Protein AF-A0A560S121-F1 (afdb_monomer_lite)

pLDDT: mean 71.04, std 22.53, range [23.62, 97.75]

Foldseek 3Di:
DPDPQDLVVQLVVLLVLLVVLLVLQFFLLVLLQVLLCVLCVVVVNNVDRQQQKKKFFDPWFDQDPLFLLRGKDQDQGPDIDGSSVCLLLPDAPVCLVVVVCRSGRIFIFRDTRPDRMGGRVTGDNDRSSSVNVSSVVDPSLVVRVVSLVVSCVVCLLVLLLLLLLLQLLLLLVCCVVVQDPLVRSVLVCQQAQLVADPPGGNVSSSDKDHHDPQKFKFFKAFQLFTFLAWIWIAGNQRKIWIAFFADQNRIHTGNDLLRVLVVLCVQCVDLLSVVVVCLRTFPVQADADDPPPPCDVVNLVQDSSSVVVVVCVVVVNQDPPNRRRGPVVSSVVSVVVSVVVDNCRICVVRGTDRINPSSSSSVSLSSSLVRNSCQSRVDHSVSVVVSCVVCCVRCCPNPVDPRGSSSSCPRSSHLYDPPPPPLNCQLRVNPDPVSVSVSSSVGSSVSSCSSNPVSVVPPPDSNPVSVVVVPDPDDDDDDDDDDDDDDDDDDDDDDDDPPQQFDPDDLVPFDADCDPDPRHQWTQAPDDPPAARIWHQAPNTIFGWDWDDDPVDRTFIWGARPVCRPDPPPTWTWDQDPVRHIDTDDDDDDPDDDDDDDDDDDDDDDDDDDDDDDDDDDDDDDDDDD

Radius of gyration: 31.9 Å; chains: 1; bounding box: 66×102×92 Å

Sequence (626 aa):
MPLTDTSPAAQQKLRALAPVVLDACPNMQTMAIEAAREILARHGLEGLDPDQVYWHRFNGGVGDPATFTGWSHNEKPQESMTLTQLVIHRFEVHDQDNADLLDGDGGFYREGAEARLFDQHNQVQLSASAVLKDFWAINFSDRYTTHMETFWSVHFDDFRTLAKVNCLAQALQARQAGHLTESQLHTVLQALASNLSWPPTLSNLQAEVTSASGLRVAALDIGGHIATDILRIVDGDGRQILYVPGESQAFHCFETPADLHFWLLNQTSHPDNRARFMAHFPLSAQIQQDDTDAVTWKQMLLTPVLIYRTAQALAGTLPPDWVDKGLGHQLDQLFIDWGTWDHHLINQTDQTIEHDAFTWLAQSSQARMHNDADFSLRSNGDLRKKLWIGYLNAFGKTFGPMAVAGWPVALVVGASVANLGLNIDQAINGKTLAERRAGELDAILSAIDTLFNLALLKADGVVHDIAEAADTVAVEPIGSMPATEPTSAAPMPAPAVPAAYQTNLILEGEHLDTAPGKFQQVYSLRTSDGMPQQAILMNDQAYYVRYEANPNGRGYWTIVDPNNPHGFSGALPVRLNEFNEWERVTDSNGLKGGGGTPAKAPACRHPRESHHRRKRWPRHLTHCAG

Structure (mmCIF, N/CA/C/O backbone):
data_AF-A0A560S121-F1
#
_entry.id   AF-A0A560S121-F1
#
loop_
_atom_site.group_PDB
_atom_site.id
_atom_site.type_symbol
_atom_site.label_atom_id
_atom_site.label_alt_id
_atom_site.label_comp_id
_atom_site.label_asym_id
_atom_site.label_entity_id
_atom_site.label_seq_id
_atom_site.pdbx_PDB_ins_code
_atom_site.Cartn_x
_atom_site.Cartn_y
_atom_site.Cartn_z
_atom_site.occupancy
_atom_site.B_iso_or_equiv
_atom_site.auth_seq_id
_atom_site.auth_comp_id
_atom_site.auth_asym_id
_atom_site.auth_atom_id
_atom_site.pdbx_PDB_model_num
ATOM 1 N N . MET A 1 1 ? -12.113 -37.956 14.144 1.00 30.64 1 MET A N 1
ATOM 2 C CA . MET A 1 1 ? -12.233 -37.064 15.318 1.00 30.64 1 MET A CA 1
ATOM 3 C C . MET A 1 1 ? -11.800 -35.684 14.867 1.00 30.64 1 MET A C 1
ATOM 5 O O . MET A 1 1 ? -10.747 -35.621 14.239 1.00 30.64 1 MET A O 1
ATOM 9 N N . PRO A 1 2 ? -12.588 -34.619 15.078 1.00 38.88 2 PRO A N 1
ATOM 10 C CA . PRO A 1 2 ? -12.119 -33.282 14.751 1.00 38.88 2 PRO A CA 1
ATOM 11 C C . PRO A 1 2 ? -10.978 -32.946 15.716 1.00 38.88 2 PRO A C 1
ATOM 13 O O . PRO A 1 2 ? -11.084 -33.206 16.915 1.00 38.88 2 PRO A O 1
ATOM 16 N N . LEU A 1 3 ? -9.864 -32.454 15.175 1.00 38.66 3 LEU A N 1
ATOM 17 C CA . LEU A 1 3 ? -8.772 -31.891 15.962 1.00 38.66 3 LEU A CA 1
ATOM 18 C C . LEU A 1 3 ? -9.380 -30.812 16.859 1.00 38.66 3 LEU A C 1
ATOM 20 O O . LEU A 1 3 ? -9.896 -29.821 16.350 1.00 38.66 3 LEU A O 1
ATOM 24 N N . THR A 1 4 ? -9.374 -31.034 18.171 1.00 46.41 4 THR A N 1
ATOM 25 C CA . THR A 1 4 ? -9.756 -30.025 19.160 1.00 46.41 4 THR A CA 1
ATOM 26 C C . THR A 1 4 ? -8.971 -28.748 18.877 1.00 46.41 4 THR A C 1
ATOM 28 O O . THR A 1 4 ? -7.740 -28.786 18.851 1.00 46.41 4 THR A O 1
ATOM 31 N N . ASP A 1 5 ? -9.686 -27.655 18.611 1.00 58.78 5 ASP A N 1
ATOM 32 C CA . ASP A 1 5 ? -9.143 -26.324 18.327 1.00 58.78 5 ASP A CA 1
ATOM 33 C C . ASP A 1 5 ? -8.555 -25.730 19.615 1.00 58.78 5 ASP A C 1
ATOM 35 O O . ASP A 1 5 ? -9.178 -24.939 20.317 1.00 58.78 5 ASP A O 1
ATOM 39 N N . THR A 1 6 ? -7.383 -26.227 20.008 1.00 63.88 6 THR A N 1
ATOM 40 C CA . THR A 1 6 ? -6.644 -25.722 21.164 1.00 63.88 6 THR A CA 1
ATOM 41 C C . THR A 1 6 ? -5.803 -24.521 20.749 1.00 63.88 6 THR A C 1
ATOM 43 O O . THR A 1 6 ? -5.313 -24.450 19.624 1.00 63.88 6 THR A O 1
ATOM 46 N N . SER A 1 7 ? -5.574 -23.591 21.673 1.00 76.06 7 SER A N 1
ATOM 47 C CA . SER A 1 7 ? -4.776 -22.387 21.413 1.00 76.06 7 SER A CA 1
ATOM 48 C C . SER A 1 7 ? -3.375 -22.667 20.816 1.00 76.06 7 SER A C 1
ATOM 50 O O . SER A 1 7 ? -3.036 -22.040 19.813 1.00 76.06 7 SER A O 1
ATOM 52 N N . PRO A 1 8 ? -2.600 -23.680 21.267 1.00 83.56 8 PRO A N 1
ATOM 53 C CA . PRO A 1 8 ? -1.346 -24.048 20.597 1.00 83.56 8 PRO A CA 1
ATOM 54 C C . PRO A 1 8 ? -1.532 -24.565 19.159 1.00 83.56 8 PRO A C 1
ATOM 56 O O . PRO A 1 8 ? -0.721 -24.273 18.280 1.00 83.56 8 PRO A O 1
ATOM 59 N N . ALA A 1 9 ? -2.606 -25.319 18.895 1.00 86.31 9 ALA A N 1
ATOM 60 C CA . ALA A 1 9 ? -2.915 -25.799 17.549 1.00 86.31 9 ALA A CA 1
ATOM 61 C C . ALA A 1 9 ? -3.344 -24.647 16.623 1.00 86.31 9 ALA A C 1
ATOM 63 O O . ALA A 1 9 ? -2.971 -24.638 15.449 1.00 86.31 9 ALA A O 1
ATOM 64 N N . ALA A 1 10 ? -4.082 -23.663 17.145 1.00 87.56 10 ALA A N 1
ATOM 65 C CA . ALA A 1 10 ? -4.444 -22.445 16.425 1.00 87.56 10 ALA A CA 1
ATOM 66 C C . ALA A 1 10 ? -3.200 -21.621 16.054 1.00 87.56 10 ALA A C 1
ATOM 68 O O . ALA A 1 10 ? -3.034 -21.265 14.886 1.00 87.56 10 ALA A O 1
ATOM 69 N N . GLN A 1 11 ? -2.276 -21.410 17.000 1.00 90.81 11 GLN A N 1
ATOM 70 C CA . GLN A 1 11 ? -1.007 -20.718 16.746 1.00 90.81 11 GLN A CA 1
ATOM 71 C C . GLN A 1 11 ? -0.189 -21.413 15.647 1.00 90.81 11 GLN A C 1
ATOM 73 O O . GLN A 1 11 ? 0.304 -20.759 14.728 1.00 90.81 11 GLN A O 1
ATOM 78 N N . GLN A 1 12 ? -0.073 -22.746 15.697 1.00 92.12 12 GLN A N 1
ATOM 79 C CA . GLN A 1 12 ? 0.665 -23.507 14.686 1.00 92.12 12 GLN A CA 1
ATOM 80 C C . GLN A 1 12 ? 0.027 -23.398 13.293 1.00 92.12 12 GLN A C 1
ATOM 82 O O . GLN A 1 12 ? 0.747 -23.238 12.307 1.00 92.12 12 GLN A O 1
ATOM 87 N N . LYS A 1 13 ? -1.309 -23.451 13.201 1.00 93.12 13 LYS A N 1
ATOM 88 C CA . LYS A 1 13 ? -2.029 -23.273 11.930 1.00 93.12 13 LYS A CA 1
ATOM 89 C C . LYS A 1 13 ? -1.811 -21.878 11.344 1.00 93.12 13 LYS A C 1
ATOM 91 O O . LYS A 1 13 ? -1.511 -21.777 10.162 1.00 93.12 13 LYS A O 1
ATOM 96 N N . LEU A 1 14 ? -1.894 -20.824 12.160 1.00 91.06 14 LEU A N 1
ATOM 97 C CA . LEU A 1 14 ? -1.662 -19.445 11.711 1.00 91.06 14 LEU A CA 1
ATOM 98 C C . LEU A 1 14 ? -0.220 -19.229 11.232 1.00 91.06 14 LEU A C 1
ATOM 100 O O . LEU A 1 14 ? -0.005 -18.618 10.189 1.00 91.06 14 LEU A O 1
ATOM 104 N N . ARG A 1 15 ? 0.770 -19.793 11.937 1.00 92.31 15 ARG A N 1
ATOM 105 C CA . ARG A 1 15 ? 2.180 -19.749 11.506 1.00 92.31 15 ARG A CA 1
ATOM 106 C C . ARG A 1 15 ? 2.412 -20.469 10.177 1.00 92.31 15 ARG A C 1
ATOM 108 O O . ARG A 1 15 ? 3.236 -20.022 9.390 1.00 92.31 15 ARG A O 1
ATOM 115 N N . ALA A 1 16 ? 1.709 -21.576 9.930 1.00 93.12 16 ALA A N 1
ATOM 116 C CA . ALA A 1 16 ? 1.773 -22.288 8.654 1.00 93.12 16 ALA A CA 1
ATOM 117 C C . ALA A 1 16 ? 1.040 -21.541 7.526 1.00 93.12 16 ALA A C 1
ATOM 119 O O . ALA A 1 16 ? 1.417 -21.674 6.366 1.00 93.12 16 ALA A O 1
ATOM 120 N N . LEU A 1 17 ? 0.015 -20.755 7.868 1.00 89.62 17 LEU A N 1
ATOM 121 C CA . LEU A 1 17 ? -0.780 -19.977 6.923 1.00 89.62 17 LEU A CA 1
ATOM 122 C C . LEU A 1 17 ? -0.055 -18.718 6.429 1.00 89.62 17 LEU A C 1
ATOM 124 O O . LEU A 1 17 ? -0.120 -18.402 5.245 1.00 89.62 17 LEU A O 1
ATOM 128 N N . ALA A 1 18 ? 0.656 -18.024 7.322 1.00 82.38 18 ALA A N 1
ATOM 129 C CA . ALA A 1 18 ? 1.353 -16.772 7.026 1.00 82.38 18 ALA A CA 1
ATOM 130 C C . ALA A 1 18 ? 2.229 -16.804 5.751 1.00 82.38 18 ALA A C 1
ATOM 132 O O . ALA A 1 18 ? 2.002 -15.961 4.881 1.00 82.38 18 ALA A O 1
ATOM 133 N N . PRO A 1 19 ? 3.173 -17.755 5.568 1.00 85.31 19 PRO A N 1
ATOM 134 C CA . PRO A 1 19 ? 3.989 -17.794 4.355 1.00 85.31 19 PRO A CA 1
ATOM 135 C C . PRO A 1 19 ? 3.164 -18.112 3.102 1.00 85.31 19 PRO A C 1
ATOM 137 O O . PRO A 1 19 ? 3.427 -17.546 2.052 1.00 85.31 19 PRO A O 1
ATOM 140 N N . VAL A 1 20 ? 2.119 -18.944 3.210 1.00 89.00 20 VAL A N 1
ATOM 141 C CA . VAL A 1 20 ? 1.254 -19.295 2.068 1.00 89.00 20 VAL A CA 1
ATOM 142 C C . VAL A 1 20 ? 0.526 -18.063 1.533 1.00 89.00 20 VAL A C 1
ATOM 144 O O . VAL A 1 20 ? 0.535 -17.821 0.329 1.00 89.00 20 VAL A O 1
ATOM 147 N N . VAL A 1 21 ? -0.071 -17.264 2.423 1.00 83.81 21 VAL A N 1
ATOM 148 C CA . VAL A 1 21 ? -0.770 -16.026 2.040 1.00 83.81 21 VAL A CA 1
ATOM 149 C C . VAL A 1 21 ? 0.216 -14.995 1.493 1.00 83.81 21 VAL A C 1
ATOM 151 O O . VAL A 1 21 ? -0.084 -14.326 0.506 1.00 83.81 21 VAL A O 1
ATOM 154 N N . LEU A 1 22 ? 1.394 -14.867 2.110 1.00 79.06 22 LEU A N 1
ATOM 155 C CA . LEU A 1 22 ? 2.397 -13.888 1.698 1.00 79.06 22 LEU A CA 1
ATOM 156 C C . LEU A 1 22 ? 2.999 -14.206 0.321 1.00 79.06 22 LEU A C 1
ATOM 158 O O . LEU A 1 22 ? 3.133 -13.300 -0.503 1.00 79.06 22 LEU A O 1
ATOM 162 N N . ASP A 1 23 ? 3.313 -15.478 0.061 1.00 81.00 23 ASP A N 1
ATOM 163 C CA . ASP A 1 23 ? 3.873 -15.944 -1.213 1.00 81.00 23 ASP A CA 1
ATOM 164 C C . ASP A 1 23 ? 2.844 -15.873 -2.349 1.00 81.00 23 ASP A C 1
ATOM 166 O O . ASP A 1 23 ? 3.197 -15.568 -3.488 1.00 81.00 23 ASP A O 1
ATOM 170 N N . ALA A 1 24 ? 1.566 -16.129 -2.047 1.00 84.38 24 ALA A N 1
ATOM 171 C CA . ALA A 1 24 ? 0.477 -16.024 -3.015 1.00 84.38 24 ALA A CA 1
ATOM 172 C C . ALA A 1 24 ? 0.022 -14.576 -3.267 1.00 84.38 24 ALA A C 1
ATOM 174 O O . ALA A 1 24 ? -0.688 -14.324 -4.242 1.00 84.38 24 ALA A O 1
ATOM 175 N N . CYS A 1 25 ? 0.384 -13.629 -2.394 1.00 78.88 25 CYS A N 1
ATOM 176 C CA . CYS A 1 25 ? 0.007 -12.230 -2.550 1.00 78.88 25 CYS A CA 1
ATOM 177 C C . CYS A 1 25 ? 0.660 -11.637 -3.810 1.00 78.88 25 CYS A C 1
ATOM 179 O O . CYS A 1 25 ? 1.895 -11.644 -3.914 1.00 78.88 25 CYS A O 1
ATOM 181 N N . PRO A 1 26 ? -0.125 -11.015 -4.713 1.00 76.81 26 PRO A N 1
ATOM 182 C CA . PRO A 1 26 ? 0.409 -10.365 -5.900 1.00 76.81 26 PRO A CA 1
ATOM 183 C C . PRO A 1 26 ? 1.514 -9.374 -5.550 1.00 76.81 26 PRO A C 1
ATOM 185 O O . PRO A 1 26 ? 1.408 -8.649 -4.565 1.00 76.81 26 PRO A O 1
ATOM 188 N N . ASN A 1 27 ? 2.570 -9.332 -6.364 1.00 75.00 27 ASN A N 1
ATOM 189 C CA . ASN A 1 27 ? 3.604 -8.304 -6.295 1.00 75.00 27 ASN A CA 1
ATOM 190 C C . ASN A 1 27 ? 4.008 -7.880 -7.706 1.00 75.00 27 ASN A C 1
ATOM 192 O O . ASN A 1 27 ? 4.686 -8.612 -8.424 1.00 75.00 27 ASN A O 1
ATOM 196 N N . MET A 1 28 ? 3.601 -6.671 -8.096 1.00 73.81 28 MET A N 1
ATOM 197 C CA . MET A 1 28 ? 3.800 -6.153 -9.454 1.00 73.81 28 MET A CA 1
ATOM 198 C C . MET A 1 28 ? 5.275 -6.053 -9.818 1.00 73.81 28 MET A C 1
ATOM 200 O O . MET A 1 28 ? 5.610 -6.310 -10.964 1.00 73.81 28 MET A O 1
ATOM 204 N N . GLN A 1 29 ? 6.167 -5.734 -8.877 1.00 73.56 29 GLN A N 1
ATOM 205 C CA . GLN A 1 29 ? 7.590 -5.685 -9.192 1.00 73.56 29 GLN A CA 1
ATOM 206 C C . GLN A 1 29 ? 8.156 -7.089 -9.399 1.00 73.56 29 GLN A C 1
ATOM 208 O O . GLN A 1 29 ? 8.880 -7.300 -10.360 1.00 73.56 29 GLN A O 1
ATOM 213 N N . THR A 1 30 ? 7.799 -8.060 -8.554 1.00 78.06 30 THR A N 1
ATOM 214 C CA . THR A 1 30 ? 8.235 -9.459 -8.727 1.00 78.06 30 THR A CA 1
ATOM 215 C C . THR A 1 30 ? 7.781 -9.989 -10.084 1.00 78.06 30 THR A C 1
ATOM 217 O O . THR A 1 30 ? 8.595 -10.470 -10.867 1.00 78.06 30 THR A O 1
ATOM 220 N N . MET A 1 31 ? 6.505 -9.784 -10.413 1.00 82.50 31 MET A N 1
ATOM 221 C CA . MET A 1 31 ? 5.946 -10.178 -11.706 1.00 82.50 31 MET A CA 1
ATOM 222 C C . MET A 1 31 ? 6.586 -9.403 -12.870 1.00 82.50 31 MET A C 1
ATOM 224 O O . MET A 1 31 ? 6.769 -9.959 -13.952 1.00 82.50 31 MET A O 1
ATOM 228 N N . ALA A 1 32 ? 6.936 -8.126 -12.683 1.00 81.62 32 ALA A N 1
ATOM 229 C CA . ALA A 1 32 ? 7.619 -7.329 -13.702 1.00 81.62 32 ALA A CA 1
ATOM 230 C C . ALA A 1 32 ? 9.065 -7.793 -13.920 1.00 81.62 32 ALA A C 1
ATOM 232 O O . ALA A 1 32 ? 9.505 -7.851 -15.064 1.00 81.62 32 ALA A O 1
ATOM 233 N N . ILE A 1 33 ? 9.780 -8.180 -12.857 1.00 84.62 33 ILE A N 1
ATOM 234 C CA . ILE A 1 33 ? 11.116 -8.789 -12.929 1.00 84.62 33 ILE A CA 1
ATOM 235 C C . ILE A 1 33 ? 11.035 -10.101 -13.710 1.00 84.62 33 ILE A C 1
ATOM 237 O O . ILE A 1 33 ? 11.857 -10.343 -14.590 1.00 84.62 33 ILE A O 1
ATOM 241 N N . GLU A 1 34 ? 10.041 -10.946 -13.429 1.00 91.38 34 GLU A N 1
ATOM 242 C CA . GLU A 1 34 ? 9.819 -12.199 -14.161 1.00 91.38 34 GLU A CA 1
ATOM 243 C C . GLU A 1 34 ? 9.530 -11.948 -15.644 1.00 91.38 34 GLU A C 1
ATOM 245 O O . GLU A 1 34 ? 10.177 -12.542 -16.506 1.00 91.38 34 GLU A O 1
ATOM 250 N N . ALA A 1 35 ? 8.641 -11.004 -15.958 1.00 93.31 35 ALA A N 1
ATOM 251 C CA . ALA A 1 35 ? 8.359 -10.616 -17.336 1.00 93.31 35 ALA A CA 1
ATOM 252 C C . ALA A 1 35 ? 9.593 -10.015 -18.039 1.00 93.31 35 ALA A C 1
ATOM 254 O O . ALA A 1 35 ? 9.848 -10.320 -19.202 1.00 93.31 35 ALA A O 1
ATOM 255 N N . ALA A 1 36 ? 10.397 -9.207 -17.345 1.00 93.75 36 ALA A N 1
ATOM 256 C CA . ALA A 1 36 ? 11.648 -8.669 -17.873 1.00 93.75 36 ALA A CA 1
ATOM 257 C C . ALA A 1 36 ? 12.683 -9.777 -18.130 1.00 93.75 36 ALA A C 1
ATOM 259 O O . ALA A 1 36 ? 13.353 -9.765 -19.161 1.00 93.75 36 ALA A O 1
ATOM 260 N N . ARG A 1 37 ? 12.776 -10.778 -17.245 1.00 96.38 37 ARG A N 1
ATOM 261 C CA . ARG A 1 37 ? 13.612 -11.973 -17.451 1.00 96.38 37 ARG A CA 1
ATOM 262 C C . ARG A 1 37 ? 13.141 -12.797 -18.645 1.00 96.38 37 ARG A C 1
ATOM 264 O O . ARG A 1 37 ? 13.982 -13.236 -19.421 1.00 96.38 37 ARG A O 1
ATOM 271 N N . GLU A 1 38 ? 11.829 -12.966 -18.839 1.00 96.06 38 GLU A N 1
ATOM 272 C CA . GLU A 1 38 ? 11.281 -13.606 -20.047 1.00 96.06 38 GLU A CA 1
ATOM 273 C C . GLU A 1 38 ? 11.710 -12.861 -21.319 1.00 96.06 38 GLU A C 1
ATOM 275 O O . GLU A 1 38 ? 12.073 -13.499 -22.307 1.00 96.06 38 GLU A O 1
ATOM 280 N N . ILE A 1 39 ? 11.685 -11.524 -21.302 1.00 96.50 39 ILE A N 1
ATOM 281 C CA . ILE A 1 39 ? 12.132 -10.695 -22.431 1.00 96.50 39 ILE A CA 1
ATOM 282 C C . ILE A 1 39 ? 13.625 -10.907 -22.681 1.00 96.50 39 ILE A C 1
ATOM 284 O O . ILE A 1 39 ? 14.013 -11.243 -23.797 1.00 96.50 39 ILE A O 1
ATOM 288 N N . LEU A 1 40 ? 14.465 -10.790 -21.649 1.00 97.75 40 LEU A N 1
ATOM 289 C CA . LEU A 1 40 ? 15.904 -11.030 -21.777 1.00 97.75 40 LEU A CA 1
ATOM 290 C C . LEU A 1 40 ? 16.195 -12.436 -22.317 1.00 97.75 40 LEU A C 1
ATOM 292 O O . LEU A 1 40 ? 17.029 -12.583 -23.207 1.00 97.75 40 LEU A O 1
ATOM 296 N N . ALA A 1 41 ? 15.470 -13.455 -21.852 1.00 97.06 41 ALA A N 1
ATOM 297 C CA . ALA A 1 41 ? 15.626 -14.827 -22.323 1.00 97.06 41 ALA A CA 1
ATOM 298 C C . ALA A 1 41 ? 15.316 -14.987 -23.817 1.00 97.06 41 ALA A C 1
ATOM 300 O O . ALA A 1 41 ? 16.096 -15.603 -24.545 1.00 97.06 41 ALA A O 1
ATOM 301 N N . ARG A 1 42 ? 14.235 -14.367 -24.314 1.00 96.31 42 ARG A N 1
ATOM 302 C CA . ARG A 1 42 ? 13.880 -14.391 -25.750 1.00 96.31 42 ARG A CA 1
ATOM 303 C C . ARG A 1 42 ? 14.968 -13.810 -26.647 1.00 96.31 42 ARG A C 1
ATOM 305 O O . ARG A 1 42 ? 15.092 -14.240 -27.792 1.00 96.31 42 ARG A O 1
ATOM 312 N N . HIS A 1 43 ? 15.753 -12.872 -26.123 1.00 96.75 43 HIS A N 1
ATOM 313 C CA . HIS A 1 43 ? 16.862 -12.230 -26.833 1.00 96.75 43 HIS A CA 1
ATOM 314 C C . HIS A 1 43 ? 18.236 -12.826 -26.493 1.00 96.75 43 HIS A C 1
ATOM 316 O O . HIS A 1 43 ? 19.257 -12.266 -26.879 1.00 96.75 43 HIS A O 1
ATOM 322 N N . GLY A 1 44 ? 18.295 -13.968 -25.795 1.00 97.00 44 GLY A N 1
ATOM 323 C CA . GLY A 1 44 ? 19.553 -14.652 -25.467 1.00 97.00 44 GLY A CA 1
ATOM 324 C C . GLY A 1 44 ? 20.389 -13.960 -24.382 1.00 97.00 44 GLY A C 1
ATOM 325 O O . GLY A 1 44 ? 21.605 -14.139 -24.326 1.00 97.00 44 GLY A O 1
ATOM 326 N N . LEU A 1 45 ? 19.751 -13.164 -23.521 1.00 97.06 45 LEU A N 1
ATOM 327 C CA . LEU A 1 45 ? 20.368 -12.343 -22.473 1.00 97.06 45 LEU A CA 1
ATOM 328 C C . LEU A 1 45 ? 20.029 -12.834 -21.051 1.00 97.06 45 LEU A C 1
ATOM 330 O O . LEU A 1 45 ? 20.045 -12.050 -20.106 1.00 97.06 45 LEU A O 1
ATOM 334 N N . GLU A 1 46 ? 19.749 -14.129 -20.878 1.00 93.88 46 GLU A N 1
ATOM 335 C CA . GLU A 1 46 ? 19.314 -14.755 -19.608 1.00 93.88 46 GLU A CA 1
ATOM 336 C C . GLU A 1 46 ? 20.242 -14.488 -18.410 1.00 93.88 46 GLU A C 1
ATOM 338 O O . GLU A 1 46 ? 19.803 -14.509 -17.264 1.00 93.88 46 GLU A O 1
ATOM 343 N N . GLY A 1 47 ? 21.530 -14.238 -18.664 1.00 93.12 47 GLY A N 1
ATOM 344 C CA . GLY A 1 47 ? 22.522 -13.947 -17.626 1.00 93.12 47 GLY A CA 1
ATOM 345 C C . GLY A 1 47 ? 22.501 -12.509 -17.098 1.00 93.12 47 GLY A C 1
ATOM 346 O O . GLY A 1 47 ? 23.332 -12.177 -16.253 1.00 93.12 47 GLY A O 1
ATOM 347 N N . LEU A 1 48 ? 21.627 -11.639 -17.616 1.00 95.44 48 LEU A N 1
ATOM 348 C CA . LEU A 1 48 ? 21.526 -10.247 -17.183 1.00 95.44 48 LEU A CA 1
ATOM 349 C C . LEU A 1 48 ? 20.456 -10.063 -16.113 1.00 95.44 48 LEU A C 1
ATOM 351 O O . LEU A 1 48 ? 19.371 -10.634 -16.181 1.00 95.44 48 LEU A O 1
ATOM 355 N N . ASP A 1 49 ? 20.766 -9.210 -15.141 1.00 92.19 49 ASP A N 1
ATOM 356 C CA . ASP A 1 49 ? 19.790 -8.734 -14.172 1.00 92.19 49 ASP A CA 1
ATOM 357 C C . ASP A 1 49 ? 18.961 -7.601 -14.807 1.00 92.19 49 ASP A C 1
ATOM 359 O O . ASP A 1 49 ? 19.550 -6.586 -15.192 1.00 92.19 49 ASP A O 1
ATOM 363 N N . PRO A 1 50 ? 17.626 -7.733 -14.947 1.00 91.50 50 PRO A N 1
ATOM 364 C CA . PRO A 1 50 ? 16.788 -6.693 -15.546 1.00 91.50 50 PRO A CA 1
ATOM 365 C C . PRO A 1 50 ? 16.803 -5.365 -14.776 1.00 91.50 50 PRO A C 1
ATOM 367 O O . PRO A 1 50 ? 16.541 -4.325 -15.379 1.00 91.50 50 PRO A O 1
ATOM 370 N N . ASP A 1 51 ? 17.158 -5.366 -13.486 1.00 85.31 51 ASP A N 1
ATOM 371 C CA . ASP A 1 51 ? 17.337 -4.135 -12.700 1.00 85.31 51 ASP A CA 1
ATOM 372 C C . ASP A 1 51 ? 18.708 -3.467 -12.917 1.00 85.31 51 ASP A C 1
ATOM 374 O O . ASP A 1 51 ? 18.948 -2.365 -12.431 1.00 85.31 51 ASP A O 1
ATOM 378 N N . GLN A 1 52 ? 19.596 -4.100 -13.689 1.00 91.38 52 GLN A N 1
ATOM 379 C CA . GLN A 1 52 ? 20.878 -3.546 -14.149 1.00 91.38 52 GLN A CA 1
ATOM 380 C C . GLN A 1 52 ? 20.931 -3.373 -15.674 1.00 91.38 52 GLN A C 1
ATOM 382 O O . GLN A 1 52 ? 21.999 -3.167 -16.253 1.00 91.38 52 GLN A O 1
ATOM 387 N N . VAL A 1 53 ? 19.778 -3.474 -16.334 1.00 95.06 53 VAL A N 1
ATOM 388 C CA . VAL A 1 53 ? 19.596 -3.146 -17.747 1.00 95.06 53 VAL A CA 1
ATOM 389 C C . VAL A 1 53 ? 18.722 -1.906 -17.804 1.00 95.06 53 VAL A C 1
ATOM 391 O O . VAL A 1 53 ? 17.571 -1.943 -17.384 1.00 95.06 53 VAL A O 1
ATOM 394 N N . TYR A 1 54 ? 19.268 -0.808 -18.308 1.00 93.38 54 TYR A N 1
ATOM 395 C CA . TYR A 1 54 ? 18.621 0.497 -18.323 1.00 93.38 54 TYR A CA 1
ATOM 396 C C . TYR A 1 54 ? 18.179 0.852 -19.733 1.00 93.38 54 TYR A C 1
ATOM 398 O O . TYR A 1 54 ? 18.985 0.807 -20.657 1.00 93.38 54 TYR A O 1
ATOM 406 N N . TRP A 1 55 ? 16.915 1.227 -19.884 1.00 94.00 55 TRP A N 1
ATOM 407 C CA . TRP A 1 55 ? 16.421 1.958 -21.038 1.00 94.00 55 TRP A CA 1
ATOM 408 C C . TRP A 1 55 ? 16.675 3.449 -20.837 1.00 94.00 55 TRP A C 1
ATOM 410 O O . TRP A 1 55 ? 16.200 4.027 -19.854 1.00 94.00 55 TRP A O 1
ATOM 420 N N . HIS A 1 56 ? 17.382 4.056 -21.791 1.00 93.81 56 HIS A N 1
ATOM 421 C CA . HIS A 1 56 ? 17.635 5.493 -21.831 1.00 93.81 56 HIS A CA 1
ATOM 422 C C . HIS A 1 56 ? 17.052 6.098 -23.101 1.00 93.81 56 HIS A C 1
ATOM 424 O O . HIS A 1 56 ? 17.312 5.596 -24.195 1.00 93.81 56 HIS A O 1
ATOM 430 N N . ARG A 1 57 ? 16.317 7.202 -22.949 1.00 91.44 57 ARG A N 1
ATOM 431 C CA . ARG A 1 57 ? 15.817 8.034 -24.053 1.00 91.44 57 ARG A CA 1
ATOM 432 C C . ARG A 1 57 ? 16.628 9.320 -24.162 1.00 91.44 57 ARG A C 1
ATOM 434 O O . ARG A 1 57 ? 16.909 9.958 -23.148 1.00 91.44 57 ARG A O 1
ATOM 441 N N . PHE A 1 58 ? 16.939 9.737 -25.383 1.00 91.94 58 PHE A N 1
ATOM 442 C CA . PHE A 1 58 ? 17.765 10.904 -25.703 1.00 91.94 58 PHE A CA 1
ATOM 443 C C . PHE A 1 58 ? 17.013 11.874 -26.631 1.00 91.94 58 PHE A C 1
ATOM 445 O O . PHE A 1 58 ? 15.915 11.575 -27.087 1.00 91.94 58 PHE A O 1
ATOM 452 N N . ASN A 1 59 ? 17.530 13.085 -26.856 1.00 86.94 59 ASN A N 1
ATOM 453 C CA . ASN A 1 59 ? 16.990 14.011 -27.871 1.00 86.94 59 ASN A CA 1
ATOM 454 C C . ASN A 1 59 ? 17.385 13.588 -29.292 1.00 86.94 59 ASN A C 1
ATOM 456 O O . ASN A 1 59 ? 16.775 14.025 -30.266 1.00 86.94 59 ASN A O 1
ATOM 460 N N . GLY A 1 60 ? 18.439 12.781 -29.406 1.00 81.94 60 GLY A N 1
ATOM 461 C CA . GLY A 1 60 ? 18.872 12.159 -30.646 1.00 81.94 60 GLY A CA 1
ATOM 462 C C . GLY A 1 60 ? 20.155 11.352 -30.459 1.00 81.94 60 GLY A C 1
ATOM 463 O O . GLY A 1 60 ? 20.779 11.364 -29.395 1.00 81.94 60 GLY A O 1
ATOM 464 N N . GLY A 1 61 ? 20.555 10.640 -31.509 1.00 85.62 61 GLY A N 1
ATOM 465 C CA . GLY A 1 61 ? 21.790 9.860 -31.551 1.00 85.62 61 GLY A CA 1
ATOM 466 C C . GLY A 1 61 ? 22.795 10.394 -32.566 1.00 85.62 61 GLY A C 1
ATOM 467 O O . GLY A 1 61 ? 22.451 11.065 -33.543 1.00 85.62 61 GLY A O 1
ATOM 468 N N . VAL A 1 62 ? 24.062 10.044 -32.365 1.00 90.06 62 VAL A N 1
ATOM 469 C CA . VAL A 1 62 ? 25.115 10.180 -33.376 1.00 90.06 62 VAL A CA 1
ATOM 470 C C . VAL A 1 62 ? 25.324 8.817 -34.022 1.00 90.06 62 VAL A C 1
ATOM 472 O O . VAL A 1 62 ? 25.571 7.841 -33.317 1.00 90.06 62 VAL A O 1
ATOM 475 N N . GLY A 1 63 ? 25.235 8.753 -35.353 1.00 91.88 63 GLY A N 1
ATOM 476 C CA . GLY A 1 63 ? 25.418 7.506 -36.092 1.00 91.88 63 GLY A CA 1
ATOM 477 C C . GLY A 1 63 ? 26.784 6.880 -35.804 1.00 91.88 63 GLY A C 1
ATOM 478 O O . GLY A 1 63 ? 27.817 7.502 -36.059 1.00 91.88 63 GLY A O 1
ATOM 479 N N . ASP A 1 64 ? 26.777 5.655 -35.291 1.00 92.69 64 ASP A N 1
ATOM 480 C CA . ASP A 1 64 ? 27.970 4.898 -34.926 1.00 92.69 64 ASP A CA 1
ATOM 481 C C . ASP A 1 64 ? 27.816 3.432 -35.369 1.00 92.69 64 ASP A C 1
ATOM 483 O O . ASP A 1 64 ? 27.094 2.664 -34.726 1.00 92.69 64 ASP A O 1
ATOM 487 N N . PRO A 1 65 ? 28.499 3.007 -36.449 1.00 92.38 65 PRO A N 1
ATOM 488 C CA . PRO A 1 65 ? 28.379 1.651 -36.986 1.00 92.38 65 PRO A CA 1
ATOM 489 C C . PRO A 1 65 ? 28.962 0.570 -36.066 1.00 92.38 65 PRO A C 1
ATOM 491 O O . PRO A 1 65 ? 28.821 -0.614 -36.366 1.00 92.38 65 PRO A O 1
ATOM 494 N N . ALA A 1 66 ? 29.663 0.952 -34.997 1.00 93.25 66 ALA A N 1
ATOM 495 C CA . ALA A 1 66 ? 30.241 0.018 -34.042 1.00 93.25 66 ALA A CA 1
ATOM 496 C C . ALA A 1 66 ? 29.239 -0.390 -32.938 1.00 93.25 66 ALA A C 1
ATOM 498 O O . ALA A 1 66 ? 29.424 -1.401 -32.256 1.00 93.25 66 ALA A O 1
ATOM 499 N N . THR A 1 67 ? 28.142 0.359 -32.798 1.00 93.75 67 THR A N 1
ATOM 500 C CA . THR A 1 67 ? 27.055 0.075 -31.850 1.00 93.75 67 THR A CA 1
ATOM 501 C C . THR A 1 67 ? 26.017 -0.887 -32.433 1.00 93.75 67 THR A C 1
ATOM 503 O O . THR A 1 67 ? 25.905 -1.057 -33.646 1.00 93.75 67 THR A O 1
ATOM 506 N N . PHE A 1 68 ? 25.238 -1.534 -31.565 1.00 93.75 68 PHE A N 1
ATOM 507 C CA . PHE A 1 68 ? 24.209 -2.498 -31.968 1.00 93.75 68 PHE A CA 1
ATOM 508 C C . PHE A 1 68 ? 23.019 -1.828 -32.668 1.00 93.75 68 PHE A C 1
ATOM 510 O O . PHE A 1 68 ? 22.532 -2.343 -33.671 1.00 93.75 68 PHE A O 1
ATOM 517 N N . THR A 1 69 ? 22.567 -0.681 -32.157 1.00 90.94 69 THR A N 1
ATOM 518 C CA . THR A 1 69 ? 21.451 0.086 -32.735 1.00 90.94 69 THR A CA 1
ATOM 519 C C . THR A 1 69 ? 21.883 0.952 -33.920 1.00 90.94 69 THR A C 1
ATOM 521 O O . THR A 1 69 ? 21.040 1.409 -34.687 1.00 90.94 69 THR A O 1
ATOM 524 N N . GLY A 1 70 ? 23.192 1.168 -34.095 1.00 92.00 70 GLY A N 1
ATOM 525 C CA . GLY A 1 70 ? 23.750 2.103 -35.072 1.00 92.00 70 GLY A CA 1
ATOM 526 C C . GLY A 1 70 ? 23.859 3.542 -34.556 1.00 92.00 70 GLY A C 1
ATOM 527 O O . GLY A 1 70 ? 24.192 4.433 -35.340 1.00 92.00 70 GLY A O 1
ATOM 528 N N . TRP A 1 71 ? 23.608 3.774 -33.263 1.00 92.44 71 TRP A N 1
ATOM 529 C CA . TRP A 1 71 ? 23.611 5.081 -32.614 1.00 92.44 71 TRP A CA 1
ATOM 530 C C . TRP A 1 71 ? 24.411 5.070 -31.308 1.00 92.44 71 TRP A C 1
ATOM 532 O O . TRP A 1 71 ? 24.366 4.118 -30.533 1.00 92.44 71 TRP A O 1
ATOM 542 N N . SER A 1 72 ? 25.117 6.168 -31.051 1.00 93.12 72 SER A N 1
ATOM 543 C CA . SER A 1 72 ? 25.761 6.479 -29.772 1.00 93.12 72 SER A CA 1
ATOM 544 C C . SER A 1 72 ? 25.207 7.788 -29.209 1.00 93.12 72 SER A C 1
ATOM 546 O O . SER A 1 72 ? 24.762 8.659 -29.966 1.00 93.12 72 SER A O 1
ATOM 548 N N . HIS A 1 73 ? 25.260 7.956 -27.887 1.00 93.12 73 HIS A N 1
ATOM 549 C CA . HIS A 1 73 ? 24.739 9.147 -27.211 1.00 93.12 73 HIS A CA 1
ATOM 550 C C . HIS A 1 73 ? 25.740 9.679 -26.185 1.00 93.12 73 HIS A C 1
ATOM 552 O O . HIS A 1 73 ? 26.336 8.928 -25.415 1.00 93.12 73 HIS A O 1
ATOM 558 N N . ASN A 1 74 ? 25.931 10.997 -26.166 1.00 90.25 74 ASN A N 1
ATOM 559 C CA . ASN A 1 74 ? 26.881 11.691 -25.287 1.00 90.25 74 ASN A CA 1
ATOM 560 C C . ASN A 1 74 ? 26.216 12.775 -24.420 1.00 90.25 74 ASN A C 1
ATOM 562 O O . ASN A 1 74 ? 26.900 13.621 -23.841 1.00 90.25 74 ASN A O 1
ATOM 566 N N . GLU A 1 75 ? 24.886 12.764 -24.354 1.00 87.56 75 GLU A N 1
ATOM 567 C CA . GLU A 1 75 ? 24.089 13.659 -23.522 1.00 87.56 75 GLU A CA 1
ATOM 568 C C . GLU A 1 75 ? 23.476 12.906 -22.335 1.00 87.56 75 GLU A C 1
ATOM 570 O O . GLU A 1 75 ? 23.474 11.674 -22.288 1.00 87.56 75 GLU A O 1
ATOM 575 N N . LYS A 1 76 ? 22.956 13.652 -21.354 1.00 90.56 76 LYS A N 1
ATOM 576 C CA . LYS A 1 76 ? 22.186 13.040 -20.269 1.00 90.56 76 LYS A CA 1
ATOM 577 C C . LYS A 1 76 ? 20.846 12.537 -20.821 1.00 90.56 76 LYS A C 1
ATOM 579 O O . LYS A 1 76 ? 20.196 13.304 -21.534 1.00 90.56 76 LYS A O 1
ATOM 584 N N . PRO A 1 77 ? 20.409 11.316 -20.465 1.00 90.44 77 PRO A N 1
ATOM 585 C CA . PRO A 1 77 ? 19.102 10.825 -20.872 1.00 90.44 77 PRO A CA 1
ATOM 586 C C . PRO A 1 77 ? 17.984 11.770 -20.421 1.00 90.44 77 PRO A C 1
ATOM 588 O O . PRO A 1 77 ? 17.995 12.262 -19.289 1.00 90.44 77 PRO A O 1
ATOM 591 N N . GLN A 1 78 ? 17.005 11.995 -21.295 1.00 87.50 78 GLN A N 1
ATOM 592 C CA . GLN A 1 78 ? 15.739 12.640 -20.942 1.00 87.50 78 GLN A CA 1
ATOM 593 C C . GLN A 1 78 ? 14.928 11.757 -19.991 1.00 87.50 78 GLN A C 1
ATOM 595 O O . GLN A 1 78 ? 14.270 12.247 -19.075 1.00 87.50 78 GLN A O 1
ATOM 600 N N . GLU A 1 79 ? 15.003 10.444 -20.209 1.00 83.94 79 GLU A N 1
ATOM 601 C CA . GLU A 1 79 ? 14.357 9.428 -19.390 1.00 83.94 79 GLU A CA 1
ATOM 602 C C . GLU A 1 79 ? 15.320 8.273 -19.179 1.00 83.94 79 GLU A C 1
ATOM 604 O O . GLU A 1 79 ? 16.050 7.888 -20.090 1.00 83.94 79 GLU A O 1
ATOM 609 N N . SER A 1 80 ? 15.303 7.720 -17.972 1.00 83.62 80 SER A N 1
ATOM 610 C CA . SER A 1 80 ? 16.116 6.576 -17.585 1.00 83.62 80 SER A CA 1
ATOM 611 C C . SER A 1 80 ? 15.291 5.691 -16.672 1.00 83.62 80 SER A C 1
ATOM 613 O O . SER A 1 80 ? 14.816 6.153 -15.631 1.00 83.62 80 SER A O 1
ATOM 615 N N . MET A 1 81 ? 15.164 4.418 -17.024 1.00 83.75 81 MET A N 1
ATOM 616 C CA . MET A 1 81 ? 14.491 3.421 -16.195 1.00 83.75 81 MET A CA 1
ATOM 617 C C . MET A 1 81 ? 15.096 2.036 -16.408 1.00 83.75 81 MET A C 1
ATOM 619 O O . MET A 1 81 ? 15.643 1.755 -17.470 1.00 83.75 81 MET A O 1
ATOM 623 N N . THR A 1 82 ? 15.006 1.157 -15.415 1.00 87.19 82 THR A N 1
ATOM 624 C CA . THR A 1 82 ? 15.406 -0.246 -15.588 1.00 87.19 82 THR A CA 1
ATOM 625 C C . THR A 1 82 ? 14.434 -0.980 -16.512 1.00 87.19 82 THR A C 1
ATOM 627 O O . THR A 1 82 ? 13.299 -0.542 -16.715 1.00 87.19 82 THR A O 1
ATOM 630 N N . LEU A 1 83 ? 14.832 -2.132 -17.054 1.00 89.25 83 LEU A N 1
ATOM 631 C CA . LEU A 1 83 ? 13.952 -2.957 -17.882 1.00 89.25 83 LEU A CA 1
ATOM 632 C C . LEU A 1 83 ? 12.718 -3.418 -17.092 1.00 89.25 83 LEU A C 1
ATOM 634 O O . LEU A 1 83 ? 11.613 -3.422 -17.629 1.00 89.25 83 LEU A O 1
ATOM 638 N N . THR A 1 84 ? 12.883 -3.736 -15.805 1.00 84.62 84 THR A N 1
ATOM 639 C CA . THR A 1 84 ? 11.771 -4.026 -14.886 1.00 84.62 84 THR A CA 1
ATOM 640 C C . THR A 1 84 ? 10.787 -2.862 -14.804 1.00 84.62 84 THR A C 1
ATOM 642 O O . THR A 1 84 ? 9.578 -3.054 -14.927 1.00 84.62 84 THR A O 1
ATOM 645 N N . GLN A 1 85 ? 11.289 -1.638 -14.617 1.00 79.69 85 GLN A N 1
ATOM 646 C CA . GLN A 1 85 ? 10.450 -0.440 -14.577 1.00 79.69 85 GLN A CA 1
ATOM 647 C C . GLN A 1 85 ? 9.746 -0.231 -15.922 1.00 79.69 85 GLN A C 1
ATOM 649 O O . GLN A 1 85 ? 8.545 0.035 -15.955 1.00 79.69 85 GLN A O 1
ATOM 654 N N . LEU A 1 86 ? 10.453 -0.441 -17.034 1.00 85.00 86 LEU A N 1
ATOM 655 C CA . LEU A 1 86 ? 9.900 -0.318 -18.378 1.00 85.00 86 LEU A CA 1
ATOM 656 C C . LEU A 1 86 ? 8.777 -1.336 -18.659 1.00 85.00 86 LEU A C 1
ATOM 658 O O . LEU A 1 86 ? 7.841 -1.008 -19.383 1.00 85.00 86 LEU A O 1
ATOM 662 N N . VAL A 1 87 ? 8.790 -2.536 -18.062 1.00 84.19 87 VAL A N 1
ATOM 663 C CA . VAL A 1 87 ? 7.657 -3.487 -18.152 1.00 84.19 87 VAL A CA 1
ATOM 664 C C . VAL A 1 87 ? 6.365 -2.878 -17.596 1.00 84.19 87 VAL A C 1
ATOM 666 O O . VAL A 1 87 ? 5.292 -3.093 -18.161 1.00 84.19 87 VAL A O 1
ATOM 669 N N . ILE A 1 88 ? 6.463 -2.108 -16.511 1.00 74.44 88 ILE A N 1
ATOM 670 C CA . ILE A 1 88 ? 5.317 -1.473 -15.848 1.00 74.44 88 ILE A CA 1
ATOM 671 C C . ILE A 1 88 ? 4.928 -0.184 -16.588 1.00 74.44 88 ILE A C 1
ATOM 673 O O . ILE A 1 88 ? 3.763 0.019 -16.939 1.00 74.44 88 ILE A O 1
ATOM 677 N N . HIS A 1 89 ? 5.912 0.671 -16.878 1.00 73.88 89 HIS A N 1
ATOM 678 C CA . HIS A 1 89 ? 5.694 1.967 -17.525 1.00 73.88 89 HIS A CA 1
ATOM 679 C C . HIS A 1 89 ? 5.299 1.848 -18.993 1.00 73.88 89 HIS A C 1
ATOM 681 O O . HIS A 1 89 ? 4.505 2.656 -19.475 1.00 73.88 89 HIS A O 1
ATOM 687 N N . ARG A 1 90 ? 5.768 0.807 -19.684 1.00 79.06 90 ARG A N 1
ATOM 688 C CA . ARG A 1 90 ? 5.701 0.663 -21.144 1.00 79.06 90 ARG A CA 1
ATOM 689 C C . ARG A 1 90 ? 6.356 1.850 -21.870 1.00 79.06 90 ARG A C 1
ATOM 691 O O . ARG A 1 90 ? 6.725 2.855 -21.271 1.00 79.06 90 ARG A O 1
ATOM 698 N N . PHE A 1 91 ? 6.502 1.716 -23.181 1.00 82.75 91 PHE A N 1
ATOM 699 C CA . PHE A 1 91 ? 6.835 2.846 -24.043 1.00 82.75 91 PHE A CA 1
ATOM 700 C C . PHE A 1 91 ? 5.641 3.809 -24.168 1.00 82.75 91 PHE A C 1
ATOM 702 O O . PHE A 1 91 ? 4.489 3.423 -23.916 1.00 82.75 91 PHE A O 1
ATOM 709 N N . GLU A 1 92 ? 5.912 5.059 -24.543 1.00 77.25 92 GLU A N 1
ATOM 710 C CA . GLU A 1 92 ? 4.887 6.083 -24.740 1.00 77.25 92 GLU A CA 1
ATOM 711 C C . GLU A 1 92 ? 3.970 5.710 -25.915 1.00 77.25 92 GLU A C 1
ATOM 713 O O . GLU A 1 92 ? 4.324 4.913 -26.781 1.00 77.25 92 GLU A O 1
ATOM 718 N N . VAL A 1 93 ? 2.762 6.280 -25.966 1.00 71.94 93 VAL A N 1
ATOM 719 C CA . VAL A 1 93 ? 1.810 5.984 -27.056 1.00 71.94 93 VAL A CA 1
ATOM 720 C C . VAL A 1 93 ? 2.411 6.352 -28.416 1.00 71.94 93 VAL A C 1
ATOM 722 O O . VAL A 1 93 ? 2.263 5.602 -29.373 1.00 71.94 93 VAL A O 1
ATOM 725 N N . HIS A 1 94 ? 3.161 7.455 -28.480 1.00 73.31 94 HIS A N 1
ATOM 726 C CA . HIS A 1 94 ? 3.856 7.878 -29.694 1.00 73.31 94 HIS A CA 1
ATOM 727 C C . HIS A 1 94 ? 4.871 6.838 -30.201 1.00 73.31 94 HIS A C 1
ATOM 729 O O . HIS A 1 94 ? 4.967 6.618 -31.407 1.00 73.31 94 HIS A O 1
ATOM 735 N N . ASP A 1 95 ? 5.577 6.161 -29.293 1.00 79.62 95 ASP A N 1
ATOM 736 C CA . ASP A 1 95 ? 6.545 5.111 -29.630 1.00 79.62 95 ASP A CA 1
ATOM 737 C C . ASP A 1 95 ? 5.871 3.873 -30.227 1.00 79.62 95 ASP A C 1
ATOM 739 O O . ASP A 1 95 ? 6.466 3.154 -31.025 1.00 79.62 95 ASP A O 1
ATOM 743 N N . GLN A 1 96 ? 4.626 3.598 -29.826 1.00 75.88 96 GLN A N 1
ATOM 744 C CA . GLN A 1 96 ? 3.869 2.455 -30.336 1.00 75.88 96 GLN A CA 1
ATOM 745 C C . GLN A 1 96 ? 3.536 2.630 -31.818 1.00 75.88 96 GLN A C 1
ATOM 747 O O . GLN A 1 96 ? 3.567 1.654 -32.568 1.00 75.88 96 GLN A O 1
ATOM 752 N N . ASP A 1 97 ? 3.272 3.871 -32.229 1.00 73.75 97 ASP A N 1
ATOM 753 C CA . ASP A 1 97 ? 2.997 4.228 -33.620 1.00 73.75 97 ASP A CA 1
ATOM 754 C C . ASP A 1 97 ? 4.281 4.379 -34.457 1.00 73.75 97 ASP A C 1
ATOM 756 O O . ASP A 1 97 ? 4.233 4.205 -35.674 1.00 73.75 97 ASP A O 1
ATOM 760 N N . ASN A 1 98 ? 5.426 4.663 -33.819 1.00 79.69 98 ASN A N 1
ATOM 761 C CA . ASN A 1 98 ? 6.715 4.941 -34.472 1.00 79.69 98 ASN A CA 1
ATOM 762 C C . ASN A 1 98 ? 7.833 4.021 -33.957 1.00 79.69 98 ASN A C 1
ATOM 764 O O . ASN A 1 98 ? 8.940 4.454 -33.634 1.00 79.69 98 ASN A O 1
ATOM 768 N N . ALA A 1 99 ? 7.529 2.725 -33.858 1.00 81.38 99 ALA A N 1
ATOM 769 C CA . ALA A 1 99 ? 8.431 1.719 -33.300 1.00 81.38 99 ALA A CA 1
ATOM 770 C C . ALA A 1 99 ? 9.798 1.644 -34.009 1.00 81.38 99 ALA A C 1
ATOM 772 O O . ALA A 1 99 ? 10.773 1.193 -33.413 1.00 81.38 99 ALA A O 1
ATOM 773 N N . ASP A 1 100 ? 9.872 2.060 -35.274 1.00 79.31 100 ASP A N 1
ATOM 774 C CA . ASP A 1 100 ? 11.087 2.102 -36.089 1.00 79.31 100 ASP A CA 1
ATOM 775 C C . ASP A 1 100 ? 12.067 3.212 -35.681 1.00 79.31 100 ASP A C 1
ATOM 777 O O . ASP A 1 100 ? 13.267 3.071 -35.914 1.00 79.31 100 ASP A O 1
ATOM 781 N N . LEU A 1 101 ? 11.584 4.280 -35.041 1.00 84.06 101 LEU A N 1
ATOM 782 C CA . LEU A 1 101 ? 12.419 5.385 -34.553 1.00 84.06 101 LEU A CA 1
ATOM 783 C C . LEU A 1 101 ? 13.021 5.106 -33.172 1.00 84.06 101 LEU A C 1
ATOM 785 O O . LEU A 1 101 ? 14.021 5.709 -32.789 1.00 84.06 101 LEU A O 1
ATOM 789 N N . LEU A 1 102 ? 12.459 4.136 -32.449 1.00 85.69 102 LEU A N 1
ATOM 790 C CA . LEU A 1 102 ? 12.760 3.887 -31.043 1.00 85.69 102 LEU A CA 1
ATOM 791 C C . LEU A 1 102 ? 14.237 3.548 -30.788 1.00 85.69 102 LEU A C 1
ATOM 793 O O . LEU A 1 102 ? 14.809 4.005 -29.805 1.00 85.69 102 LEU A O 1
ATOM 797 N N . ASP A 1 103 ? 14.868 2.796 -31.694 1.00 85.75 103 ASP A N 1
ATOM 798 C CA . ASP A 1 103 ? 16.293 2.439 -31.602 1.00 85.75 103 ASP A CA 1
ATOM 799 C C . ASP A 1 103 ? 17.238 3.613 -31.948 1.00 85.75 103 ASP A C 1
ATOM 801 O O . ASP A 1 103 ? 18.440 3.527 -31.698 1.00 85.75 103 ASP A O 1
ATOM 805 N N . GLY A 1 104 ? 16.716 4.697 -32.538 1.00 82.75 104 GLY A N 1
ATOM 806 C CA . GLY A 1 104 ? 17.440 5.955 -32.761 1.00 82.75 104 GLY A CA 1
ATOM 807 C C . GLY A 1 104 ? 17.231 6.983 -31.648 1.00 82.75 104 GLY A C 1
ATOM 808 O O . GLY A 1 104 ? 18.147 7.743 -31.329 1.00 82.75 104 GLY A O 1
ATOM 809 N N . ASP A 1 105 ? 16.052 6.968 -31.026 1.00 85.31 105 ASP A N 1
ATOM 810 C CA . ASP A 1 105 ? 15.683 7.867 -29.928 1.00 85.31 105 ASP A CA 1
ATOM 811 C C . ASP A 1 105 ? 16.147 7.348 -28.553 1.00 85.31 105 ASP A C 1
ATOM 813 O O . ASP A 1 105 ? 16.103 8.075 -27.555 1.00 85.31 105 ASP A O 1
ATOM 817 N N . GLY A 1 106 ? 16.624 6.102 -28.478 1.00 91.38 106 GLY A N 1
ATOM 818 C CA . GLY A 1 106 ? 17.112 5.497 -27.246 1.00 91.38 106 GLY A CA 1
ATOM 819 C C . GLY A 1 106 ? 17.836 4.164 -27.425 1.00 91.38 106 GLY A C 1
ATOM 820 O O . GLY A 1 106 ? 18.014 3.654 -28.528 1.00 91.38 106 GLY A O 1
ATOM 821 N N . GLY A 1 107 ? 18.264 3.582 -26.304 1.00 94.69 107 GLY A N 1
ATOM 822 C CA . GLY A 1 107 ? 18.920 2.273 -26.284 1.00 94.69 107 GLY A CA 1
ATOM 823 C C . GLY A 1 107 ? 18.941 1.625 -24.901 1.00 94.69 107 GLY A C 1
ATOM 824 O O . GLY A 1 107 ? 18.628 2.263 -23.892 1.00 94.69 107 GLY A O 1
ATOM 825 N N . PHE A 1 108 ? 19.333 0.348 -24.859 1.00 97.12 108 PHE A N 1
ATOM 826 C CA . PHE A 1 108 ? 19.555 -0.378 -23.609 1.00 97.12 108 PHE A CA 1
ATOM 827 C C . PHE A 1 108 ? 21.032 -0.408 -23.226 1.00 97.12 108 PHE A C 1
ATOM 829 O O . PHE A 1 108 ? 21.889 -0.732 -24.047 1.00 97.12 108 PHE A O 1
ATOM 836 N N . TYR A 1 109 ? 21.326 -0.140 -21.955 1.00 96.75 109 TYR A N 1
ATOM 837 C CA . TYR A 1 109 ? 22.686 -0.002 -21.436 1.00 96.75 109 TYR A CA 1
ATOM 838 C C . TYR A 1 109 ? 22.841 -0.663 -20.065 1.00 96.75 109 TYR A C 1
ATOM 840 O O . TYR A 1 109 ? 21.869 -0.905 -19.354 1.00 96.75 109 TYR A O 1
ATOM 848 N N . ARG A 1 110 ? 24.083 -0.969 -19.687 1.00 95.56 110 ARG A N 1
ATOM 849 C CA . ARG A 1 110 ? 24.438 -1.537 -18.371 1.00 95.56 110 ARG A CA 1
ATOM 850 C C . ARG A 1 110 ? 24.701 -0.474 -17.308 1.00 95.56 110 ARG A C 1
ATOM 852 O O . ARG A 1 110 ? 24.751 -0.789 -16.125 1.00 95.56 110 ARG A O 1
ATOM 859 N N . GLU A 1 111 ? 24.913 0.767 -17.733 1.00 93.06 111 GLU A N 1
ATOM 860 C CA . GLU A 1 111 ? 25.162 1.902 -16.848 1.00 93.06 111 GLU A CA 1
ATOM 861 C C . GLU A 1 111 ? 23.917 2.785 -16.736 1.00 93.06 111 GLU A C 1
ATOM 863 O O . GLU A 1 111 ? 23.179 2.968 -17.706 1.00 93.06 111 GLU A O 1
ATOM 868 N N . GLY A 1 112 ? 23.690 3.344 -15.546 1.00 87.44 112 GLY A N 1
ATOM 869 C CA . GLY A 1 112 ? 22.593 4.279 -15.292 1.00 87.44 112 GLY A CA 1
ATOM 870 C C . GLY A 1 112 ? 22.829 5.676 -15.888 1.00 87.44 112 GLY A C 1
ATOM 871 O O . GLY A 1 112 ? 23.856 5.949 -16.506 1.00 87.44 112 GLY A O 1
ATOM 872 N N . ALA A 1 113 ? 21.890 6.594 -15.643 1.00 88.75 113 ALA A N 1
ATOM 873 C CA . ALA A 1 113 ? 21.846 7.930 -16.257 1.00 88.75 113 ALA A CA 1
ATOM 874 C C . ALA A 1 113 ? 23.056 8.851 -15.987 1.00 88.75 113 ALA A C 1
ATOM 876 O O . ALA A 1 113 ? 23.195 9.888 -16.634 1.00 88.75 113 ALA A O 1
ATOM 877 N N . GLU A 1 114 ? 23.918 8.511 -15.025 1.00 89.56 114 GLU A N 1
ATOM 878 C CA . GLU A 1 114 ? 25.111 9.303 -14.695 1.00 89.56 114 GLU A CA 1
ATOM 879 C C . GLU A 1 114 ? 26.320 9.005 -15.595 1.00 89.56 114 GLU A C 1
ATOM 881 O O . GLU A 1 114 ? 27.339 9.700 -15.503 1.00 89.56 114 GLU A O 1
ATOM 886 N N . ALA A 1 115 ? 26.229 7.999 -16.470 1.00 90.94 115 ALA A N 1
ATOM 887 C CA . ALA A 1 115 ? 27.262 7.749 -17.465 1.00 90.94 115 ALA A CA 1
ATOM 888 C C . ALA A 1 115 ? 27.395 8.940 -18.427 1.00 90.94 115 ALA A C 1
ATOM 890 O O . ALA A 1 115 ? 26.433 9.631 -18.762 1.00 90.94 115 ALA A O 1
ATOM 891 N N . ARG A 1 116 ? 28.631 9.208 -18.859 1.00 89.38 116 ARG A N 1
ATOM 892 C CA . ARG A 1 116 ? 28.942 10.339 -19.753 1.00 89.38 116 ARG A CA 1
ATOM 893 C C . ARG A 1 116 ? 28.800 9.999 -21.233 1.00 89.38 116 ARG A C 1
ATOM 895 O O . ARG A 1 116 ? 28.731 10.911 -22.051 1.00 89.38 116 ARG A O 1
ATOM 902 N N . LEU A 1 117 ? 28.863 8.715 -21.566 1.00 93.25 117 LEU A N 1
ATOM 903 C CA . LEU A 1 117 ? 28.853 8.211 -22.929 1.00 93.25 117 LEU A CA 1
ATOM 904 C C . LEU A 1 117 ? 28.125 6.870 -22.946 1.00 93.25 117 LEU A C 1
ATOM 906 O O . LEU A 1 117 ? 28.378 6.015 -22.098 1.00 93.25 117 LEU A O 1
ATOM 910 N N . PHE A 1 118 ? 27.243 6.716 -23.920 1.00 95.62 118 PHE A N 1
ATOM 911 C CA . PHE A 1 118 ? 26.439 5.532 -24.164 1.00 95.62 118 PHE A CA 1
ATOM 912 C C . PHE A 1 118 ? 26.772 5.030 -25.566 1.00 95.62 118 PHE A C 1
ATOM 914 O O . PHE A 1 118 ? 26.418 5.659 -26.565 1.00 95.62 118 PHE A O 1
ATOM 921 N N . ASP A 1 119 ? 27.542 3.951 -25.630 1.00 94.81 119 ASP A N 1
ATOM 922 C CA . ASP A 1 119 ? 28.114 3.414 -26.862 1.00 94.81 119 ASP A CA 1
ATOM 923 C C . ASP A 1 119 ? 28.322 1.891 -26.751 1.00 94.81 119 ASP A C 1
ATOM 925 O O . ASP A 1 119 ? 27.827 1.223 -25.838 1.00 94.81 119 ASP A O 1
ATOM 929 N N . GLN A 1 120 ? 29.099 1.324 -27.672 1.00 95.88 120 GLN A N 1
ATOM 930 C CA . GLN A 1 120 ? 29.401 -0.105 -27.725 1.00 95.88 120 GLN A CA 1
ATOM 931 C C . GLN A 1 120 ? 29.998 -0.702 -26.437 1.00 95.88 120 GLN A C 1
ATOM 933 O O . GLN A 1 120 ? 29.921 -1.917 -26.244 1.00 95.88 120 GLN A O 1
ATOM 938 N N . HIS A 1 121 ? 30.606 0.109 -25.564 1.00 95.69 121 HIS A N 1
ATOM 939 C CA . HIS A 1 121 ? 31.273 -0.372 -24.354 1.00 95.69 121 HIS A CA 1
ATOM 940 C C . HIS A 1 121 ? 30.287 -0.709 -23.234 1.00 95.69 121 HIS A C 1
ATOM 942 O O . HIS A 1 121 ? 30.568 -1.599 -22.429 1.00 95.69 121 HIS A O 1
ATOM 948 N N . ASN A 1 122 ? 29.142 -0.025 -23.180 1.00 95.69 122 ASN A N 1
ATOM 949 C CA . ASN A 1 122 ? 28.123 -0.237 -22.152 1.00 95.69 122 ASN A CA 1
ATOM 950 C C . ASN A 1 122 ? 26.743 -0.615 -22.708 1.00 95.69 122 ASN A C 1
ATOM 952 O O . ASN A 1 122 ? 25.837 -0.876 -21.913 1.00 95.69 122 ASN A O 1
ATOM 956 N N . GLN A 1 123 ? 26.584 -0.724 -24.031 1.00 95.94 123 GLN A N 1
ATOM 957 C CA . GLN A 1 123 ? 25.346 -1.197 -24.645 1.00 95.94 123 GLN A CA 1
ATOM 958 C C . GLN A 1 123 ? 24.976 -2.626 -24.216 1.00 95.94 123 GLN A C 1
ATOM 960 O O . GLN A 1 123 ? 25.813 -3.517 -24.014 1.00 95.94 123 GLN A O 1
ATOM 965 N N . VAL A 1 124 ? 23.676 -2.863 -24.153 1.00 97.50 124 VAL A N 1
ATOM 966 C CA . VAL A 1 124 ? 23.062 -4.186 -24.142 1.00 97.50 124 VAL A CA 1
ATOM 967 C C . VAL A 1 124 ? 22.553 -4.436 -25.558 1.00 97.50 124 VAL A C 1
ATOM 969 O O . VAL A 1 124 ? 21.900 -3.577 -26.138 1.00 97.50 124 VAL A O 1
ATOM 972 N N . GLN A 1 125 ? 22.872 -5.599 -26.135 1.00 96.19 125 GLN A N 1
ATOM 973 C CA . GLN A 1 125 ? 22.454 -5.974 -27.495 1.00 96.19 125 GLN A CA 1
ATOM 974 C C . GLN A 1 125 ? 20.966 -6.356 -27.513 1.00 96.19 125 GLN A C 1
ATOM 976 O O . GLN A 1 125 ? 20.604 -7.517 -27.683 1.00 96.19 125 GLN A O 1
ATOM 981 N N . LEU A 1 126 ? 20.116 -5.370 -27.250 1.00 96.12 126 LEU A N 1
ATOM 982 C CA . LEU A 1 126 ? 18.672 -5.477 -27.149 1.00 96.12 126 LEU A CA 1
ATOM 983 C C . LEU A 1 126 ? 18.070 -4.289 -27.899 1.00 96.12 126 LEU A C 1
ATOM 985 O O . LEU A 1 126 ? 18.458 -3.150 -27.662 1.00 96.12 126 LEU A O 1
ATOM 989 N N . SER A 1 127 ? 17.146 -4.563 -28.816 1.00 94.75 127 SER A N 1
ATOM 990 C CA . SER A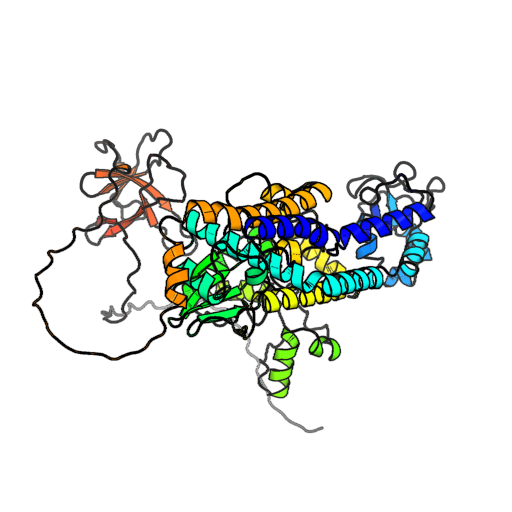 1 127 ? 16.436 -3.528 -29.573 1.00 94.75 127 SER A CA 1
ATOM 991 C C . SER A 1 127 ? 15.164 -3.118 -28.833 1.00 94.75 127 SER A C 1
ATOM 993 O O . SER A 1 127 ? 14.395 -3.968 -28.377 1.00 94.75 127 SER A O 1
ATOM 995 N N . ALA A 1 128 ? 14.921 -1.816 -28.743 1.00 92.94 128 ALA A N 1
ATOM 996 C CA . ALA A 1 128 ? 13.711 -1.231 -28.189 1.00 92.94 128 ALA A CA 1
ATOM 997 C C . ALA A 1 128 ? 12.475 -1.624 -28.994 1.00 92.94 128 ALA A C 1
ATOM 999 O O . ALA A 1 128 ? 11.463 -2.006 -28.407 1.00 92.94 128 ALA A O 1
ATOM 1000 N N . SER A 1 129 ? 12.569 -1.621 -30.326 1.00 91.00 129 SER A N 1
ATOM 1001 C CA . SER A 1 129 ? 11.466 -2.051 -31.196 1.00 91.00 129 SER A CA 1
ATOM 1002 C C . SER A 1 129 ? 11.113 -3.532 -30.977 1.00 91.00 129 SER A C 1
ATOM 1004 O O . SER A 1 129 ? 9.937 -3.912 -30.945 1.00 91.00 129 SER A O 1
ATOM 1006 N N . ALA A 1 130 ? 12.121 -4.375 -30.727 1.00 93.50 130 ALA A N 1
ATOM 1007 C CA . ALA A 1 130 ? 11.922 -5.779 -30.383 1.00 93.50 130 ALA A CA 1
ATOM 1008 C C . ALA A 1 130 ? 11.281 -5.956 -28.993 1.00 93.50 130 ALA A C 1
ATOM 1010 O O . ALA A 1 130 ? 10.335 -6.734 -28.855 1.00 93.50 130 ALA A O 1
ATOM 1011 N N . VAL A 1 131 ? 11.721 -5.192 -27.987 1.00 94.19 131 VAL A N 1
ATOM 1012 C CA . VAL A 1 131 ? 11.106 -5.189 -26.645 1.00 94.19 131 VAL A CA 1
ATOM 1013 C C . VAL A 1 131 ? 9.663 -4.691 -26.694 1.00 94.19 131 VAL A C 1
ATOM 1015 O O . VAL A 1 131 ? 8.790 -5.273 -26.052 1.00 94.19 131 VAL A O 1
ATOM 1018 N N . LEU A 1 132 ? 9.368 -3.668 -27.497 1.00 89.81 132 LEU A N 1
ATOM 1019 C CA . LEU A 1 132 ? 8.003 -3.193 -27.714 1.00 89.81 132 LEU A CA 1
ATOM 1020 C C . LEU A 1 132 ? 7.118 -4.309 -28.293 1.00 89.81 132 LEU A C 1
ATOM 1022 O O . LEU A 1 132 ? 5.995 -4.515 -27.834 1.00 89.81 132 LEU A O 1
ATOM 1026 N N . LYS A 1 133 ? 7.628 -5.092 -29.250 1.00 90.06 133 LYS A N 1
ATOM 1027 C CA . LYS A 1 133 ? 6.917 -6.270 -29.768 1.00 90.06 133 LYS A CA 1
ATOM 1028 C C . LYS A 1 133 ? 6.676 -7.325 -28.683 1.00 90.06 133 LYS A C 1
ATOM 1030 O O . LYS A 1 133 ? 5.588 -7.901 -28.625 1.00 90.06 133 LYS A O 1
ATOM 1035 N N . ASP A 1 134 ? 7.648 -7.568 -27.807 1.00 93.25 134 ASP A N 1
ATOM 1036 C CA . ASP A 1 134 ? 7.456 -8.469 -26.667 1.00 93.25 134 ASP A CA 1
ATOM 1037 C C . ASP A 1 134 ? 6.425 -7.944 -25.673 1.00 93.25 134 ASP A C 1
ATOM 1039 O O . ASP A 1 134 ? 5.651 -8.733 -25.131 1.00 93.25 134 ASP A O 1
ATOM 1043 N N . PHE A 1 135 ? 6.364 -6.631 -25.461 1.00 87.06 135 PHE A N 1
ATOM 1044 C CA . PHE A 1 135 ? 5.345 -6.002 -24.630 1.00 87.06 135 PHE A CA 1
ATOM 1045 C C . PHE A 1 135 ? 3.933 -6.204 -25.169 1.00 87.06 135 PHE A C 1
ATOM 1047 O O . PHE A 1 135 ? 3.031 -6.434 -24.366 1.00 87.06 135 PHE A O 1
ATOM 1054 N N . TRP A 1 136 ? 3.745 -6.195 -26.490 1.00 83.88 136 TRP A N 1
ATOM 1055 C CA . TRP A 1 136 ? 2.470 -6.563 -27.113 1.00 83.88 136 TRP A CA 1
ATOM 1056 C C . TRP A 1 136 ? 2.130 -8.045 -26.931 1.00 83.88 136 TRP A C 1
ATOM 1058 O O . TRP A 1 136 ? 0.968 -8.394 -26.735 1.00 83.88 136 TRP A O 1
ATOM 1068 N N . ALA A 1 137 ? 3.133 -8.926 -26.967 1.00 86.12 137 ALA A N 1
ATOM 1069 C CA . ALA A 1 137 ? 2.936 -10.358 -26.743 1.00 86.12 137 ALA A CA 1
ATOM 1070 C C . ALA A 1 137 ? 2.689 -10.705 -25.260 1.00 86.12 137 ALA A C 1
ATOM 1072 O O . ALA A 1 137 ? 1.988 -11.669 -24.952 1.00 86.12 137 ALA A O 1
ATOM 1073 N N . ILE A 1 138 ? 3.266 -9.935 -24.332 1.00 85.25 138 ILE A N 1
ATOM 1074 C CA . ILE A 1 138 ? 3.102 -10.091 -22.884 1.00 85.25 138 ILE A CA 1
ATOM 1075 C C . ILE A 1 138 ? 2.023 -9.126 -22.400 1.00 85.25 138 ILE A C 1
ATOM 1077 O O . ILE A 1 138 ? 2.292 -7.966 -22.064 1.00 85.25 138 ILE A O 1
ATOM 1081 N N . ASN A 1 139 ? 0.800 -9.634 -22.258 1.00 82.56 139 ASN A N 1
ATOM 1082 C CA . ASN A 1 139 ? -0.248 -8.893 -21.571 1.00 82.56 139 ASN A CA 1
ATOM 1083 C C . ASN A 1 139 ? -0.026 -8.923 -20.047 1.00 82.56 139 ASN A C 1
ATOM 1085 O O . ASN A 1 139 ? -0.614 -9.717 -19.315 1.00 82.56 139 ASN A O 1
ATOM 1089 N N . PHE A 1 140 ? 0.891 -8.072 -19.585 1.00 83.69 140 PHE A N 1
ATOM 1090 C CA . PHE A 1 140 ? 1.270 -7.958 -18.179 1.00 83.69 140 PHE A CA 1
ATOM 1091 C C . PHE A 1 140 ? 0.094 -7.539 -17.291 1.00 83.69 140 PHE A C 1
ATOM 1093 O O . PHE A 1 140 ? -0.044 -8.061 -16.188 1.00 83.69 140 PHE A O 1
ATOM 1100 N N . SER A 1 141 ? -0.777 -6.650 -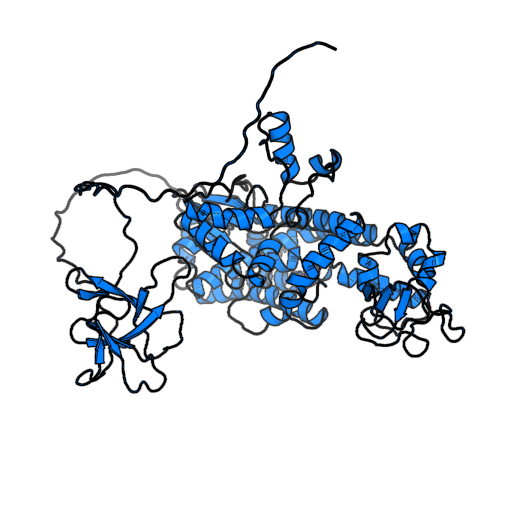17.789 1.00 80.81 141 SER A N 1
ATOM 1101 C CA . SER A 1 141 ? -1.962 -6.217 -17.045 1.00 80.81 141 SER A CA 1
ATOM 1102 C C . SER A 1 141 ? -2.882 -7.392 -16.761 1.00 80.81 141 SER A C 1
ATOM 1104 O O . SER A 1 141 ? -3.217 -7.612 -15.603 1.00 80.81 141 SER A O 1
ATOM 1106 N N . ASP A 1 142 ? -3.215 -8.193 -17.773 1.00 84.50 142 ASP A N 1
ATOM 1107 C CA . ASP A 1 142 ? -4.093 -9.346 -17.574 1.00 84.50 142 ASP A CA 1
ATOM 1108 C C . ASP A 1 142 ? -3.434 -10.423 -16.701 1.00 84.50 142 ASP A C 1
ATOM 1110 O O . ASP A 1 142 ? -4.115 -11.030 -15.874 1.00 84.50 142 ASP A O 1
ATOM 1114 N N . ARG A 1 143 ? -2.111 -10.635 -16.813 1.00 88.06 143 ARG A N 1
ATOM 1115 C CA . ARG A 1 143 ? -1.372 -11.544 -15.914 1.00 88.06 143 ARG A CA 1
ATOM 1116 C C . ARG A 1 143 ? -1.482 -11.099 -14.453 1.00 88.06 143 ARG A C 1
ATOM 1118 O O . ARG A 1 143 ? -1.802 -11.925 -13.599 1.00 88.06 143 ARG A O 1
ATOM 1125 N N . TYR A 1 144 ? -1.241 -9.817 -14.169 1.00 81.19 144 TYR A N 1
ATOM 1126 C CA . TYR A 1 144 ? -1.351 -9.266 -12.816 1.00 81.19 144 TYR A CA 1
ATOM 1127 C C . TYR A 1 144 ? -2.788 -9.351 -12.292 1.00 81.19 144 TYR A C 1
ATOM 1129 O O . TYR A 1 144 ? -3.005 -9.875 -11.201 1.00 81.19 144 TYR A O 1
ATOM 1137 N N . THR A 1 145 ? -3.773 -8.918 -13.088 1.00 82.25 145 THR A N 1
ATOM 1138 C CA . THR A 1 145 ? -5.194 -8.973 -12.715 1.00 82.25 145 THR A CA 1
ATOM 1139 C C . THR A 1 145 ? -5.642 -10.407 -12.427 1.00 82.25 145 THR A C 1
ATOM 1141 O O . THR A 1 145 ? -6.225 -10.653 -11.378 1.00 82.25 145 THR A O 1
ATOM 1144 N N . THR A 1 146 ? -5.287 -11.374 -13.278 1.00 90.62 146 THR A N 1
ATOM 1145 C CA . THR A 1 146 ? -5.638 -12.794 -13.076 1.00 90.62 146 THR A CA 1
ATOM 1146 C C . THR A 1 146 ? -5.033 -13.350 -11.785 1.00 90.62 146 THR A C 1
ATOM 1148 O O . THR A 1 146 ? -5.692 -14.077 -11.038 1.00 90.62 146 THR A O 1
ATOM 1151 N N . HIS A 1 147 ? -3.769 -13.018 -11.503 1.00 87.06 147 HIS A N 1
ATOM 1152 C CA . HIS A 1 147 ? -3.095 -13.467 -10.287 1.00 87.06 147 HIS A CA 1
ATOM 1153 C C . HIS A 1 147 ? -3.728 -12.850 -9.030 1.00 87.06 147 HIS A C 1
ATOM 1155 O O . HIS A 1 147 ? -3.981 -13.558 -8.058 1.00 87.06 147 HIS A O 1
ATOM 1161 N N . MET A 1 148 ? -4.076 -11.563 -9.085 1.00 84.12 148 MET A N 1
ATOM 1162 C CA . MET A 1 148 ? -4.812 -10.862 -8.032 1.00 84.12 148 MET A CA 1
ATOM 1163 C C . MET A 1 148 ? -6.200 -11.453 -7.779 1.00 84.12 148 MET A C 1
ATOM 1165 O O . MET A 1 148 ? -6.548 -11.711 -6.628 1.00 84.12 148 MET A O 1
ATOM 1169 N N . GLU A 1 149 ? -6.988 -11.698 -8.824 1.00 89.75 149 GLU A N 1
ATOM 1170 C CA . GLU A 1 149 ? -8.306 -12.330 -8.700 1.00 89.75 149 GLU A CA 1
ATOM 1171 C C . GLU A 1 149 ? -8.198 -13.729 -8.086 1.00 89.75 149 GLU A C 1
ATOM 1173 O O . GLU A 1 149 ? -8.965 -14.073 -7.185 1.00 89.75 149 GLU A O 1
ATOM 1178 N N . THR A 1 150 ? -7.199 -14.508 -8.513 1.00 94.88 150 THR A N 1
ATOM 1179 C CA . THR A 1 150 ? -6.926 -15.836 -7.952 1.00 94.88 150 THR A CA 1
ATOM 1180 C C . THR A 1 150 ? -6.588 -15.737 -6.466 1.00 94.88 150 THR A C 1
ATOM 1182 O O . THR A 1 150 ? -7.217 -16.425 -5.664 1.00 94.88 150 THR A O 1
ATOM 1185 N N . PHE A 1 151 ? -5.662 -14.851 -6.086 1.00 89.56 151 PHE A N 1
ATOM 1186 C CA . PHE A 1 151 ? -5.287 -14.628 -4.690 1.00 89.56 151 PHE A CA 1
ATOM 1187 C C . PHE A 1 151 ? -6.505 -14.315 -3.824 1.00 89.56 151 PHE A C 1
ATOM 1189 O O . PHE A 1 151 ? -6.752 -15.020 -2.851 1.00 89.56 151 PHE A O 1
ATOM 1196 N N . TRP A 1 152 ? -7.302 -13.311 -4.197 1.00 86.50 152 TRP A N 1
ATOM 1197 C CA . TRP A 1 152 ? -8.465 -12.937 -3.396 1.00 86.50 152 TRP A CA 1
ATOM 1198 C C . TRP A 1 152 ? -9.526 -14.038 -3.376 1.00 86.50 152 TRP A C 1
ATOM 1200 O O . TRP A 1 152 ? -10.119 -14.278 -2.335 1.00 86.50 152 TRP A O 1
ATOM 1210 N N . SER A 1 153 ? -9.730 -14.777 -4.469 1.00 95.94 153 SER A N 1
ATOM 1211 C CA . SER A 1 153 ? -10.683 -15.897 -4.466 1.00 95.94 153 SER A CA 1
ATOM 1212 C C . SER A 1 153 ? -10.290 -17.042 -3.520 1.00 95.94 153 SER A C 1
ATOM 1214 O O . SER A 1 153 ? -11.169 -17.738 -3.017 1.00 95.94 153 SER A O 1
ATOM 1216 N N . VAL A 1 154 ? -8.988 -17.235 -3.275 1.00 96.06 154 VAL A N 1
ATOM 1217 C CA . VAL A 1 154 ? -8.454 -18.341 -2.465 1.00 96.06 154 VAL A CA 1
ATOM 1218 C C . VAL A 1 154 ? -8.169 -17.916 -1.022 1.00 96.06 154 VAL A C 1
ATOM 1220 O O . VAL A 1 154 ? -8.457 -18.675 -0.103 1.00 96.06 154 VAL A O 1
ATOM 1223 N N . HIS A 1 155 ? -7.623 -16.716 -0.814 1.00 91.00 155 HIS A N 1
ATOM 1224 C CA . HIS A 1 155 ? -7.030 -16.279 0.455 1.00 91.00 155 HIS A CA 1
ATOM 1225 C C . HIS A 1 155 ? -7.765 -15.119 1.136 1.00 91.00 155 HIS A C 1
ATOM 1227 O O . HIS A 1 155 ? -7.241 -14.559 2.097 1.00 91.00 155 HIS A O 1
ATOM 1233 N N . PHE A 1 156 ? -8.969 -14.742 0.692 1.00 92.12 156 PHE A N 1
ATOM 1234 C CA . PHE A 1 156 ? -9.733 -13.659 1.328 1.00 92.12 156 PHE A CA 1
ATOM 1235 C C . PHE A 1 156 ? -9.937 -13.883 2.837 1.00 92.12 156 PHE A C 1
ATOM 1237 O O . PHE A 1 156 ? -9.651 -12.997 3.646 1.00 92.12 156 PHE A O 1
ATOM 1244 N N . ASP A 1 157 ? -10.377 -15.082 3.230 1.00 95.06 157 ASP A N 1
ATOM 1245 C CA . ASP A 1 157 ? -10.622 -15.415 4.638 1.00 95.06 157 ASP A CA 1
ATOM 1246 C C . ASP A 1 157 ? -9.331 -15.513 5.456 1.00 95.06 157 ASP A C 1
ATOM 1248 O O . ASP A 1 157 ? -9.282 -15.113 6.626 1.00 95.06 157 ASP A O 1
ATOM 1252 N N . ASP A 1 158 ? -8.268 -16.008 4.828 1.00 89.81 158 ASP A N 1
ATOM 1253 C CA . ASP A 1 158 ? -6.948 -16.112 5.435 1.00 89.81 158 ASP A CA 1
ATOM 1254 C C . ASP A 1 158 ? -6.373 -14.718 5.718 1.00 89.81 158 ASP A C 1
ATOM 1256 O O . ASP A 1 158 ? -5.922 -14.440 6.831 1.00 89.81 158 ASP A O 1
ATOM 1260 N N . PHE A 1 159 ? -6.468 -13.813 4.738 1.00 86.94 159 PHE A N 1
ATOM 1261 C CA . PHE A 1 159 ? -6.089 -12.410 4.871 1.00 86.94 159 PHE A CA 1
ATOM 1262 C C . PHE A 1 159 ? -6.875 -11.729 5.993 1.00 86.94 159 PHE A C 1
ATOM 1264 O O . PHE A 1 159 ? -6.267 -11.113 6.870 1.00 86.94 159 PHE A O 1
ATOM 1271 N N . ARG A 1 160 ? -8.209 -11.882 6.016 1.00 92.19 160 ARG A N 1
ATOM 1272 C CA . ARG A 1 160 ? -9.061 -11.336 7.088 1.00 92.19 160 ARG A CA 1
ATOM 1273 C C . ARG A 1 160 ? -8.587 -11.812 8.460 1.00 92.19 160 ARG A C 1
ATOM 1275 O O . ARG A 1 160 ? -8.458 -11.016 9.390 1.00 92.19 160 ARG A O 1
ATOM 1282 N N . THR A 1 161 ? -8.316 -13.109 8.585 1.00 92.31 161 THR A N 1
ATOM 1283 C CA . THR A 1 161 ? -7.888 -13.721 9.847 1.00 92.31 161 THR A CA 1
ATOM 1284 C C . THR A 1 161 ? -6.542 -13.159 10.303 1.00 92.31 161 THR A C 1
ATOM 1286 O O . THR A 1 161 ? -6.397 -12.783 11.466 1.00 92.31 161 THR A O 1
ATOM 1289 N N . LEU A 1 162 ? -5.565 -13.050 9.398 1.00 86.62 162 LEU A N 1
ATOM 1290 C CA . LEU A 1 162 ? -4.252 -12.485 9.716 1.00 86.62 162 LEU A CA 1
ATOM 1291 C C . LEU A 1 162 ? -4.327 -10.985 10.047 1.00 86.62 162 LEU A C 1
ATOM 1293 O O . LEU A 1 162 ? -3.653 -10.543 10.975 1.00 86.62 162 LEU A O 1
ATOM 1297 N N . ALA A 1 163 ? -5.193 -10.220 9.375 1.00 86.06 163 ALA A N 1
ATOM 1298 C CA . ALA A 1 163 ? -5.466 -8.818 9.700 1.00 86.06 163 ALA A CA 1
ATOM 1299 C C . ALA A 1 163 ? -6.025 -8.660 11.125 1.00 86.06 163 ALA A C 1
ATOM 1301 O O . ALA A 1 163 ? -5.555 -7.823 11.899 1.00 86.06 163 ALA A O 1
ATOM 1302 N N . LYS A 1 164 ? -6.983 -9.518 11.507 1.00 92.75 164 LYS A N 1
ATOM 1303 C CA . LYS A 1 164 ? -7.541 -9.556 12.868 1.00 92.75 164 LYS A CA 1
ATOM 1304 C C . LYS A 1 164 ? -6.482 -9.918 13.901 1.00 92.75 164 LYS A C 1
ATOM 1306 O O . LYS A 1 164 ? -6.380 -9.255 14.930 1.00 92.75 164 LYS A O 1
ATOM 1311 N N . VAL A 1 165 ? -5.651 -10.922 13.616 1.00 89.25 165 VAL A N 1
ATOM 1312 C CA . VAL A 1 165 ? -4.520 -11.302 14.478 1.00 89.25 165 VAL A CA 1
ATOM 1313 C C . VAL A 1 165 ? -3.549 -10.137 14.667 1.00 89.25 165 VAL A C 1
ATOM 1315 O O . VAL A 1 165 ? -3.183 -9.846 15.806 1.00 89.25 165 VAL A O 1
ATOM 1318 N N . ASN A 1 166 ? -3.170 -9.452 13.585 1.00 85.25 166 ASN A N 1
ATOM 1319 C CA . ASN A 1 166 ? -2.277 -8.298 13.636 1.00 85.25 166 ASN A CA 1
ATOM 1320 C C . ASN A 1 166 ? -2.869 -7.172 14.498 1.00 85.25 166 ASN A C 1
ATOM 1322 O O . ASN A 1 166 ? -2.246 -6.747 15.468 1.00 85.25 166 ASN A O 1
ATOM 1326 N N . CYS A 1 167 ? -4.110 -6.764 14.232 1.00 90.25 167 CYS A N 1
ATOM 1327 C CA . CYS A 1 167 ? -4.790 -5.718 14.996 1.00 90.25 167 CYS A CA 1
ATOM 1328 C C . CYS A 1 167 ? -4.851 -6.030 16.503 1.00 90.25 167 CYS A C 1
ATOM 1330 O O . CYS A 1 167 ? -4.493 -5.190 17.333 1.00 90.25 167 CYS A O 1
ATOM 1332 N N . LEU A 1 168 ? -5.228 -7.259 16.870 1.00 91.81 168 LEU A N 1
ATOM 1333 C CA . LEU A 1 168 ? -5.298 -7.684 18.271 1.00 91.81 168 LEU A CA 1
ATOM 1334 C C . LEU A 1 168 ? -3.915 -7.728 18.933 1.00 91.81 168 LEU A C 1
ATOM 1336 O O . LEU A 1 168 ? -3.758 -7.263 20.063 1.00 91.81 168 LEU A O 1
ATOM 1340 N N . ALA A 1 169 ? -2.897 -8.236 18.233 1.00 87.50 169 ALA A N 1
ATOM 1341 C CA . ALA A 1 169 ? -1.521 -8.228 18.719 1.00 87.50 169 ALA A CA 1
ATOM 1342 C C . ALA A 1 169 ? -1.036 -6.797 18.997 1.00 87.50 169 ALA A C 1
ATOM 1344 O O . ALA A 1 169 ? -0.471 -6.523 20.058 1.00 87.50 169 ALA A O 1
ATOM 1345 N N . GLN A 1 170 ? -1.319 -5.869 18.085 1.00 86.56 170 GLN A N 1
ATOM 1346 C CA . GLN A 1 170 ? -0.952 -4.463 18.223 1.00 86.56 170 GLN A CA 1
ATOM 1347 C C . GLN A 1 170 ? -1.714 -3.753 19.341 1.00 86.56 170 GLN A C 1
ATOM 1349 O O . GLN A 1 170 ? -1.130 -2.923 20.034 1.00 86.56 170 GLN A O 1
ATOM 1354 N N . ALA A 1 171 ? -2.982 -4.098 19.575 1.00 91.00 171 ALA A N 1
ATOM 1355 C CA . ALA A 1 171 ? -3.748 -3.555 20.694 1.00 91.00 171 ALA A CA 1
ATOM 1356 C C . ALA A 1 171 ? -3.129 -3.977 22.039 1.00 91.00 171 ALA A C 1
ATOM 1358 O O . ALA A 1 171 ? -2.956 -3.158 22.948 1.00 91.00 171 ALA A O 1
ATOM 1359 N N . LEU A 1 172 ? -2.709 -5.244 22.152 1.00 88.44 172 LEU A N 1
ATOM 1360 C CA . LEU A 1 172 ? -2.023 -5.760 23.341 1.00 88.44 172 LEU A CA 1
ATOM 1361 C C . LEU A 1 172 ? -0.649 -5.107 23.542 1.00 88.44 172 LEU A C 1
ATOM 1363 O O . LEU A 1 172 ? -0.312 -4.721 24.666 1.00 88.44 172 LEU A O 1
ATOM 1367 N N . GLN A 1 173 ? 0.123 -4.927 22.466 1.00 86.25 173 GLN A N 1
ATOM 1368 C CA . GLN A 1 173 ? 1.402 -4.208 22.505 1.00 86.25 173 GLN A CA 1
ATOM 1369 C C . GLN A 1 173 ? 1.209 -2.744 22.913 1.00 86.25 173 GLN A C 1
ATOM 1371 O O . GLN A 1 173 ? 1.916 -2.258 23.793 1.00 86.25 173 GLN A O 1
ATOM 1376 N N . ALA A 1 174 ? 0.215 -2.054 22.351 1.00 88.75 174 ALA A N 1
ATOM 1377 C CA . ALA A 1 174 ? -0.102 -0.671 22.695 1.00 88.75 174 ALA A CA 1
ATOM 1378 C C . ALA A 1 174 ? -0.501 -0.531 24.173 1.00 88.75 174 ALA A C 1
ATOM 1380 O O . ALA A 1 174 ? -0.083 0.416 24.841 1.00 88.75 174 ALA A O 1
ATOM 1381 N N . ARG A 1 175 ? -1.224 -1.510 24.735 1.00 89.62 175 ARG A N 1
ATOM 1382 C CA . ARG A 1 175 ? -1.510 -1.566 26.179 1.00 89.62 175 ARG A CA 1
ATOM 1383 C C . ARG A 1 175 ? -0.253 -1.784 27.021 1.00 89.62 175 ARG A C 1
ATOM 1385 O O . ARG A 1 175 ? -0.149 -1.213 28.109 1.00 89.62 175 ARG A O 1
ATOM 1392 N N . GLN A 1 176 ? 0.676 -2.626 26.566 1.00 86.25 176 GLN A N 1
ATOM 1393 C CA . GLN A 1 176 ? 1.943 -2.876 27.260 1.00 86.25 176 GLN A CA 1
ATOM 1394 C C . GLN A 1 176 ? 2.866 -1.650 27.224 1.00 86.25 176 GLN A C 1
ATOM 1396 O O . GLN A 1 176 ? 3.504 -1.348 28.228 1.00 86.25 176 GLN A O 1
ATOM 1401 N N . ALA A 1 177 ? 2.887 -0.928 26.103 1.00 86.62 177 ALA A N 1
ATOM 1402 C CA . ALA A 1 177 ? 3.637 0.313 25.922 1.00 86.62 177 ALA A CA 1
ATOM 1403 C C . ALA A 1 177 ? 2.998 1.527 26.628 1.00 86.62 177 ALA A C 1
ATOM 1405 O O . ALA A 1 177 ? 3.611 2.586 26.697 1.00 86.62 177 ALA A O 1
ATOM 1406 N N . GLY A 1 178 ? 1.776 1.390 27.157 1.00 88.06 178 GLY A N 1
ATOM 1407 C CA . GLY A 1 178 ? 1.045 2.478 27.816 1.00 88.06 178 GLY A CA 1
ATOM 1408 C C . GLY A 1 178 ? 0.345 3.449 26.858 1.00 88.06 178 GLY A C 1
ATOM 1409 O O . GLY A 1 178 ? -0.190 4.454 27.312 1.00 88.06 178 GLY A O 1
ATOM 1410 N N . HIS A 1 179 ? 0.310 3.149 25.556 1.00 90.12 179 HIS A N 1
ATOM 1411 C CA . HIS A 1 179 ? -0.430 3.926 24.553 1.00 90.12 179 HIS A CA 1
ATOM 1412 C C . HIS A 1 179 ? -1.946 3.703 24.639 1.00 90.12 179 HIS A C 1
ATOM 1414 O O . HIS A 1 179 ? -2.717 4.585 24.275 1.00 90.12 179 HIS A O 1
ATOM 1420 N N . LEU A 1 180 ? -2.370 2.531 25.125 1.00 92.38 180 LEU A N 1
ATOM 1421 C CA . LEU A 1 180 ? -3.760 2.245 25.471 1.00 92.38 180 LEU A CA 1
ATOM 1422 C C . LEU A 1 180 ? -3.894 2.020 26.976 1.00 92.38 180 LEU A C 1
ATOM 1424 O O . LEU A 1 180 ? -3.111 1.282 27.582 1.00 92.38 180 LEU A O 1
ATOM 1428 N N . THR A 1 181 ? -4.932 2.601 27.572 1.00 92.94 181 THR A N 1
ATOM 1429 C CA . THR A 1 181 ? -5.397 2.208 28.906 1.00 92.94 181 THR A CA 1
ATOM 1430 C C . THR A 1 181 ? -6.137 0.871 28.846 1.00 92.94 181 THR A C 1
ATOM 1432 O O . THR A 1 181 ? -6.433 0.332 27.781 1.00 92.94 181 THR A O 1
ATOM 1435 N N . GLU A 1 182 ? -6.446 0.303 30.006 1.00 90.00 182 GLU A N 1
ATOM 1436 C CA . GLU A 1 182 ? -7.195 -0.952 30.096 1.00 90.00 182 GLU A CA 1
ATOM 1437 C C . GLU A 1 182 ? -8.626 -0.834 29.573 1.00 90.00 182 GLU A C 1
ATOM 1439 O O . GLU A 1 182 ? -9.059 -1.667 28.783 1.00 90.00 182 GLU A O 1
ATOM 1444 N N . SER A 1 183 ? -9.312 0.253 29.933 1.00 91.06 183 SER A N 1
ATOM 1445 C CA . SER A 1 183 ? -10.650 0.567 29.425 1.00 91.06 183 SER A CA 1
ATOM 1446 C C . SER A 1 183 ? -10.649 0.759 27.902 1.00 91.06 183 SER A C 1
ATOM 1448 O O . SER A 1 183 ? -11.520 0.248 27.197 1.00 91.06 183 SER A O 1
ATOM 1450 N N . GLN A 1 184 ? -9.619 1.420 27.362 1.00 94.00 184 GLN A N 1
ATOM 1451 C CA . GLN A 1 184 ? -9.473 1.595 25.915 1.00 94.00 184 GLN A CA 1
ATOM 1452 C C . GLN A 1 184 ? -9.188 0.266 25.202 1.00 94.00 184 GLN A C 1
ATOM 1454 O O . GLN A 1 184 ? -9.794 0.001 24.169 1.00 94.00 184 GLN A O 1
ATOM 1459 N N . LEU A 1 185 ? -8.339 -0.607 25.760 1.00 93.00 185 LEU A N 1
ATOM 1460 C CA . LEU A 1 185 ? -8.143 -1.956 25.217 1.00 93.00 185 LEU A CA 1
ATOM 1461 C C . LEU A 1 185 ? -9.456 -2.752 25.229 1.00 93.00 185 LEU A C 1
ATOM 1463 O O . LEU A 1 185 ? -9.791 -3.377 24.228 1.00 93.00 185 LEU A O 1
ATOM 1467 N N . HIS A 1 186 ? -10.218 -2.703 26.325 1.00 91.19 186 HIS A N 1
ATOM 1468 C CA . HIS A 1 186 ? -11.523 -3.360 26.397 1.00 91.19 186 HIS A CA 1
ATOM 1469 C C . HIS A 1 186 ? -12.484 -2.827 25.325 1.00 91.19 186 HIS A C 1
ATOM 1471 O O . HIS A 1 186 ? -13.132 -3.613 24.642 1.00 91.19 186 HIS A O 1
ATOM 1477 N N . THR A 1 187 ? -12.509 -1.509 25.109 1.00 93.94 187 THR A N 1
ATOM 1478 C CA . THR A 1 187 ? -13.298 -0.867 24.043 1.00 93.94 187 THR A CA 1
ATOM 1479 C C . THR A 1 187 ? -12.903 -1.388 22.659 1.00 93.94 187 THR A C 1
ATOM 1481 O O . THR A 1 187 ? -13.773 -1.735 21.862 1.00 93.94 187 THR A O 1
ATOM 1484 N N . VAL A 1 188 ? -11.599 -1.519 22.385 1.00 95.12 188 VAL A N 1
ATOM 1485 C CA . VAL A 1 188 ? -11.093 -2.095 21.128 1.00 95.12 188 VAL A CA 1
ATOM 1486 C C . VAL A 1 188 ? -11.556 -3.542 20.952 1.00 95.12 188 VAL A C 1
ATOM 1488 O O . VAL A 1 188 ? -12.061 -3.903 19.889 1.00 95.12 188 VAL A O 1
ATOM 1491 N N . LEU A 1 189 ? -11.436 -4.364 21.997 1.00 93.00 189 LEU A N 1
ATOM 1492 C CA . LEU A 1 189 ? -11.851 -5.768 21.955 1.00 93.00 189 LEU A CA 1
ATOM 1493 C C . LEU A 1 189 ? -13.368 -5.911 21.766 1.00 93.00 189 LEU A C 1
ATOM 1495 O O . LEU A 1 189 ? -13.791 -6.709 20.938 1.00 93.00 189 LEU A O 1
ATOM 1499 N N . GLN A 1 190 ? -14.190 -5.105 22.440 1.00 92.38 190 GLN A N 1
ATOM 1500 C CA . GLN A 1 190 ? -15.649 -5.117 22.262 1.00 92.38 190 GLN A CA 1
ATOM 1501 C C . GLN A 1 190 ? -16.090 -4.631 20.874 1.00 92.38 190 GLN A C 1
ATOM 1503 O O . GLN A 1 190 ? -17.090 -5.107 20.334 1.00 92.38 190 GLN A O 1
ATOM 1508 N N . ALA A 1 191 ? -15.352 -3.694 20.276 1.00 94.06 191 ALA A N 1
ATOM 1509 C CA . ALA A 1 191 ? -15.665 -3.178 18.947 1.00 94.06 191 ALA A CA 1
ATOM 1510 C C . ALA A 1 191 ? -15.283 -4.147 17.817 1.00 94.06 191 ALA A C 1
ATOM 1512 O O . ALA A 1 191 ? -16.019 -4.231 16.833 1.00 94.06 191 ALA A O 1
ATOM 1513 N N . LEU A 1 192 ? -14.146 -4.848 17.948 1.00 94.12 192 LEU A N 1
ATOM 1514 C CA . LEU A 1 192 ? -13.519 -5.608 16.855 1.00 94.12 192 LEU A CA 1
ATOM 1515 C C . LEU A 1 192 ? -13.504 -7.136 17.058 1.00 94.12 192 LEU A C 1
ATOM 1517 O O . LEU A 1 192 ? -13.302 -7.887 16.104 1.00 94.12 192 LEU A O 1
ATOM 1521 N N . ALA A 1 193 ? -13.665 -7.624 18.288 1.00 91.88 193 ALA A N 1
ATOM 1522 C CA . ALA A 1 193 ? -13.521 -9.041 18.628 1.00 91.88 193 ALA A CA 1
ATOM 1523 C C . ALA A 1 193 ? -14.322 -9.437 19.887 1.00 91.88 193 ALA A C 1
ATOM 1525 O O . ALA A 1 193 ? -13.816 -10.150 20.750 1.00 91.88 193 ALA A O 1
ATOM 1526 N N . SER A 1 194 ? -15.579 -8.998 20.007 1.00 88.88 194 SER A N 1
ATOM 1527 C CA . SER A 1 194 ? -16.436 -9.277 21.178 1.00 88.88 194 SER A CA 1
ATOM 1528 C C . SER A 1 194 ? -16.697 -10.770 21.428 1.00 88.88 194 SER A C 1
ATOM 1530 O O . SER A 1 194 ? -17.022 -11.168 22.541 1.00 88.88 194 SER A O 1
ATOM 1532 N N . ASN A 1 195 ? -16.516 -11.616 20.411 1.00 86.50 195 ASN A N 1
ATOM 1533 C CA . ASN A 1 195 ? -16.641 -13.073 20.494 1.00 86.50 195 ASN A CA 1
ATOM 1534 C C . ASN A 1 195 ? -15.364 -13.790 20.983 1.00 86.50 195 ASN A C 1
ATOM 1536 O O . ASN A 1 195 ? -15.299 -15.024 20.943 1.00 86.50 195 ASN A O 1
ATOM 1540 N N . LEU A 1 196 ? -14.310 -13.044 21.320 1.00 85.00 196 LEU A N 1
ATOM 1541 C CA . LEU A 1 196 ? -12.997 -13.604 21.609 1.00 85.00 196 LEU A CA 1
ATOM 1542 C C . LEU A 1 196 ? -12.970 -14.203 23.017 1.00 85.00 196 LEU A C 1
ATOM 1544 O O . LEU A 1 196 ? -13.024 -13.489 24.013 1.00 85.00 196 LEU A O 1
ATOM 1548 N N . SER A 1 197 ? -12.823 -15.524 23.101 1.00 81.19 197 SER A N 1
ATOM 1549 C CA . SER A 1 197 ? -12.446 -16.197 24.344 1.00 81.19 197 SER A CA 1
ATOM 1550 C C . SER A 1 197 ? -10.929 -16.231 24.500 1.00 81.19 197 SER A C 1
ATOM 1552 O O . SER A 1 197 ? -10.197 -16.208 23.507 1.00 81.19 197 SER A O 1
ATOM 1554 N N . TRP A 1 198 ? -10.452 -16.349 25.739 1.00 73.31 198 TRP A N 1
ATOM 1555 C CA . TRP A 1 198 ? -9.024 -16.434 26.020 1.00 73.31 198 TRP A CA 1
ATOM 1556 C C . TRP A 1 198 ? -8.616 -17.756 26.670 1.00 73.31 198 TRP A C 1
ATOM 1558 O O . TRP A 1 198 ? -9.241 -18.155 27.654 1.00 73.31 198 TRP A O 1
ATOM 1568 N N . PRO A 1 199 ? -7.531 -18.402 26.207 1.00 80.00 199 PRO A N 1
ATOM 1569 C CA . PRO A 1 199 ? -6.723 -18.069 25.024 1.00 80.00 199 PRO A CA 1
ATOM 1570 C C . PRO A 1 199 ? -7.509 -18.157 23.696 1.00 80.00 199 PRO A C 1
ATOM 1572 O O . PRO A 1 199 ? -8.495 -18.896 23.631 1.00 80.00 199 PRO A O 1
ATOM 1575 N N . PRO A 1 200 ? -7.092 -17.439 22.633 1.00 86.31 200 PRO A N 1
ATOM 1576 C CA . PRO A 1 200 ? -7.850 -17.394 21.389 1.00 86.31 200 PRO A CA 1
ATOM 1577 C C . PRO A 1 200 ? -7.771 -18.734 20.646 1.00 86.31 200 PRO A C 1
ATOM 1579 O O . PRO A 1 200 ? -6.714 -19.375 20.593 1.00 86.31 200 PRO A O 1
ATOM 1582 N N . THR A 1 201 ? -8.893 -19.151 20.058 1.00 89.06 201 THR A N 1
ATOM 1583 C CA . THR A 1 201 ? -8.970 -20.300 19.139 1.00 89.06 201 THR A CA 1
ATOM 1584 C C . THR A 1 201 ? -8.991 -19.823 17.690 1.00 89.06 201 THR A C 1
ATOM 1586 O O . THR A 1 201 ? -9.308 -18.659 17.419 1.00 89.06 201 THR A O 1
ATOM 1589 N N . LEU A 1 202 ? -8.680 -20.710 16.738 1.00 90.69 202 LEU A N 1
ATOM 1590 C CA . LEU A 1 202 ? -8.747 -20.347 15.323 1.00 90.69 202 LEU A CA 1
ATOM 1591 C C . LEU A 1 202 ? -10.188 -19.997 14.928 1.00 90.69 202 LEU A C 1
ATOM 1593 O O . LEU A 1 202 ? -10.403 -19.013 14.226 1.00 90.69 202 LEU A O 1
ATOM 1597 N N . SER A 1 203 ? -11.172 -20.735 15.449 1.00 91.00 203 SER A N 1
ATOM 1598 C CA . SER A 1 203 ? -12.586 -20.460 15.193 1.00 91.00 203 SER A CA 1
ATOM 1599 C C . SER A 1 203 ? -13.023 -19.071 15.673 1.00 91.00 203 SER A C 1
ATOM 1601 O O . SER A 1 203 ? -13.804 -18.426 14.976 1.00 91.00 203 SER A O 1
ATOM 1603 N N . ASN A 1 204 ? -12.538 -18.578 16.822 1.00 88.94 204 ASN A N 1
ATOM 1604 C CA . ASN A 1 204 ? -12.879 -17.220 17.283 1.00 88.94 204 ASN A CA 1
ATOM 1605 C C . ASN A 1 204 ? -12.262 -16.139 16.383 1.00 88.94 204 ASN A C 1
ATOM 1607 O O . ASN A 1 204 ? -12.900 -15.119 16.116 1.00 88.94 204 ASN A O 1
ATOM 1611 N N . LEU A 1 205 ? -11.030 -16.369 15.916 1.00 92.12 205 LEU A N 1
ATOM 1612 C CA . LEU A 1 205 ? -10.309 -15.449 15.033 1.00 92.12 205 LEU A CA 1
ATOM 1613 C C . LEU A 1 205 ? -10.900 -15.423 13.616 1.00 92.12 205 LEU A C 1
ATOM 1615 O O . LEU A 1 205 ? -10.913 -14.372 12.988 1.00 92.12 205 LEU A O 1
ATOM 1619 N N . GLN A 1 206 ? -11.427 -16.545 13.126 1.00 94.62 206 GLN A N 1
ATOM 1620 C CA . GLN A 1 206 ? -12.067 -16.623 11.808 1.00 94.62 206 GLN A CA 1
ATOM 1621 C C . GLN A 1 206 ? -13.505 -16.095 11.800 1.00 94.62 206 GLN A C 1
ATOM 1623 O O . GLN A 1 206 ? -13.986 -15.659 10.752 1.00 94.62 206 GLN A O 1
ATOM 1628 N N . ALA A 1 207 ? -14.186 -16.147 12.946 1.00 93.62 207 ALA A N 1
ATOM 1629 C CA . ALA A 1 207 ? -15.564 -15.708 13.078 1.00 93.62 207 ALA A CA 1
ATOM 1630 C C . ALA A 1 207 ? -15.709 -14.189 12.892 1.00 93.62 207 ALA A C 1
ATOM 1632 O O . ALA A 1 207 ? -14.944 -13.393 13.451 1.00 93.62 207 ALA A O 1
ATOM 1633 N N . GLU A 1 208 ? -16.731 -13.824 12.124 1.00 94.19 208 GLU A N 1
ATOM 1634 C CA . GLU A 1 208 ? -17.173 -12.451 11.895 1.00 94.19 208 GLU A CA 1
ATOM 1635 C C . GLU A 1 208 ? -17.894 -11.898 13.126 1.00 94.19 208 GLU A C 1
ATOM 1637 O O . GLU A 1 208 ? -18.659 -12.605 13.789 1.00 94.19 208 GLU A O 1
ATOM 1642 N N . VAL A 1 209 ? -17.641 -10.627 13.435 1.00 89.94 209 VAL A N 1
ATOM 1643 C CA . VAL A 1 209 ? -18.182 -9.952 14.614 1.00 89.94 209 VAL A CA 1
ATOM 1644 C C . VAL A 1 209 ? -18.738 -8.589 14.244 1.00 89.94 209 VAL A C 1
ATOM 1646 O O . VAL A 1 209 ? -18.042 -7.762 13.671 1.00 89.94 209 VAL A O 1
ATOM 1649 N N . THR A 1 210 ? -19.969 -8.311 14.657 1.00 87.00 210 THR A N 1
ATOM 1650 C CA . THR A 1 210 ? -20.515 -6.951 14.649 1.00 87.00 210 THR A CA 1
ATOM 1651 C C . THR A 1 210 ? -20.182 -6.237 15.953 1.00 87.00 210 THR A C 1
ATOM 1653 O O . THR A 1 210 ? -20.189 -6.856 17.021 1.00 87.00 210 THR A O 1
ATOM 1656 N N . SER A 1 211 ? -19.935 -4.931 15.882 1.00 83.56 211 SER A N 1
ATOM 1657 C CA . SER A 1 211 ? -19.602 -4.121 17.056 1.00 83.56 211 SER A CA 1
ATOM 1658 C C . SER A 1 211 ? -20.681 -4.187 18.140 1.00 83.56 211 SER A C 1
ATOM 1660 O O . SER A 1 211 ? -21.880 -4.220 17.849 1.00 83.56 211 SER A O 1
ATOM 1662 N N . ALA A 1 212 ? -20.246 -4.207 19.401 1.00 80.56 212 ALA A N 1
ATOM 1663 C CA . ALA A 1 212 ? -21.143 -4.206 20.551 1.00 80.56 212 ALA A CA 1
ATOM 1664 C C . ALA A 1 212 ? -22.025 -2.942 20.602 1.00 80.56 212 ALA A C 1
ATOM 1666 O O . ALA A 1 212 ? -21.654 -1.871 20.118 1.00 80.56 212 ALA A O 1
ATOM 1667 N N . SER A 1 213 ? -23.199 -3.053 21.232 1.00 77.06 213 SER A N 1
ATOM 1668 C CA . SER A 1 213 ? -24.145 -1.940 21.369 1.00 77.06 213 SER A CA 1
ATOM 1669 C C . SER A 1 213 ? -23.501 -0.727 22.046 1.00 77.06 213 SER A C 1
ATOM 1671 O O . SER A 1 213 ? -22.946 -0.856 23.135 1.00 77.06 213 SER A O 1
ATOM 1673 N N . GLY A 1 214 ? -23.626 0.453 21.433 1.00 85.56 214 GLY A N 1
ATOM 1674 C CA . GLY A 1 214 ? -23.044 1.702 21.942 1.00 85.56 214 GLY A CA 1
ATOM 1675 C C . GLY A 1 214 ? -21.639 2.014 21.418 1.00 85.56 214 GLY A C 1
ATOM 1676 O O . GLY A 1 214 ? -21.132 3.099 21.694 1.00 85.56 214 GLY A O 1
ATOM 1677 N N . LEU A 1 215 ? -21.038 1.113 20.633 1.00 93.19 215 LEU A N 1
ATOM 1678 C CA . LEU A 1 215 ? -19.810 1.357 19.879 1.00 93.19 215 LEU A CA 1
ATOM 1679 C C . LEU A 1 215 ? -20.115 1.365 18.381 1.00 93.19 215 LEU A C 1
ATOM 1681 O O . LEU A 1 215 ? -20.928 0.582 17.890 1.00 93.19 215 LEU A O 1
ATOM 1685 N N . ARG A 1 216 ? -19.435 2.241 17.645 1.00 94.69 216 ARG A N 1
ATOM 1686 C CA . ARG A 1 216 ? -19.519 2.335 16.187 1.00 94.69 216 ARG A CA 1
ATOM 1687 C C . ARG A 1 216 ? -18.132 2.192 15.589 1.00 94.69 216 ARG A C 1
ATOM 1689 O O . ARG A 1 216 ? -17.214 2.890 16.007 1.00 94.69 216 ARG A O 1
ATOM 1696 N N . VAL A 1 217 ? -17.993 1.340 14.581 1.00 96.44 217 VAL A N 1
ATOM 1697 C CA . VAL A 1 217 ? -16.770 1.259 13.779 1.00 96.44 217 VAL A CA 1
ATOM 1698 C C . VAL A 1 217 ? -17.000 1.981 12.454 1.00 96.44 217 VAL A C 1
ATOM 1700 O O . VAL A 1 217 ? -18.062 1.856 11.846 1.00 96.44 217 VAL A O 1
ATOM 1703 N N . ALA A 1 218 ? -16.034 2.788 12.031 1.00 95.69 218 ALA A N 1
ATOM 1704 C CA . ALA A 1 218 ? -16.104 3.599 10.822 1.00 95.69 218 ALA A CA 1
ATOM 1705 C C . ALA A 1 218 ? -14.740 3.673 10.125 1.00 95.69 218 ALA A C 1
ATOM 1707 O O . ALA A 1 218 ? -13.706 3.454 10.754 1.00 95.69 218 ALA A O 1
ATOM 1708 N N . ALA A 1 219 ? -14.730 4.004 8.839 1.00 93.94 219 ALA A N 1
ATOM 1709 C CA . ALA A 1 219 ? -13.498 4.277 8.104 1.00 93.94 219 ALA A CA 1
ATOM 1710 C C . ALA A 1 219 ? -13.054 5.733 8.312 1.00 93.94 219 ALA A C 1
ATOM 1712 O O . ALA A 1 219 ? -13.898 6.630 8.391 1.00 93.94 219 ALA A O 1
ATOM 1713 N N . LEU A 1 220 ? -11.743 5.988 8.398 1.00 95.00 220 LEU A N 1
ATOM 1714 C CA . LEU A 1 220 ? -11.241 7.366 8.350 1.00 95.00 220 LEU A CA 1
ATOM 1715 C C . LEU A 1 220 ? -11.509 7.972 6.974 1.00 95.00 220 LEU A C 1
ATOM 1717 O O . LEU A 1 220 ? -11.296 7.327 5.952 1.00 95.00 220 LEU A O 1
ATOM 1721 N N . ASP A 1 221 ? -11.931 9.229 6.955 1.00 92.56 221 ASP A N 1
ATOM 1722 C CA . ASP A 1 221 ? -12.169 9.977 5.728 1.00 92.56 221 ASP A CA 1
ATOM 1723 C C . ASP A 1 221 ? -11.609 11.400 5.844 1.00 92.56 221 ASP A C 1
ATOM 1725 O O . ASP A 1 221 ? -11.716 12.026 6.900 1.00 92.56 221 ASP A O 1
ATOM 1729 N N . ILE A 1 222 ? -11.006 11.893 4.762 1.00 91.12 222 ILE A N 1
ATOM 1730 C CA . ILE A 1 222 ? -10.480 13.253 4.630 1.00 91.12 222 ILE A CA 1
ATOM 1731 C C . ILE A 1 222 ? -11.014 13.862 3.330 1.00 91.12 222 ILE A C 1
ATOM 1733 O O . ILE A 1 222 ? -10.635 13.443 2.239 1.00 91.12 222 ILE A O 1
ATOM 1737 N N . GLY A 1 223 ? -11.884 14.865 3.429 1.00 84.88 223 GLY A N 1
ATOM 1738 C CA . GLY A 1 223 ? -12.464 15.580 2.288 1.00 84.88 223 GLY A CA 1
ATOM 1739 C C . GLY A 1 223 ? -13.265 14.689 1.329 1.00 84.88 223 GLY A C 1
ATOM 1740 O O . GLY A 1 223 ? -13.301 14.957 0.126 1.00 84.88 223 GLY A O 1
ATOM 1741 N N . GLY A 1 224 ? -13.852 13.600 1.834 1.00 83.00 224 GLY A N 1
ATOM 1742 C CA . GLY A 1 224 ? -14.566 12.598 1.042 1.00 83.00 224 GLY A CA 1
ATOM 1743 C C . GLY A 1 224 ? -13.678 11.471 0.499 1.00 83.00 224 GLY A C 1
ATOM 1744 O O . GLY A 1 224 ? -14.197 10.552 -0.139 1.00 83.00 224 GLY A O 1
ATOM 1745 N N . HIS A 1 225 ? -12.361 11.515 0.726 1.00 85.19 225 HIS A N 1
ATOM 1746 C CA . HIS A 1 225 ? -11.459 10.401 0.452 1.00 85.19 225 HIS A CA 1
ATOM 1747 C C . HIS A 1 225 ? -11.418 9.446 1.642 1.00 85.19 225 HIS A C 1
ATOM 1749 O O . HIS A 1 225 ? -10.874 9.771 2.693 1.00 85.19 225 HIS A O 1
ATOM 1755 N N . ILE A 1 226 ? -11.934 8.237 1.445 1.00 87.75 226 ILE A N 1
ATOM 1756 C CA . ILE A 1 226 ? -11.975 7.195 2.473 1.00 87.75 226 ILE A CA 1
ATOM 1757 C C . ILE A 1 226 ? -10.644 6.427 2.494 1.00 87.75 226 ILE A C 1
ATOM 1759 O O . ILE A 1 226 ? -10.154 5.977 1.453 1.00 87.75 226 ILE A O 1
ATOM 1763 N N . ALA A 1 227 ? -10.059 6.280 3.681 1.00 86.81 227 ALA A N 1
ATOM 1764 C CA . ALA A 1 227 ? -8.892 5.441 3.922 1.00 86.81 227 ALA A CA 1
ATOM 1765 C C . ALA A 1 227 ? -9.256 3.966 3.727 1.00 86.81 227 ALA A C 1
ATOM 1767 O O . ALA A 1 227 ? -10.355 3.525 4.055 1.00 86.81 227 ALA A O 1
ATOM 1768 N N . THR A 1 228 ? -8.324 3.183 3.195 1.00 83.50 228 THR A N 1
ATOM 1769 C CA . THR A 1 228 ? -8.588 1.782 2.840 1.00 83.50 228 THR A CA 1
ATOM 1770 C C . THR A 1 228 ? -8.545 0.855 4.054 1.00 83.50 228 THR A C 1
ATOM 1772 O O . THR A 1 228 ? -9.229 -0.164 4.077 1.00 83.50 228 THR A O 1
ATOM 1775 N N . ASP A 1 229 ? -7.752 1.201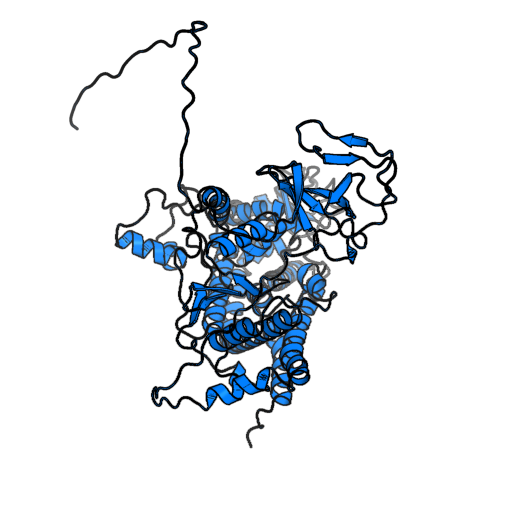 5.058 1.00 82.56 229 ASP A N 1
ATOM 1776 C CA . ASP A 1 229 ? -7.344 0.304 6.139 1.00 82.56 229 ASP A CA 1
ATOM 1777 C C . ASP A 1 229 ? -7.328 0.967 7.528 1.00 82.56 229 ASP A C 1
ATOM 1779 O O . ASP A 1 229 ? -7.153 0.275 8.530 1.00 82.56 229 ASP A O 1
ATOM 1783 N N . ILE A 1 230 ? -7.554 2.284 7.611 1.00 91.88 230 ILE A N 1
ATOM 1784 C CA . ILE A 1 230 ? -7.637 3.001 8.886 1.00 91.88 230 ILE A CA 1
ATOM 1785 C C . ILE A 1 230 ? -9.053 2.888 9.457 1.00 91.88 230 ILE A C 1
ATOM 1787 O O . ILE A 1 230 ? -10.008 3.452 8.911 1.00 91.88 230 ILE A O 1
ATOM 1791 N N . LEU A 1 231 ? -9.167 2.216 10.603 1.00 94.75 231 LEU A N 1
ATOM 1792 C CA . LEU A 1 231 ? -10.425 2.049 11.330 1.00 94.75 231 LEU A CA 1
ATOM 1793 C C . LEU A 1 231 ? -10.545 3.068 12.463 1.00 94.75 231 LEU A C 1
ATOM 1795 O O . LEU A 1 231 ? -9.583 3.374 13.163 1.00 94.75 231 LEU A O 1
ATOM 1799 N N . ARG A 1 232 ? -11.763 3.546 12.690 1.00 96.56 232 ARG A N 1
ATOM 1800 C CA . ARG A 1 232 ? -12.160 4.410 13.801 1.00 96.56 232 ARG A CA 1
ATOM 1801 C C . ARG A 1 232 ? -13.172 3.674 14.653 1.00 96.56 232 ARG A C 1
ATOM 1803 O O . ARG A 1 232 ? -14.210 3.264 14.146 1.00 96.56 232 ARG A O 1
ATOM 1810 N N . ILE A 1 233 ? -12.904 3.566 15.941 1.00 97.19 233 ILE A N 1
ATOM 1811 C CA . ILE A 1 233 ? -13.848 3.067 16.936 1.00 97.19 233 ILE A CA 1
ATOM 1812 C C . ILE A 1 233 ? -14.359 4.282 17.696 1.00 97.19 233 ILE A C 1
ATOM 1814 O O . ILE A 1 233 ? -13.576 4.980 18.334 1.00 97.19 233 ILE A O 1
ATOM 1818 N N . VAL A 1 234 ? -15.653 4.552 17.593 1.00 95.44 234 VAL A N 1
ATOM 1819 C CA . VAL A 1 234 ? -16.321 5.703 18.200 1.00 95.44 234 VAL A CA 1
ATOM 1820 C C . VAL A 1 234 ? -17.253 5.198 19.291 1.00 95.44 234 VAL A C 1
ATOM 1822 O O . VAL A 1 234 ? -18.095 4.337 19.029 1.00 95.44 234 VAL A O 1
ATOM 1825 N N . ASP A 1 235 ? -17.098 5.712 20.507 1.00 91.94 235 ASP A N 1
ATOM 1826 C CA . ASP A 1 235 ? -17.992 5.385 21.618 1.00 91.94 235 ASP A CA 1
ATOM 1827 C C . ASP A 1 235 ? -19.209 6.324 21.694 1.00 91.94 235 ASP A C 1
ATOM 1829 O O . ASP A 1 235 ? -19.334 7.286 20.931 1.00 91.94 235 ASP A O 1
ATOM 1833 N N . GLY A 1 236 ? -20.131 6.038 22.618 1.00 86.75 236 GLY A N 1
ATOM 1834 C CA . GLY A 1 236 ? -21.342 6.839 22.824 1.00 86.75 236 GLY A CA 1
ATOM 1835 C C . GLY A 1 236 ? -21.094 8.278 23.297 1.00 86.75 236 GLY A C 1
ATOM 1836 O O . GLY A 1 236 ? -21.975 9.120 23.126 1.00 86.75 236 GLY A O 1
ATOM 1837 N N . ASP A 1 237 ? -19.909 8.569 23.842 1.00 86.94 237 ASP A N 1
ATOM 1838 C CA . ASP A 1 237 ? -19.499 9.914 24.269 1.00 86.94 237 ASP A CA 1
ATOM 1839 C C . ASP A 1 237 ? -18.835 10.703 23.120 1.00 86.94 237 ASP A C 1
ATOM 1841 O O . ASP A 1 237 ? -18.559 11.896 23.255 1.00 86.94 237 ASP A O 1
ATOM 1845 N N . GLY A 1 238 ? -18.595 10.057 21.973 1.00 87.38 238 GLY A N 1
ATOM 1846 C CA . GLY A 1 238 ? -17.947 10.640 20.799 1.00 87.38 238 GLY A CA 1
ATOM 1847 C C . GLY A 1 238 ? -16.417 10.580 20.823 1.00 87.38 238 GLY A C 1
ATOM 1848 O O . GLY A 1 238 ? -15.790 11.124 19.906 1.00 87.38 238 GLY A O 1
ATOM 1849 N N . ARG A 1 239 ? -15.817 9.906 21.818 1.00 93.69 239 ARG A N 1
ATOM 1850 C CA . ARG A 1 239 ? -14.371 9.637 21.873 1.00 93.69 239 ARG A CA 1
ATOM 1851 C C . ARG A 1 239 ? -14.006 8.606 20.820 1.00 93.69 239 ARG A C 1
ATOM 1853 O O . ARG A 1 239 ? -14.812 7.746 20.458 1.00 93.69 239 ARG A O 1
ATOM 1860 N N . GLN A 1 240 ? -12.785 8.704 20.309 1.00 95.31 240 GLN A N 1
ATOM 1861 C CA . GLN A 1 240 ? -12.375 7.963 19.122 1.00 95.31 240 GLN A CA 1
ATOM 1862 C C . GLN A 1 240 ? -11.053 7.249 19.360 1.00 95.31 240 GLN A C 1
ATOM 1864 O O . GLN A 1 240 ? -10.074 7.864 19.775 1.00 95.31 240 GLN A O 1
ATOM 1869 N N . ILE A 1 241 ? -11.016 5.958 19.049 1.00 97.25 241 ILE A N 1
ATOM 1870 C CA . ILE A 1 241 ? -9.789 5.169 18.993 1.00 97.25 241 ILE A CA 1
ATOM 1871 C C . ILE A 1 241 ? -9.526 4.843 17.527 1.00 97.25 241 ILE A C 1
ATOM 1873 O O . ILE A 1 241 ? -10.324 4.171 16.875 1.00 97.25 241 ILE A O 1
ATOM 1877 N N . LEU A 1 242 ? -8.417 5.348 17.002 1.00 96.75 242 LEU A N 1
ATOM 1878 C CA . LEU A 1 242 ? -7.977 5.128 15.634 1.00 96.75 242 LEU A CA 1
ATOM 1879 C C . LEU A 1 242 ? -7.005 3.951 15.593 1.00 96.75 242 LEU A C 1
ATOM 1881 O O . LEU A 1 242 ? -6.042 3.924 16.360 1.00 96.75 242 LEU A O 1
ATOM 1885 N N . TYR A 1 243 ? -7.252 3.014 14.685 1.00 93.75 243 TYR A N 1
ATOM 1886 C CA . TYR A 1 243 ? -6.338 1.943 14.318 1.00 93.75 243 TYR A CA 1
ATOM 1887 C C . TYR A 1 243 ? -5.699 2.271 12.966 1.00 93.75 243 TYR A C 1
ATOM 1889 O O . TYR A 1 243 ? -6.396 2.326 11.953 1.00 93.75 243 TYR A O 1
ATOM 1897 N N . VAL A 1 244 ? -4.387 2.496 12.965 1.00 88.94 244 VAL A N 1
ATOM 1898 C CA . VAL A 1 244 ? -3.568 2.788 11.784 1.00 88.94 244 VAL A CA 1
ATOM 1899 C C . VAL A 1 244 ? -2.567 1.640 11.616 1.00 88.94 244 VAL A C 1
ATOM 1901 O O . VAL A 1 244 ? -1.564 1.581 12.335 1.00 88.94 244 VAL A O 1
ATOM 1904 N N . PRO A 1 245 ? -2.846 0.667 10.737 1.00 78.81 245 PRO A N 1
ATOM 1905 C CA . PRO A 1 245 ? -2.003 -0.514 10.610 1.00 78.81 245 PRO A CA 1
ATOM 1906 C C . PRO A 1 245 ? -0.658 -0.144 9.948 1.00 78.81 245 PRO A C 1
ATOM 1908 O O . PRO A 1 245 ? -0.553 0.871 9.271 1.00 78.81 245 PRO A O 1
ATOM 1911 N N . GLY A 1 246 ? 0.419 -0.900 10.184 1.00 68.81 246 GLY A N 1
ATOM 1912 C CA . GLY A 1 246 ? 1.736 -0.604 9.587 1.00 68.81 246 GLY A CA 1
ATOM 1913 C C . GLY A 1 246 ? 2.538 0.542 10.237 1.00 68.81 246 GLY A C 1
ATOM 1914 O O . GLY A 1 246 ? 3.728 0.682 9.959 1.00 68.81 246 GLY A O 1
ATOM 1915 N N . GLU A 1 247 ? 1.954 1.308 11.162 1.00 70.00 247 GLU A N 1
ATOM 1916 C CA . GLU A 1 247 ? 2.657 2.352 11.920 1.00 70.00 247 GLU A CA 1
ATOM 1917 C C . GLU A 1 247 ? 3.386 1.805 13.162 1.00 70.00 247 GLU A C 1
ATOM 1919 O O . GLU A 1 247 ? 3.011 0.781 13.741 1.00 70.00 247 GLU A O 1
ATOM 1924 N N . SER A 1 248 ? 4.427 2.515 13.621 1.00 69.56 248 SER A N 1
ATOM 1925 C CA . SER A 1 248 ? 5.131 2.174 14.869 1.00 69.56 248 SER A CA 1
ATOM 1926 C C . SER A 1 248 ? 4.204 2.272 16.085 1.00 69.56 248 SER A C 1
ATOM 1928 O O . SER A 1 248 ? 4.223 1.408 16.958 1.00 69.56 248 SER A O 1
ATOM 1930 N N . GLN A 1 249 ? 3.341 3.285 16.123 1.00 83.00 249 GLN A N 1
ATOM 1931 C CA . GLN A 1 249 ? 2.210 3.352 17.037 1.00 83.00 249 GLN A CA 1
ATOM 1932 C C . GLN A 1 249 ? 0.930 3.131 16.232 1.00 83.00 249 GLN A C 1
ATOM 1934 O O . GLN A 1 249 ? 0.479 4.030 15.542 1.00 83.00 249 GLN A O 1
ATOM 1939 N N . ALA A 1 250 ? 0.343 1.940 16.333 1.00 85.50 250 ALA A N 1
ATOM 1940 C CA . ALA A 1 250 ? -0.839 1.594 15.543 1.00 85.50 250 ALA A CA 1
ATOM 1941 C C . ALA A 1 250 ? -2.167 2.077 16.141 1.00 85.50 250 ALA A C 1
ATOM 1943 O O . ALA A 1 250 ? -3.184 2.061 15.459 1.00 85.50 250 ALA A O 1
ATOM 1944 N N . PHE A 1 251 ? -2.185 2.471 17.417 1.00 92.94 251 PHE A N 1
ATOM 1945 C CA . PHE A 1 251 ? -3.395 2.921 18.103 1.00 92.94 251 PHE A CA 1
ATOM 1946 C C . PHE A 1 251 ? -3.232 4.330 18.667 1.00 92.94 251 PHE A C 1
ATOM 1948 O O . PHE A 1 251 ? -2.257 4.623 19.370 1.00 92.94 251 PHE A O 1
ATOM 1955 N N . HIS A 1 252 ? -4.226 5.177 18.401 1.00 95.06 252 HIS A N 1
ATOM 1956 C CA . HIS A 1 252 ? -4.295 6.552 18.891 1.00 95.06 252 HIS A CA 1
ATOM 1957 C C . HIS A 1 252 ? -5.681 6.846 19.466 1.00 95.06 252 HIS A C 1
ATOM 1959 O O . HIS A 1 252 ? -6.687 6.519 18.844 1.00 95.06 252 HIS A O 1
ATOM 1965 N N . CYS A 1 253 ? -5.735 7.470 20.640 1.00 95.75 253 CYS A N 1
ATOM 1966 C CA . CYS A 1 253 ? -6.981 7.814 21.324 1.00 95.75 253 CYS A CA 1
ATOM 1967 C C . CYS A 1 253 ? -7.195 9.328 21.299 1.00 95.75 253 CYS A C 1
ATOM 1969 O O . CYS A 1 253 ? -6.268 10.086 21.583 1.00 95.75 253 CYS A O 1
ATOM 1971 N N . PHE A 1 254 ? -8.421 9.750 21.006 1.00 96.12 254 PHE A N 1
ATOM 1972 C CA . PHE A 1 254 ? -8.816 11.148 20.884 1.00 96.12 254 PHE A CA 1
ATOM 1973 C C . PHE A 1 254 ? -10.082 11.402 21.696 1.00 96.12 254 PHE A C 1
ATOM 1975 O O . PHE A 1 254 ? -11.093 10.720 21.509 1.00 96.12 254 PHE A O 1
ATOM 1982 N N . GLU A 1 255 ? -10.031 12.394 22.582 1.00 93.38 255 GLU A N 1
ATOM 1983 C CA . GLU A 1 255 ? -11.184 12.795 23.392 1.00 93.38 255 GLU A CA 1
ATOM 1984 C C . GLU A 1 255 ? -12.160 13.641 22.569 1.00 93.38 255 GLU A C 1
ATOM 1986 O O . GLU A 1 255 ? -13.373 13.561 22.748 1.00 93.38 255 GLU A O 1
ATOM 1991 N N . THR A 1 256 ? -11.636 14.440 21.637 1.00 91.81 256 THR A N 1
ATOM 1992 C CA . THR A 1 256 ? -12.424 15.362 20.820 1.00 91.81 256 THR A CA 1
ATOM 1993 C C . THR A 1 256 ? -12.036 15.314 19.336 1.00 91.81 256 THR A C 1
ATOM 1995 O O . THR A 1 256 ? -10.917 14.925 18.987 1.00 91.81 256 THR A O 1
ATOM 1998 N N . PRO A 1 257 ? -12.913 15.786 18.425 1.00 90.19 257 PRO A N 1
ATOM 1999 C CA . PRO A 1 257 ? -12.555 15.993 17.019 1.00 90.19 257 PRO A CA 1
ATOM 2000 C C . PRO A 1 257 ? -11.351 16.928 16.820 1.00 90.19 257 PRO A C 1
ATOM 2002 O O . PRO A 1 257 ? -10.618 16.786 15.842 1.00 90.19 257 PRO A O 1
ATOM 2005 N N . ALA A 1 258 ? -11.119 17.857 17.754 1.00 91.31 258 ALA A N 1
ATOM 2006 C CA . ALA A 1 258 ? -9.963 18.743 17.717 1.00 91.31 258 ALA A CA 1
ATOM 2007 C C . ALA A 1 258 ? -8.650 17.993 17.978 1.00 91.31 258 ALA A C 1
ATOM 2009 O O . ALA A 1 258 ? -7.663 18.263 17.297 1.00 91.31 258 ALA A O 1
ATOM 2010 N N . ASP A 1 259 ? -8.643 17.008 18.879 1.00 93.75 259 ASP A N 1
ATOM 2011 C CA . ASP A 1 259 ? -7.452 16.189 19.137 1.00 93.75 259 ASP A CA 1
ATOM 2012 C C . ASP A 1 259 ? -7.083 15.346 17.910 1.00 93.75 259 ASP A C 1
ATOM 2014 O O . ASP A 1 259 ? -5.911 15.265 17.536 1.00 93.75 259 ASP A O 1
ATOM 2018 N N . LEU A 1 260 ? -8.091 14.782 17.232 1.00 94.00 260 LEU A N 1
ATOM 2019 C CA . LEU A 1 260 ? -7.892 14.061 15.974 1.00 94.00 260 LEU A CA 1
ATOM 2020 C C . LEU A 1 260 ? -7.348 14.983 14.875 1.00 94.00 260 LEU A C 1
ATOM 2022 O O . LEU A 1 260 ? -6.410 14.612 14.170 1.00 94.00 260 LEU A O 1
ATOM 2026 N N . HIS A 1 261 ? -7.914 16.185 14.730 1.00 93.56 261 HIS A N 1
ATOM 2027 C CA . HIS A 1 261 ? -7.436 17.152 13.742 1.00 93.56 261 HIS A CA 1
ATOM 2028 C C . HIS A 1 261 ? -5.977 17.543 14.035 1.00 93.56 261 HIS A C 1
ATOM 2030 O O . HIS A 1 261 ? -5.133 17.478 13.142 1.00 93.56 261 HIS A O 1
ATOM 2036 N N . PHE A 1 262 ? -5.631 17.830 15.291 1.00 91.62 262 PHE A N 1
ATOM 2037 C CA . PHE A 1 262 ? -4.251 18.133 15.669 1.00 91.62 262 PHE A CA 1
ATOM 2038 C C . PHE A 1 262 ? -3.285 16.989 15.337 1.00 91.62 262 PHE A C 1
ATOM 2040 O O . PHE A 1 262 ? -2.198 17.217 14.800 1.00 91.62 262 PHE A O 1
ATOM 2047 N N . TRP A 1 263 ? -3.681 15.749 15.628 1.00 92.31 263 TRP A N 1
ATOM 2048 C CA . TRP A 1 263 ? -2.878 14.574 15.303 1.00 92.31 263 TRP A CA 1
ATOM 2049 C C . TRP A 1 263 ? -2.667 14.412 13.795 1.00 92.31 263 TRP A C 1
ATOM 2051 O O . TRP A 1 263 ? -1.532 14.183 13.377 1.00 92.31 263 TRP A O 1
ATOM 2061 N N . LEU A 1 264 ? -3.706 14.618 12.978 1.00 91.81 264 LEU A N 1
ATOM 2062 C CA . LEU A 1 264 ? -3.590 14.575 11.516 1.00 91.81 264 LEU A CA 1
ATOM 2063 C C . LEU A 1 264 ? -2.569 15.595 11.001 1.00 91.81 264 LEU A C 1
ATOM 2065 O O . LEU A 1 264 ? -1.703 15.236 10.207 1.00 91.81 264 LEU A O 1
ATOM 2069 N N . LEU A 1 265 ? -2.602 16.834 11.506 1.00 89.50 265 LEU A N 1
ATOM 2070 C CA . LEU A 1 265 ? -1.632 17.865 11.117 1.00 89.50 265 LEU A CA 1
ATOM 2071 C C . LEU A 1 265 ? -0.196 17.463 11.458 1.00 89.50 265 LEU A C 1
ATOM 2073 O O . LEU A 1 265 ? 0.714 17.674 10.655 1.00 89.50 265 LEU A O 1
ATOM 2077 N N . ASN A 1 266 ? 0.018 16.856 12.627 1.00 87.62 266 ASN A N 1
ATOM 2078 C CA . ASN A 1 266 ? 1.338 16.364 13.012 1.00 87.62 266 ASN A CA 1
ATOM 2079 C C . ASN A 1 266 ? 1.793 15.226 12.092 1.00 87.62 266 ASN A C 1
ATOM 2081 O O . ASN A 1 266 ? 2.937 15.244 11.626 1.00 87.62 266 ASN A O 1
ATOM 2085 N N . GLN A 1 267 ? 0.891 14.296 11.768 1.00 82.12 267 GLN A N 1
ATOM 2086 C CA . GLN A 1 267 ? 1.171 13.168 10.882 1.00 82.12 267 GLN A CA 1
ATOM 2087 C C . GLN A 1 267 ? 1.493 13.618 9.448 1.00 82.12 267 GLN A C 1
ATOM 2089 O O . GLN A 1 267 ? 2.279 12.968 8.767 1.00 82.12 267 GLN A O 1
ATOM 2094 N N . THR A 1 268 ? 0.963 14.753 8.984 1.00 81.44 268 THR A N 1
ATOM 2095 C CA . THR A 1 268 ? 1.179 15.234 7.607 1.00 81.44 268 THR A CA 1
ATOM 2096 C C . THR A 1 268 ? 2.137 16.419 7.488 1.00 81.44 268 THR A C 1
ATOM 2098 O O . THR A 1 268 ? 2.341 16.928 6.386 1.00 81.44 268 THR A O 1
ATOM 2101 N N . SER A 1 269 ? 2.749 16.853 8.593 1.00 78.81 269 SER A N 1
ATOM 2102 C CA . SER A 1 269 ? 3.652 18.014 8.633 1.00 78.81 269 SER A CA 1
ATOM 2103 C C . SER A 1 269 ? 4.992 17.789 7.918 1.00 78.81 269 SER A C 1
ATOM 2105 O O . SER A 1 269 ? 5.537 18.712 7.311 1.00 78.81 269 SER A O 1
ATOM 2107 N N . HIS A 1 270 ? 5.524 16.564 7.969 1.00 75.25 270 HIS A N 1
ATOM 2108 C CA . HIS A 1 270 ? 6.784 16.185 7.330 1.00 75.25 270 HIS A CA 1
ATOM 2109 C C . HIS A 1 270 ? 6.542 15.386 6.042 1.00 75.25 270 HIS A C 1
ATOM 2111 O O . HIS A 1 270 ? 5.649 14.539 6.036 1.00 75.25 270 HIS A O 1
ATOM 2117 N N . PRO A 1 271 ? 7.355 15.574 4.978 1.00 70.12 271 PRO A N 1
ATOM 2118 C CA . PRO A 1 271 ? 7.179 14.869 3.704 1.00 70.12 271 PRO A CA 1
ATOM 2119 C C . PRO A 1 271 ? 7.115 13.345 3.847 1.00 70.12 271 PRO A C 1
ATOM 2121 O O . PRO A 1 271 ? 6.247 12.715 3.254 1.00 70.12 271 PRO A O 1
ATOM 2124 N N . ASP A 1 272 ? 7.980 12.776 4.688 1.00 64.56 272 ASP A N 1
ATOM 2125 C CA . ASP A 1 272 ? 8.064 11.333 4.917 1.00 64.56 272 ASP A CA 1
ATOM 2126 C C . ASP A 1 272 ? 6.805 10.784 5.610 1.00 64.56 272 ASP A C 1
ATOM 2128 O O . ASP A 1 272 ? 6.208 9.801 5.169 1.00 64.56 272 ASP A O 1
ATOM 2132 N N . ASN A 1 273 ? 6.354 11.456 6.672 1.00 70.44 273 ASN A N 1
ATOM 2133 C CA . ASN A 1 273 ? 5.154 11.056 7.408 1.00 70.44 273 ASN A CA 1
ATOM 2134 C C . ASN A 1 273 ? 3.891 11.265 6.564 1.00 70.44 273 ASN A C 1
ATOM 2136 O O . ASN A 1 273 ? 3.001 10.417 6.560 1.00 70.44 273 ASN A O 1
ATOM 2140 N N . ARG A 1 274 ? 3.847 12.350 5.779 1.00 75.38 274 ARG A N 1
ATOM 2141 C CA . ARG A 1 274 ? 2.766 12.615 4.829 1.00 75.38 274 ARG A CA 1
ATOM 2142 C C . ARG A 1 274 ? 2.700 11.534 3.758 1.00 75.38 274 ARG A C 1
ATOM 2144 O O . ARG A 1 274 ? 1.608 11.054 3.482 1.00 75.38 274 ARG A O 1
ATOM 2151 N N . ALA A 1 275 ? 3.835 11.124 3.189 1.00 68.38 275 ALA A N 1
ATOM 2152 C CA . ALA A 1 275 ? 3.881 10.050 2.200 1.00 68.38 275 ALA A CA 1
ATOM 2153 C C . ALA A 1 275 ? 3.356 8.729 2.781 1.00 68.38 275 ALA A C 1
ATOM 2155 O O . ALA A 1 275 ? 2.506 8.093 2.163 1.00 68.38 275 ALA A O 1
ATOM 2156 N N . ARG A 1 276 ? 3.789 8.362 3.997 1.00 71.56 276 ARG A N 1
ATOM 2157 C CA . ARG A 1 276 ? 3.278 7.185 4.721 1.00 71.56 276 ARG A CA 1
ATOM 2158 C C . ARG A 1 276 ? 1.773 7.267 4.963 1.00 71.56 276 ARG A C 1
ATOM 2160 O O . ARG A 1 276 ? 1.052 6.340 4.619 1.00 71.56 276 ARG A O 1
ATOM 2167 N N . PHE A 1 277 ? 1.290 8.402 5.467 1.00 78.62 277 PHE A N 1
ATOM 2168 C CA . PHE A 1 277 ? -0.131 8.613 5.732 1.00 78.62 277 PHE A CA 1
ATOM 2169 C C . PHE A 1 277 ? -0.983 8.543 4.458 1.00 78.62 277 PHE A C 1
ATOM 2171 O O . PHE A 1 277 ? -1.997 7.851 4.416 1.00 78.62 277 PHE A O 1
ATOM 2178 N N . MET A 1 278 ? -0.552 9.219 3.389 1.00 76.75 278 MET A N 1
ATOM 2179 C CA . MET A 1 278 ? -1.227 9.182 2.088 1.00 76.75 278 MET A CA 1
ATOM 2180 C C . MET A 1 278 ? -1.310 7.763 1.532 1.00 76.75 278 MET A C 1
ATOM 2182 O O . MET A 1 278 ? -2.266 7.426 0.836 1.00 76.75 278 MET A O 1
ATOM 2186 N N . ALA A 1 279 ? -0.352 6.909 1.876 1.00 75.75 279 ALA A N 1
ATOM 2187 C CA . ALA A 1 279 ? -0.317 5.539 1.422 1.00 75.75 279 ALA A CA 1
ATOM 2188 C C . ALA A 1 279 ? -1.385 4.638 2.081 1.00 75.75 279 ALA A C 1
ATOM 2190 O O . ALA A 1 279 ? -1.550 3.507 1.634 1.00 75.75 279 ALA A O 1
ATOM 2191 N N . HIS A 1 280 ? -2.201 5.132 3.019 1.00 80.00 280 HIS A N 1
ATOM 2192 C CA . HIS A 1 280 ? -3.449 4.482 3.465 1.00 80.00 280 HIS A CA 1
ATOM 2193 C C . HIS A 1 280 ? -4.650 4.730 2.534 1.00 80.00 280 HIS A C 1
ATOM 2195 O O . HIS A 1 280 ? -5.702 4.109 2.680 1.00 80.00 280 HIS A O 1
ATOM 2201 N N . PHE A 1 281 ? -4.505 5.612 1.545 1.00 81.25 281 PHE A N 1
ATOM 2202 C CA . PHE A 1 281 ? -5.557 5.976 0.596 1.00 81.25 281 PHE A CA 1
ATOM 2203 C C . PHE A 1 281 ? -5.251 5.411 -0.798 1.00 81.25 281 PHE A C 1
ATOM 2205 O O . PHE A 1 281 ? -4.074 5.266 -1.153 1.00 81.25 281 PHE A O 1
ATOM 2212 N N . PRO A 1 282 ? -6.283 5.109 -1.610 1.00 74.50 282 PRO A N 1
ATOM 2213 C CA . PRO A 1 282 ? -6.089 4.618 -2.972 1.00 74.50 282 PRO A CA 1
ATOM 2214 C C . PRO A 1 282 ? -5.288 5.617 -3.812 1.00 74.50 282 PRO A C 1
ATOM 2216 O O . PRO A 1 282 ? -5.389 6.832 -3.624 1.00 74.50 282 PRO A O 1
ATOM 2219 N N . LEU A 1 283 ? -4.524 5.110 -4.779 1.00 68.81 283 LEU A N 1
ATOM 2220 C CA . LEU A 1 283 ? -3.637 5.910 -5.625 1.00 68.81 283 LEU A CA 1
ATOM 2221 C C . LEU A 1 283 ? -4.394 7.014 -6.374 1.00 68.81 283 LEU A C 1
ATOM 2223 O O . LEU A 1 283 ? -3.912 8.137 -6.497 1.00 68.81 283 LEU A O 1
ATOM 2227 N N . SER A 1 284 ? -5.630 6.726 -6.785 1.00 66.62 284 SER A N 1
ATOM 2228 C CA . SER A 1 284 ? -6.515 7.693 -7.437 1.00 66.62 284 SER A CA 1
ATOM 2229 C C . SER A 1 284 ? -6.846 8.909 -6.565 1.00 66.62 284 SER A C 1
ATOM 2231 O O . SER A 1 284 ? -7.073 9.984 -7.104 1.00 66.62 284 SER A O 1
ATOM 2233 N N . ALA A 1 285 ? -6.878 8.762 -5.235 1.00 70.00 285 ALA A N 1
ATOM 2234 C CA . ALA A 1 285 ? -7.143 9.870 -4.317 1.00 70.00 285 ALA A CA 1
ATOM 2235 C C . ALA A 1 285 ? -5.922 10.784 -4.135 1.00 70.00 285 ALA A C 1
ATOM 2237 O O . ALA A 1 285 ? -6.067 11.930 -3.722 1.00 70.00 285 ALA A O 1
ATOM 2238 N N . GLN A 1 286 ? -4.713 10.304 -4.433 1.00 68.88 286 GLN A N 1
ATOM 2239 C CA . GLN A 1 286 ? -3.473 11.048 -4.191 1.00 68.88 286 GLN A CA 1
ATOM 2240 C C . GLN A 1 286 ? -3.150 12.072 -5.290 1.00 68.88 286 GLN A C 1
ATOM 2242 O O . GLN A 1 286 ? -2.213 12.855 -5.141 1.00 68.88 286 GLN A O 1
ATOM 2247 N N . ILE A 1 287 ? -3.915 12.086 -6.380 1.00 62.59 287 ILE A N 1
ATOM 2248 C CA . ILE A 1 287 ? -3.629 12.882 -7.574 1.00 62.59 287 ILE A CA 1
ATOM 2249 C C . ILE A 1 287 ? -4.647 14.000 -7.689 1.00 62.59 287 ILE A C 1
ATOM 2251 O O . ILE A 1 287 ? -5.847 13.786 -7.535 1.00 62.59 287 ILE A O 1
ATOM 2255 N N . GLN A 1 288 ? -4.158 15.187 -8.020 1.00 59.97 288 GLN A N 1
ATOM 2256 C CA . GLN A 1 288 ? -5.002 16.302 -8.409 1.00 59.97 288 GLN A CA 1
ATOM 2257 C C . GLN A 1 288 ? -5.506 16.069 -9.839 1.00 59.97 288 GLN A C 1
ATOM 2259 O O . GLN A 1 288 ? -4.702 15.990 -10.770 1.00 59.97 288 GLN A O 1
ATOM 2264 N N . GLN A 1 289 ? -6.821 15.934 -10.021 1.00 53.06 289 GLN A N 1
ATOM 2265 C CA . GLN A 1 289 ? -7.403 15.934 -11.363 1.00 53.06 289 GLN A CA 1
ATOM 2266 C C . GLN A 1 289 ? -7.422 17.378 -11.882 1.00 53.06 289 GLN A C 1
ATOM 2268 O O . GLN A 1 289 ? -7.985 18.265 -11.242 1.00 53.06 289 GLN A O 1
ATOM 2273 N N . ASP A 1 290 ? -6.766 17.620 -13.021 1.00 43.28 290 ASP A N 1
ATOM 2274 C CA . ASP A 1 290 ? -6.818 18.913 -13.706 1.00 43.28 290 ASP A CA 1
ATOM 2275 C C . ASP A 1 290 ? -8.237 19.134 -14.273 1.00 43.28 290 ASP A C 1
ATOM 2277 O O . ASP A 1 290 ? -8.836 18.207 -14.821 1.00 43.28 290 ASP A O 1
ATOM 2281 N N . ASP A 1 291 ? -8.736 20.379 -14.239 1.00 40.91 291 ASP A N 1
ATOM 2282 C CA . ASP A 1 291 ? -10.054 20.839 -14.750 1.00 40.91 291 ASP A CA 1
ATOM 2283 C C . ASP A 1 291 ? -10.391 20.418 -16.204 1.00 40.91 291 ASP A C 1
ATOM 2285 O O . ASP A 1 291 ? -11.503 20.637 -16.688 1.00 40.91 291 ASP A O 1
ATOM 2289 N N . THR A 1 292 ? -9.425 19.861 -16.937 1.00 38.88 292 THR A N 1
ATOM 2290 C CA . THR A 1 292 ? -9.500 19.578 -18.378 1.00 38.88 292 THR A CA 1
ATOM 2291 C C . THR A 1 292 ? -9.691 18.103 -18.727 1.00 38.88 292 THR A C 1
ATOM 2293 O O . THR A 1 292 ? -10.119 17.809 -19.846 1.00 38.88 292 THR A O 1
ATOM 2296 N N . ASP A 1 293 ? -9.485 17.184 -17.781 1.00 41.19 293 ASP A N 1
ATOM 2297 C CA . ASP A 1 293 ? -9.706 15.757 -18.005 1.00 41.19 293 ASP A CA 1
ATOM 2298 C C . ASP A 1 293 ? -11.152 15.417 -17.638 1.00 41.19 293 ASP A C 1
ATOM 2300 O O . ASP A 1 293 ? -11.483 15.107 -16.495 1.00 41.19 293 ASP A O 1
ATOM 2304 N N . ALA A 1 294 ? -12.050 15.529 -18.618 1.00 37.94 294 ALA A N 1
ATOM 2305 C CA . ALA A 1 294 ? -13.454 15.177 -18.454 1.00 37.94 294 ALA A CA 1
ATOM 2306 C C . ALA A 1 294 ? -13.586 13.740 -17.915 1.00 37.94 294 ALA A C 1
ATOM 2308 O O . ALA A 1 294 ? -13.422 12.768 -18.656 1.00 37.94 294 ALA A O 1
ATOM 2309 N N . VAL A 1 295 ? -13.897 13.616 -16.621 1.00 47.16 295 VAL A N 1
ATOM 2310 C CA . VAL A 1 295 ? -14.185 12.342 -15.955 1.00 47.16 295 VAL A CA 1
ATOM 2311 C C . VAL A 1 295 ? -15.264 11.627 -16.763 1.00 47.16 295 VAL A C 1
ATOM 2313 O O . VAL A 1 295 ? -16.392 12.106 -16.901 1.00 47.16 295 VAL A O 1
ATOM 2316 N N . THR A 1 296 ? -14.921 10.482 -17.351 1.00 48.28 296 THR A N 1
ATOM 2317 C CA . THR A 1 296 ? -15.894 9.723 -18.142 1.00 48.28 296 THR A CA 1
ATOM 2318 C C . THR A 1 296 ? -16.913 9.075 -17.207 1.00 48.28 296 THR A C 1
ATOM 2320 O O . THR A 1 296 ? -16.570 8.562 -16.146 1.00 48.28 296 THR A O 1
ATOM 2323 N N . TRP A 1 297 ? -18.184 9.031 -17.612 1.00 41.81 297 TRP A N 1
ATOM 2324 C CA . TRP A 1 297 ? -19.289 8.447 -16.829 1.00 41.81 297 TRP A CA 1
ATOM 2325 C C . TRP A 1 297 ? -19.041 6.997 -16.362 1.00 41.81 297 TRP A C 1
ATOM 2327 O O . TRP A 1 297 ? -19.637 6.547 -15.388 1.00 41.81 297 TRP A O 1
ATOM 2337 N N . LYS A 1 298 ? -18.137 6.264 -17.028 1.00 39.84 298 LYS A N 1
ATOM 2338 C CA . LYS A 1 298 ? -17.680 4.932 -16.605 1.00 39.84 298 LYS A CA 1
ATOM 2339 C C . LYS A 1 298 ? -16.764 4.971 -15.378 1.00 39.84 298 LYS A C 1
ATOM 2341 O O . LYS A 1 298 ? -16.902 4.116 -14.514 1.00 39.84 298 LYS A O 1
ATOM 2346 N N . GLN A 1 299 ? -15.875 5.960 -15.278 1.00 44.22 299 GLN A N 1
ATOM 2347 C CA . GLN A 1 299 ? -15.054 6.188 -14.083 1.00 44.22 299 GLN A CA 1
ATOM 2348 C C . GLN A 1 299 ? -15.934 6.639 -12.908 1.00 44.22 299 GLN A C 1
ATOM 2350 O O . GLN A 1 299 ? -15.738 6.183 -11.787 1.00 44.22 299 GLN A O 1
ATOM 2355 N N . MET A 1 300 ? -16.991 7.417 -13.180 1.00 42.12 300 MET A N 1
ATOM 2356 C CA . MET A 1 300 ? -17.964 7.834 -12.161 1.00 42.12 300 MET A CA 1
ATOM 2357 C C . MET A 1 300 ? -18.681 6.685 -11.433 1.00 42.12 300 MET A C 1
ATOM 2359 O O . MET A 1 300 ? -19.050 6.844 -10.275 1.00 42.12 300 MET A O 1
ATOM 2363 N N . LEU A 1 301 ? -18.872 5.537 -12.088 1.00 42.31 301 LEU A N 1
ATOM 2364 C CA . LEU A 1 301 ? -19.600 4.392 -11.528 1.00 42.31 301 LEU A CA 1
ATOM 2365 C C . LEU A 1 301 ? -18.723 3.421 -10.724 1.00 42.31 301 LEU A C 1
ATOM 2367 O O . LEU A 1 301 ? -19.266 2.592 -10.000 1.00 42.31 301 LEU A O 1
ATOM 2371 N N . LEU A 1 302 ? -17.395 3.489 -10.867 1.00 39.56 302 LEU A N 1
ATOM 2372 C CA . LEU A 1 302 ? -16.470 2.469 -10.350 1.00 39.56 302 LEU A CA 1
ATOM 2373 C C . LEU A 1 302 ? -15.536 2.987 -9.244 1.00 39.56 302 LEU A C 1
ATOM 2375 O O . LEU A 1 302 ? -14.938 2.187 -8.531 1.00 39.56 302 LEU A O 1
ATOM 2379 N N . THR A 1 303 ? -15.422 4.305 -9.055 1.00 42.62 303 THR A N 1
ATOM 2380 C CA . THR A 1 303 ? -14.602 4.900 -7.986 1.00 42.62 303 THR A CA 1
ATOM 2381 C C . THR A 1 303 ? -15.482 5.279 -6.781 1.00 42.62 303 THR A C 1
ATOM 2383 O O . THR A 1 303 ? -16.437 6.033 -6.968 1.00 42.62 303 THR A O 1
ATOM 2386 N N . PRO A 1 304 ? -15.181 4.843 -5.538 1.00 40.22 304 PRO A N 1
ATOM 2387 C CA . PRO A 1 304 ? -16.035 5.084 -4.362 1.00 40.22 304 PRO A CA 1
ATOM 2388 C C . PRO A 1 304 ? -16.370 6.566 -4.102 1.00 40.22 304 PRO A C 1
ATOM 2390 O O . PRO A 1 304 ? -17.518 6.902 -3.815 1.00 40.22 304 PRO A O 1
ATOM 2393 N N . VAL A 1 305 ? -15.395 7.464 -4.302 1.00 43.72 305 VAL A N 1
ATOM 2394 C CA . VAL A 1 305 ? -15.573 8.929 -4.217 1.00 43.72 305 VAL A CA 1
ATOM 2395 C C . VAL A 1 305 ? -16.587 9.431 -5.251 1.00 43.72 305 VAL A C 1
ATOM 2397 O O . VAL A 1 305 ? -17.392 10.321 -4.969 1.00 43.72 305 VAL A O 1
ATOM 2400 N N . LEU A 1 306 ? -16.592 8.842 -6.449 1.00 41.31 306 LEU A N 1
ATOM 2401 C CA . LEU A 1 306 ? -17.482 9.251 -7.523 1.00 41.31 306 LEU A CA 1
ATOM 2402 C C . LEU A 1 306 ? -18.891 8.671 -7.374 1.00 41.31 306 LEU A C 1
ATOM 2404 O O . LEU A 1 306 ? -19.819 9.342 -7.800 1.00 41.31 306 LEU A O 1
ATOM 2408 N N . ILE A 1 307 ? -19.083 7.535 -6.690 1.00 45.69 307 ILE A N 1
ATOM 2409 C CA . ILE A 1 307 ? -20.421 6.993 -6.371 1.00 45.69 307 ILE A CA 1
ATOM 2410 C C . ILE A 1 307 ? -21.194 7.970 -5.469 1.00 45.69 307 ILE A C 1
ATOM 2412 O O . ILE A 1 307 ? -22.337 8.337 -5.766 1.00 45.69 307 ILE A O 1
ATOM 2416 N N . TYR A 1 308 ? -20.549 8.469 -4.410 1.00 48.25 308 TYR A N 1
ATOM 2417 C CA . TYR A 1 308 ? -21.130 9.484 -3.527 1.00 48.25 308 TYR A CA 1
ATOM 2418 C C . TYR A 1 308 ? -21.400 10.802 -4.271 1.00 48.25 308 TYR A C 1
ATOM 2420 O O . TYR A 1 308 ? -22.488 11.374 -4.166 1.00 48.25 308 TYR A O 1
ATOM 2428 N N . ARG A 1 309 ? -20.463 11.248 -5.117 1.00 49.91 309 ARG A N 1
ATOM 2429 C CA . ARG A 1 309 ? -20.648 12.463 -5.925 1.00 49.91 309 ARG A CA 1
ATOM 2430 C C . ARG A 1 309 ? -21.690 12.298 -7.031 1.00 49.91 309 ARG A C 1
ATOM 2432 O O . ARG A 1 309 ? -22.395 13.261 -7.312 1.00 49.91 309 ARG A O 1
ATOM 2439 N N . THR A 1 310 ? -21.888 11.103 -7.596 1.00 43.69 310 THR A N 1
ATOM 2440 C CA . THR A 1 310 ? -23.023 10.823 -8.493 1.00 43.69 310 THR A CA 1
ATOM 2441 C C . THR A 1 310 ? -24.354 10.897 -7.758 1.00 43.69 310 THR A C 1
ATOM 2443 O O . THR A 1 310 ? -25.308 11.436 -8.315 1.00 43.69 310 THR A O 1
ATOM 2446 N N . ALA A 1 311 ? -24.432 10.445 -6.502 1.00 49.47 311 ALA A N 1
ATOM 2447 C CA . ALA A 1 311 ? -25.637 10.603 -5.689 1.00 49.47 311 ALA A CA 1
ATOM 2448 C C . ALA A 1 311 ? -25.933 12.087 -5.391 1.00 49.47 311 ALA A C 1
ATOM 2450 O O . ALA A 1 311 ? -27.067 12.528 -5.567 1.00 49.47 311 ALA A O 1
ATOM 2451 N N . GLN A 1 312 ? -24.917 12.885 -5.040 1.00 49.12 312 GLN A N 1
ATOM 2452 C CA . GLN A 1 312 ? -25.056 14.339 -4.861 1.00 49.12 312 GLN A CA 1
ATOM 2453 C C . GLN A 1 312 ? -25.396 15.075 -6.167 1.00 49.12 312 GLN A C 1
ATOM 2455 O O . GLN A 1 312 ? -26.175 16.027 -6.155 1.00 49.12 312 GLN A O 1
ATOM 2460 N N . ALA A 1 313 ? -24.850 14.622 -7.300 1.00 45.25 313 ALA A N 1
ATOM 2461 C CA . ALA A 1 313 ? -25.157 15.157 -8.623 1.00 45.25 313 ALA A CA 1
ATOM 2462 C C . ALA A 1 313 ? -26.621 14.933 -8.996 1.00 45.25 313 ALA A C 1
ATOM 2464 O O . ALA A 1 313 ? -27.309 15.863 -9.414 1.00 45.25 313 ALA A O 1
ATOM 2465 N N . LEU A 1 314 ? -27.108 13.708 -8.788 1.00 49.53 314 LEU A N 1
ATOM 2466 C CA . LEU A 1 314 ? -28.504 13.332 -9.007 1.00 49.53 314 LEU A CA 1
ATOM 2467 C C . LEU A 1 314 ? -29.450 14.043 -8.025 1.00 49.53 314 LEU A C 1
ATOM 2469 O O . LEU A 1 314 ? -30.582 14.349 -8.391 1.00 49.53 314 LEU A O 1
ATOM 2473 N N . ALA A 1 315 ? -28.981 14.350 -6.811 1.00 52.91 315 ALA A N 1
ATOM 2474 C CA . ALA A 1 315 ? -29.716 15.113 -5.803 1.00 52.91 315 ALA A CA 1
ATOM 2475 C C . ALA A 1 315 ? -29.634 16.645 -5.983 1.00 52.91 315 ALA A C 1
ATOM 2477 O O . ALA A 1 315 ? -30.317 17.377 -5.268 1.00 52.91 315 ALA A O 1
ATOM 2478 N N . GLY A 1 316 ? -28.824 17.149 -6.925 1.00 36.88 316 GLY A N 1
ATOM 2479 C CA . GLY A 1 316 ? -28.650 18.585 -7.172 1.00 36.88 316 GLY A CA 1
ATOM 2480 C C . GLY A 1 316 ? -27.880 19.338 -6.079 1.00 36.88 316 GLY A C 1
ATOM 2481 O O . GLY A 1 316 ? -27.976 20.561 -6.004 1.00 36.88 316 GLY A O 1
ATOM 2482 N N . THR A 1 317 ? -27.124 18.634 -5.234 1.00 51.50 317 THR A N 1
ATOM 2483 C CA . THR A 1 317 ? -26.376 19.197 -4.093 1.00 51.50 317 THR A CA 1
ATOM 2484 C C . THR A 1 317 ? -24.868 19.284 -4.345 1.00 51.50 317 THR A C 1
ATOM 2486 O O . THR A 1 317 ? -24.093 19.395 -3.399 1.00 51.50 317 THR A O 1
ATOM 2489 N N . LEU A 1 318 ? -24.435 19.203 -5.607 1.00 44.31 318 LEU A N 1
ATOM 2490 C CA . LEU A 1 318 ? -23.029 19.342 -5.993 1.00 44.31 318 LEU A CA 1
ATOM 2491 C C . LEU A 1 318 ? -22.505 20.760 -5.678 1.00 44.31 318 LEU A C 1
ATOM 2493 O O . LEU A 1 318 ? -23.103 21.735 -6.147 1.00 44.31 318 LEU A O 1
ATOM 2497 N N . PRO A 1 319 ? -21.388 20.901 -4.940 1.00 50.69 319 PRO A N 1
ATOM 2498 C CA . PRO A 1 319 ? -20.759 22.195 -4.698 1.00 50.69 319 PRO A CA 1
ATOM 2499 C C . PRO A 1 319 ? -20.275 22.875 -5.995 1.00 50.69 319 PRO A C 1
ATOM 2501 O O . PRO A 1 319 ? -19.931 22.188 -6.961 1.00 50.69 319 PRO A O 1
ATOM 2504 N N . PRO A 1 320 ? -20.188 24.221 -6.031 1.00 42.16 320 PRO A N 1
ATOM 2505 C CA . PRO A 1 320 ? -19.703 24.973 -7.195 1.00 42.16 320 PRO A CA 1
ATOM 2506 C C . PRO A 1 320 ? -18.253 24.655 -7.606 1.00 42.16 320 PRO A C 1
ATOM 2508 O O . PRO A 1 320 ? -17.874 24.916 -8.745 1.00 42.16 320 PRO A O 1
ATOM 2511 N N . ASP A 1 321 ? -17.454 24.091 -6.700 1.00 51.53 321 ASP A N 1
ATOM 2512 C CA . ASP A 1 321 ? -16.052 23.695 -6.857 1.00 51.53 321 ASP A CA 1
ATOM 2513 C C . ASP A 1 321 ? -15.867 22.164 -6.817 1.00 51.53 321 ASP A C 1
ATOM 2515 O O . ASP A 1 321 ? -14.928 21.646 -6.222 1.00 51.53 321 ASP A O 1
ATOM 2519 N N . TRP A 1 322 ? -16.765 21.440 -7.492 1.00 52.47 322 TRP A N 1
ATOM 2520 C CA . TRP A 1 322 ? -16.860 19.970 -7.568 1.00 52.47 322 TRP A CA 1
ATOM 2521 C C . TRP A 1 322 ? -15.617 19.212 -8.062 1.00 52.47 322 TRP A C 1
ATOM 2523 O O . TRP A 1 322 ? -15.613 17.977 -8.042 1.00 52.47 322 TRP A O 1
ATOM 2533 N N . VAL A 1 323 ? -14.595 19.917 -8.537 1.00 56.91 323 VAL A N 1
ATOM 2534 C CA . VAL A 1 323 ? -13.363 19.321 -9.050 1.00 56.91 323 VAL A CA 1
ATOM 2535 C C . VAL A 1 323 ? -12.622 18.706 -7.876 1.00 56.91 323 VAL A C 1
ATOM 2537 O O . VAL A 1 323 ? -12.323 19.374 -6.884 1.00 56.91 323 VAL A O 1
ATOM 2540 N N . ASP A 1 324 ? -12.371 17.404 -7.959 1.00 65.06 324 ASP A N 1
ATOM 2541 C CA . ASP A 1 324 ? -11.588 16.710 -6.954 1.00 65.06 324 ASP A CA 1
ATOM 2542 C C . ASP A 1 324 ? -10.127 17.173 -7.028 1.00 65.06 324 ASP A C 1
ATOM 2544 O O . ASP A 1 324 ? -9.342 16.740 -7.871 1.00 65.06 324 ASP A O 1
ATOM 2548 N N . LYS A 1 325 ? -9.773 18.105 -6.139 1.00 66.50 325 LYS A N 1
ATOM 2549 C CA . LYS A 1 325 ? -8.417 18.657 -6.029 1.00 66.50 325 LYS A CA 1
ATOM 2550 C C . LYS A 1 325 ? -7.423 17.651 -5.427 1.00 66.50 325 LYS A C 1
ATOM 2552 O O . LYS A 1 325 ? -6.245 17.980 -5.299 1.00 66.50 325 LYS A O 1
ATOM 2557 N N . GLY A 1 326 ? -7.885 16.445 -5.087 1.00 75.38 326 GLY A N 1
ATOM 2558 C CA . GLY A 1 326 ? -7.092 15.356 -4.540 1.00 75.38 326 GLY A CA 1
ATOM 2559 C C . GLY A 1 326 ? -6.825 15.500 -3.043 1.00 75.38 326 GLY A C 1
ATOM 2560 O O . GLY A 1 326 ? -6.870 16.590 -2.463 1.00 75.38 326 GLY A O 1
ATOM 2561 N N . LEU A 1 327 ? -6.470 14.378 -2.419 1.00 81.38 327 LEU A N 1
ATOM 2562 C CA . LEU A 1 327 ? -6.189 14.261 -0.989 1.00 81.38 327 LEU A CA 1
ATOM 2563 C C . LEU A 1 327 ? -5.083 15.215 -0.535 1.00 81.38 327 LEU A C 1
ATOM 2565 O O . LEU A 1 327 ? -5.162 15.775 0.554 1.00 81.38 327 LEU A O 1
ATOM 2569 N N . GLY A 1 328 ? -4.063 15.430 -1.374 1.00 82.12 328 GLY A N 1
ATOM 2570 C CA . GLY A 1 328 ? -2.984 16.372 -1.081 1.00 82.12 328 GLY A CA 1
ATOM 2571 C C . GLY A 1 328 ? -3.524 17.768 -0.766 1.00 82.12 328 GLY A C 1
ATOM 2572 O O . GLY A 1 328 ? -3.218 18.318 0.289 1.00 82.12 328 GLY A O 1
ATOM 2573 N N . HIS A 1 329 ? -4.412 18.283 -1.617 1.00 83.31 329 HIS A N 1
ATOM 2574 C CA . HIS A 1 329 ? -5.059 19.570 -1.392 1.00 83.31 329 HIS A CA 1
ATOM 2575 C C . HIS A 1 329 ? -5.938 19.561 -0.134 1.00 83.31 329 HIS A C 1
ATOM 2577 O O . HIS A 1 329 ? -5.913 20.531 0.616 1.00 83.31 329 HIS A O 1
ATOM 2583 N N . GLN A 1 330 ? -6.691 18.486 0.131 1.00 86.25 330 GLN A N 1
ATOM 2584 C CA . GLN A 1 330 ? -7.524 18.395 1.342 1.00 86.25 330 GLN A CA 1
ATOM 2585 C C . GLN A 1 330 ? -6.682 18.442 2.625 1.00 86.25 330 GLN A C 1
ATOM 2587 O O . GLN A 1 330 ? -7.035 19.139 3.571 1.00 86.25 330 GLN A O 1
ATOM 2592 N N . LEU A 1 331 ? -5.526 17.774 2.636 1.00 86.44 331 LEU A N 1
ATOM 2593 C CA . LEU A 1 331 ? -4.573 17.839 3.747 1.00 86.44 331 LEU A CA 1
ATOM 2594 C C . LEU A 1 331 ? -3.989 19.246 3.939 1.00 86.44 331 LEU A C 1
ATOM 2596 O O . LEU A 1 331 ? -3.794 19.677 5.073 1.00 86.44 331 LEU A O 1
ATOM 2600 N N . ASP A 1 332 ? -3.739 19.978 2.851 1.00 86.19 332 ASP A N 1
ATOM 2601 C CA . ASP A 1 332 ? -3.281 21.368 2.937 1.00 86.19 332 ASP A CA 1
ATOM 2602 C C . ASP A 1 332 ? -4.405 22.298 3.447 1.00 86.19 332 ASP A C 1
ATOM 2604 O O . ASP A 1 332 ? -4.134 23.234 4.200 1.00 86.19 332 ASP A O 1
ATOM 2608 N N . GLN A 1 333 ? -5.670 22.026 3.093 1.00 86.75 333 GLN A N 1
ATOM 2609 C CA . GLN A 1 333 ? -6.833 22.759 3.616 1.00 86.75 333 GLN A CA 1
ATOM 2610 C C . GLN A 1 333 ? -7.055 22.515 5.110 1.00 86.75 333 GLN A C 1
ATOM 2612 O O . GLN A 1 333 ? -7.329 23.475 5.822 1.00 86.75 333 GLN A O 1
ATOM 2617 N N . LEU A 1 334 ? -6.836 21.294 5.618 1.00 85.88 334 LEU A N 1
ATOM 2618 C CA . LEU A 1 334 ? -6.900 21.021 7.063 1.00 85.88 334 LEU A CA 1
ATOM 2619 C C . LEU A 1 334 ? -6.020 21.990 7.868 1.00 85.88 334 LEU A C 1
ATOM 2621 O O . LEU A 1 334 ? -6.440 22.517 8.896 1.00 85.88 334 LEU A O 1
ATOM 2625 N N . PHE A 1 335 ? -4.817 22.302 7.375 1.00 84.12 335 PHE A N 1
ATOM 2626 C CA . PHE A 1 335 ? -3.934 23.265 8.039 1.00 84.12 335 PHE A CA 1
ATOM 2627 C C . PHE A 1 335 ? -4.539 24.677 8.115 1.00 84.12 335 PHE A C 1
ATOM 2629 O O . PHE A 1 335 ? -4.343 25.385 9.105 1.00 84.12 335 PHE A O 1
ATOM 2636 N N . ILE A 1 336 ? -5.274 25.094 7.082 1.00 81.94 336 ILE A N 1
ATOM 2637 C CA . ILE A 1 336 ? -5.960 26.392 7.035 1.00 81.94 336 ILE A CA 1
ATOM 2638 C C . ILE A 1 336 ? -7.162 26.381 7.990 1.00 81.94 336 ILE A C 1
ATOM 2640 O O . ILE A 1 336 ? -7.288 27.276 8.829 1.00 81.94 336 ILE A O 1
ATOM 2644 N N . ASP A 1 337 ? -7.987 25.339 7.903 1.00 81.06 337 ASP A N 1
ATOM 2645 C CA . ASP A 1 337 ? -9.232 25.163 8.657 1.00 81.06 337 ASP A CA 1
ATOM 2646 C C . ASP A 1 337 ? -8.995 25.028 10.165 1.00 81.06 337 ASP A C 1
ATOM 2648 O O . ASP A 1 337 ? -9.788 25.514 10.981 1.00 81.06 337 ASP A O 1
ATOM 2652 N N . TRP A 1 338 ? -7.848 24.466 10.557 1.00 78.81 338 TRP A N 1
ATOM 2653 C CA . TRP A 1 338 ? -7.386 24.443 11.944 1.00 78.81 338 TRP A CA 1
ATOM 2654 C C . TRP A 1 338 ? -7.314 25.843 12.562 1.00 78.81 338 TRP A C 1
ATOM 2656 O O . TRP A 1 338 ? -7.720 26.043 13.708 1.00 78.81 338 TRP A O 1
ATOM 2666 N N . GLY A 1 339 ? -6.861 26.842 11.795 1.00 74.81 339 GLY A N 1
ATOM 2667 C CA . GLY A 1 339 ? -6.807 28.237 12.242 1.00 74.81 339 GLY A CA 1
ATOM 2668 C C . GLY A 1 339 ? -8.182 28.826 12.576 1.00 74.81 339 GLY A C 1
ATOM 2669 O O . GLY A 1 339 ? -8.272 29.786 13.346 1.00 74.81 339 GLY A O 1
ATOM 2670 N N . THR A 1 340 ? -9.251 28.235 12.039 1.00 81.06 340 THR A N 1
ATOM 2671 C CA . THR A 1 340 ? -10.650 28.619 12.262 1.00 81.06 340 THR A CA 1
ATOM 2672 C C . THR A 1 340 ? -11.438 27.627 13.120 1.00 81.06 340 THR A C 1
ATOM 2674 O O . THR A 1 340 ? -12.639 27.828 13.287 1.00 81.06 340 THR A O 1
ATOM 2677 N N . TRP A 1 341 ? -10.786 26.612 13.707 1.00 76.62 341 TRP A N 1
ATOM 2678 C CA . TRP A 1 341 ? -11.436 25.522 14.460 1.00 76.62 341 TRP A CA 1
ATOM 2679 C C . TRP A 1 341 ? -12.486 24.759 13.646 1.00 76.62 341 TRP A C 1
ATOM 2681 O O . TRP A 1 341 ? -13.500 24.301 14.175 1.00 76.62 341 TRP A O 1
ATOM 2691 N N . ASP A 1 342 ? -12.249 24.649 12.344 1.00 83.94 342 ASP A N 1
ATOM 2692 C CA . ASP A 1 342 ? -13.111 23.902 11.451 1.00 83.94 342 ASP A CA 1
ATOM 2693 C C . ASP A 1 342 ? -12.546 22.485 11.260 1.00 83.94 342 ASP A C 1
ATOM 2695 O O . ASP A 1 342 ? -11.359 22.286 11.000 1.00 83.94 342 ASP A O 1
ATOM 2699 N N . HIS A 1 343 ? -13.399 21.485 11.474 1.00 86.38 343 HIS A N 1
ATOM 2700 C CA . HIS A 1 343 ? -13.065 20.063 11.404 1.00 86.38 343 HIS A CA 1
ATOM 2701 C C . HIS A 1 343 ? -13.882 19.336 10.323 1.00 86.38 343 HIS A C 1
ATOM 2703 O O . HIS A 1 343 ? -13.822 18.111 10.251 1.00 86.38 343 HIS A O 1
ATOM 2709 N N . HIS A 1 344 ? -14.661 20.057 9.502 1.00 85.50 344 HIS A N 1
ATOM 2710 C CA . HIS A 1 344 ? -15.645 19.465 8.585 1.00 85.50 344 HIS A CA 1
ATOM 2711 C C . HIS A 1 344 ? -15.035 18.565 7.502 1.00 85.50 344 HIS A C 1
ATOM 2713 O O . HIS A 1 344 ? -15.720 17.684 6.983 1.00 85.50 344 HIS A O 1
ATOM 2719 N N . LEU A 1 345 ? -13.761 18.777 7.158 1.00 86.94 345 LEU A N 1
ATOM 2720 C CA . LEU A 1 345 ? -13.041 17.930 6.209 1.00 86.94 345 LEU A CA 1
ATOM 2721 C C . LEU A 1 345 ? -12.707 16.550 6.788 1.00 86.94 345 LEU A C 1
ATOM 2723 O O . LEU A 1 345 ? -12.412 15.642 6.021 1.00 86.94 345 LEU A O 1
ATOM 2727 N N . ILE A 1 346 ? -12.746 16.356 8.107 1.00 91.31 346 ILE A N 1
ATOM 2728 C CA . ILE A 1 346 ? -12.434 15.067 8.730 1.00 91.31 346 ILE A CA 1
ATOM 2729 C C . ILE A 1 346 ? -13.737 14.302 8.955 1.00 91.31 346 ILE A C 1
ATOM 2731 O O . ILE A 1 346 ? -14.604 14.730 9.714 1.00 91.31 346 ILE A O 1
ATOM 2735 N N . ASN A 1 347 ? -13.838 13.121 8.349 1.00 91.12 347 ASN A N 1
ATOM 2736 C CA . ASN A 1 347 ? -15.029 12.269 8.342 1.00 91.12 347 ASN A CA 1
ATOM 2737 C C . ASN A 1 347 ? -16.252 12.973 7.746 1.00 91.12 347 ASN A C 1
ATOM 2739 O O . ASN A 1 347 ? -17.331 12.969 8.329 1.00 91.12 347 ASN A O 1
ATOM 2743 N N . GLN A 1 348 ? -16.090 13.573 6.571 1.00 87.38 348 GLN A N 1
ATOM 2744 C CA . GLN A 1 348 ? -17.184 14.216 5.848 1.00 87.38 348 GLN A CA 1
ATOM 2745 C C . GLN A 1 348 ? -18.266 13.207 5.421 1.00 87.38 348 GLN A C 1
ATOM 2747 O O . GLN A 1 348 ? -19.459 13.501 5.474 1.00 87.38 348 GLN A O 1
ATOM 2752 N N . THR A 1 349 ? -17.843 12.019 4.993 1.00 84.31 349 THR A N 1
ATOM 2753 C CA . THR A 1 349 ? -18.709 10.882 4.651 1.00 84.31 349 THR A CA 1
ATOM 2754 C C . THR A 1 349 ? -19.066 10.068 5.894 1.00 84.31 349 THR A C 1
ATOM 2756 O O . THR A 1 349 ? -20.154 9.504 5.961 1.00 84.31 349 THR A O 1
ATOM 2759 N N . ASP A 1 350 ? -18.138 9.998 6.857 1.00 88.69 350 ASP A N 1
ATOM 2760 C CA . ASP A 1 350 ? -18.249 9.244 8.116 1.00 88.69 350 ASP A CA 1
ATOM 2761 C C . ASP A 1 350 ? -18.801 7.817 7.925 1.00 88.69 350 ASP A C 1
ATOM 2763 O O . ASP A 1 350 ? -19.745 7.384 8.597 1.00 88.69 350 ASP A O 1
ATOM 2767 N N . GLN A 1 351 ? -18.228 7.088 6.956 1.00 92.19 351 GLN A N 1
ATOM 2768 C CA . GLN A 1 351 ? -18.725 5.777 6.544 1.00 92.19 351 GLN A CA 1
ATOM 2769 C C . GLN A 1 351 ? -18.696 4.795 7.717 1.00 92.19 351 GLN A C 1
ATOM 2771 O O . GLN A 1 351 ? -17.635 4.362 8.166 1.00 92.19 351 GLN A O 1
ATOM 2776 N N . THR A 1 352 ? -19.885 4.408 8.171 1.00 93.69 352 THR A N 1
ATOM 2777 C CA . THR A 1 352 ? -20.055 3.399 9.215 1.00 93.69 352 THR A CA 1
ATOM 2778 C C . THR A 1 352 ? -19.897 2.003 8.625 1.00 93.69 352 THR A C 1
ATOM 2780 O O . THR A 1 352 ? -20.397 1.715 7.538 1.00 93.69 352 THR A O 1
ATOM 2783 N N . ILE A 1 353 ? -19.203 1.138 9.356 1.00 93.50 353 ILE A N 1
ATOM 2784 C CA . ILE A 1 353 ? -18.988 -0.261 9.005 1.00 93.50 353 ILE A CA 1
ATOM 2785 C C . ILE A 1 353 ? -20.019 -1.083 9.785 1.00 93.50 353 ILE A C 1
ATOM 2787 O O . ILE A 1 353 ? -19.889 -1.285 10.988 1.00 93.50 353 ILE A O 1
ATOM 2791 N N . GLU A 1 354 ? -21.087 -1.503 9.101 1.00 88.31 354 GLU A N 1
ATOM 2792 C CA . GLU A 1 354 ? -22.233 -2.205 9.712 1.00 88.31 354 GLU A CA 1
ATOM 2793 C C . GLU A 1 354 ? -21.984 -3.701 9.966 1.00 88.31 354 GLU A C 1
ATOM 2795 O O . GLU A 1 354 ? -22.792 -4.379 10.602 1.00 88.31 354 GLU A O 1
ATOM 2800 N N . HIS A 1 355 ? -20.899 -4.246 9.420 1.00 89.69 355 HIS A N 1
ATOM 2801 C CA . HIS A 1 355 ? -20.567 -5.670 9.458 1.00 89.69 355 HIS A CA 1
ATOM 2802 C C . HIS A 1 355 ? -19.200 -5.872 10.123 1.00 89.69 355 HIS A C 1
ATOM 2804 O O . HIS A 1 355 ? -18.659 -4.955 10.737 1.00 89.69 355 HIS A O 1
ATOM 2810 N N . ASP A 1 356 ? -18.628 -7.070 10.005 1.00 94.50 356 ASP A N 1
ATOM 2811 C CA . ASP A 1 356 ? -17.296 -7.350 10.533 1.00 94.50 356 ASP A CA 1
ATOM 2812 C C . ASP A 1 356 ? -16.230 -6.412 9.949 1.00 94.50 356 ASP A C 1
ATOM 2814 O O . ASP A 1 356 ? -16.049 -6.305 8.732 1.00 94.50 356 ASP A O 1
ATOM 2818 N N . ALA A 1 357 ? -15.511 -5.730 10.844 1.00 94.75 357 ALA A N 1
ATOM 2819 C CA . ALA A 1 357 ? -14.541 -4.704 10.480 1.00 94.75 357 ALA A CA 1
ATOM 2820 C C . ALA A 1 357 ? -13.398 -5.257 9.619 1.00 94.75 357 ALA A C 1
ATOM 2822 O O . ALA A 1 357 ? -12.925 -4.574 8.713 1.00 94.75 357 ALA A O 1
ATOM 2823 N N . PHE A 1 358 ? -12.978 -6.503 9.853 1.00 94.25 358 PHE A N 1
ATOM 2824 C CA . PHE A 1 358 ? -11.892 -7.127 9.098 1.00 94.25 358 PHE A CA 1
ATOM 2825 C C . PHE A 1 358 ? -12.358 -7.636 7.734 1.00 94.25 358 PHE A C 1
ATOM 2827 O O . PHE A 1 358 ? -11.575 -7.652 6.787 1.00 94.25 358 PHE A O 1
ATOM 2834 N N . THR A 1 359 ? -13.632 -8.003 7.606 1.00 94.81 359 THR A N 1
ATOM 2835 C CA . THR A 1 359 ? -14.270 -8.296 6.318 1.00 94.81 359 THR A CA 1
ATOM 2836 C C . THR A 1 359 ? -14.345 -7.040 5.460 1.00 94.81 359 THR A C 1
ATOM 2838 O O . THR A 1 359 ? -13.933 -7.075 4.300 1.00 94.81 359 THR A O 1
ATOM 2841 N N . TRP A 1 360 ? -14.781 -5.914 6.037 1.00 93.38 360 TRP A N 1
ATOM 2842 C CA . TRP A 1 360 ? -14.735 -4.616 5.356 1.00 93.38 360 TRP A CA 1
ATOM 2843 C C . TRP A 1 360 ? -13.303 -4.252 4.954 1.00 93.38 360 TRP A C 1
ATOM 2845 O O . TRP A 1 360 ? -13.060 -3.865 3.815 1.00 93.38 360 TRP A O 1
ATOM 2855 N N . LEU A 1 361 ? -12.341 -4.440 5.857 1.00 86.31 361 LEU A N 1
ATOM 2856 C CA . LEU A 1 361 ? -10.938 -4.124 5.610 1.00 86.31 361 LEU A CA 1
ATOM 2857 C C . LEU A 1 361 ? -10.361 -4.980 4.467 1.00 86.31 361 LEU A C 1
ATOM 2859 O O . LEU A 1 361 ? -9.680 -4.454 3.586 1.00 86.31 361 LEU A O 1
ATOM 2863 N N . ALA A 1 362 ? -10.685 -6.276 4.417 1.00 84.19 362 ALA A N 1
ATOM 2864 C CA . ALA A 1 362 ? -10.311 -7.165 3.317 1.00 84.19 362 ALA A CA 1
ATOM 2865 C C . ALA A 1 362 ? -10.946 -6.749 1.979 1.00 84.19 362 ALA A C 1
ATOM 2867 O O . ALA A 1 362 ? -10.244 -6.662 0.972 1.00 84.19 362 ALA A O 1
ATOM 2868 N N . GLN A 1 363 ? -12.241 -6.411 1.964 1.00 88.62 363 GLN A N 1
ATOM 2869 C CA . GLN A 1 363 ? -12.931 -5.905 0.766 1.00 88.62 363 GLN A CA 1
ATOM 2870 C C . GLN A 1 363 ? -12.337 -4.582 0.280 1.00 88.62 363 GLN A C 1
ATOM 2872 O O . GLN A 1 363 ? -12.087 -4.409 -0.911 1.00 88.62 363 GLN A O 1
ATOM 2877 N N . SER A 1 364 ? -12.079 -3.661 1.204 1.00 83.06 364 SER A N 1
ATOM 2878 C CA . SER A 1 364 ? -11.471 -2.364 0.930 1.00 83.06 364 SER A CA 1
ATOM 2879 C C . SER A 1 364 ? -10.063 -2.541 0.350 1.00 83.06 364 SER A C 1
ATOM 2881 O O . SER A 1 364 ? -9.738 -1.969 -0.690 1.00 83.06 364 SER A O 1
ATOM 2883 N N . SER A 1 365 ? -9.263 -3.439 0.934 1.00 80.88 365 SER A N 1
ATOM 2884 C CA . SER A 1 365 ? -7.924 -3.803 0.451 1.00 80.88 365 SER A CA 1
ATOM 2885 C C . SER A 1 365 ? -7.943 -4.428 -0.944 1.00 80.88 365 SER A C 1
ATOM 2887 O O . SER A 1 365 ? -7.116 -4.077 -1.788 1.00 80.88 365 SER A O 1
ATOM 2889 N N . GLN A 1 366 ? -8.901 -5.318 -1.212 1.00 81.56 366 GLN A N 1
ATOM 2890 C CA . GLN A 1 366 ? -9.119 -5.907 -2.533 1.00 81.56 366 GLN A CA 1
ATOM 2891 C C . GLN A 1 366 ? -9.502 -4.843 -3.565 1.00 81.56 366 GLN A C 1
ATOM 2893 O O . GLN A 1 366 ? -8.887 -4.766 -4.631 1.00 81.56 366 GLN A O 1
ATOM 2898 N N . ALA A 1 367 ? -10.489 -4.003 -3.246 1.00 79.00 367 ALA A N 1
ATOM 2899 C CA . ALA A 1 367 ? -10.952 -2.934 -4.124 1.00 79.00 367 ALA A CA 1
ATOM 2900 C C . ALA A 1 367 ? -9.832 -1.934 -4.421 1.00 79.00 367 ALA A C 1
ATOM 2902 O O . ALA A 1 367 ? -9.650 -1.523 -5.566 1.00 79.00 367 ALA A O 1
ATOM 2903 N N . ARG A 1 368 ? -9.030 -1.585 -3.411 1.00 76.12 368 ARG A N 1
ATOM 2904 C CA . ARG A 1 368 ? -7.837 -0.765 -3.596 1.00 76.12 368 ARG A CA 1
ATOM 2905 C C . ARG A 1 368 ? -6.832 -1.433 -4.521 1.00 76.12 368 ARG A C 1
ATOM 2907 O O . ARG A 1 368 ? -6.381 -0.775 -5.447 1.00 76.12 368 ARG A O 1
ATOM 2914 N N . MET A 1 369 ? -6.486 -2.702 -4.298 1.00 73.56 369 MET A N 1
ATOM 2915 C CA . MET A 1 369 ? -5.519 -3.407 -5.148 1.00 73.56 369 MET A CA 1
ATOM 2916 C C . MET A 1 369 ? -5.961 -3.383 -6.616 1.00 73.56 369 MET A C 1
ATOM 2918 O O . MET A 1 369 ? -5.150 -3.108 -7.496 1.00 73.56 369 MET A O 1
ATOM 2922 N N . HIS A 1 370 ? -7.258 -3.584 -6.867 1.00 74.81 370 HIS A N 1
ATOM 2923 C CA . HIS A 1 370 ? -7.838 -3.502 -8.204 1.00 74.81 370 HIS A CA 1
ATOM 2924 C C . HIS A 1 370 ? -7.764 -2.086 -8.785 1.00 74.81 370 HIS A C 1
ATOM 2926 O O . HIS A 1 370 ? -7.294 -1.905 -9.907 1.00 74.81 370 HIS A O 1
ATOM 2932 N N . ASN A 1 371 ? -8.187 -1.078 -8.020 1.00 67.94 371 ASN A N 1
ATOM 2933 C CA . ASN A 1 371 ? -8.167 0.318 -8.451 1.00 67.94 371 ASN A CA 1
ATOM 2934 C C . ASN A 1 371 ? -6.742 0.800 -8.735 1.00 67.94 371 ASN A C 1
ATOM 2936 O O . ASN A 1 371 ? -6.502 1.406 -9.774 1.00 67.94 371 ASN A O 1
ATOM 2940 N N . ASP A 1 372 ? -5.791 0.494 -7.855 1.00 69.06 372 ASP A N 1
ATOM 2941 C CA . ASP A 1 372 ? -4.388 0.877 -7.996 1.00 69.06 372 ASP A CA 1
ATOM 2942 C C . ASP A 1 372 ? -3.744 0.156 -9.193 1.00 69.06 372 ASP A C 1
ATOM 2944 O O . ASP A 1 372 ? -2.950 0.762 -9.917 1.00 69.06 372 ASP A O 1
ATOM 2948 N N . ALA A 1 373 ? -4.111 -1.104 -9.457 1.00 68.69 373 ALA A N 1
ATOM 2949 C CA . ALA A 1 373 ? -3.637 -1.859 -10.615 1.00 68.69 373 ALA A CA 1
ATOM 2950 C C . ALA A 1 373 ? -4.197 -1.324 -11.936 1.00 68.69 373 ALA A C 1
ATOM 2952 O O . ALA A 1 373 ? -3.426 -1.062 -12.858 1.00 68.69 373 ALA A O 1
ATOM 2953 N N . ASP A 1 374 ? -5.510 -1.108 -12.030 1.00 67.88 374 ASP A N 1
ATOM 2954 C CA . ASP A 1 374 ? -6.131 -0.497 -13.210 1.00 67.88 374 ASP A CA 1
ATOM 2955 C C . ASP A 1 374 ? -5.543 0.882 -13.475 1.00 67.88 374 ASP A C 1
ATOM 2957 O O . ASP A 1 374 ? -5.181 1.227 -14.603 1.00 67.88 374 ASP A O 1
ATOM 2961 N N . PHE A 1 375 ? -5.386 1.660 -12.411 1.00 63.56 375 PHE A N 1
ATOM 2962 C CA . PHE A 1 375 ? -4.824 2.985 -12.493 1.00 63.56 375 PHE A CA 1
ATOM 2963 C C . PHE A 1 375 ? -3.348 2.964 -12.920 1.00 63.56 375 PHE A C 1
ATOM 2965 O O . PHE A 1 375 ? -2.947 3.767 -13.757 1.00 63.56 375 PHE A O 1
ATOM 2972 N N . SER A 1 376 ? -2.539 2.022 -12.435 1.00 64.62 376 SER A N 1
ATOM 2973 C CA . SER A 1 376 ? -1.108 1.940 -12.777 1.00 64.62 376 SER A CA 1
ATOM 2974 C C . SER A 1 376 ? -0.837 1.296 -14.140 1.00 64.62 376 SER A C 1
ATOM 2976 O O . SER A 1 376 ? 0.125 1.662 -14.812 1.00 64.62 376 SER A O 1
ATOM 2978 N N . LEU A 1 377 ? -1.665 0.337 -14.562 1.00 66.50 377 LEU A N 1
ATOM 2979 C CA . LEU A 1 377 ? -1.406 -0.504 -15.737 1.00 66.50 377 LEU A CA 1
ATOM 2980 C C . LEU A 1 377 ? -2.235 -0.114 -16.964 1.00 66.50 377 LEU A C 1
ATOM 2982 O O . LEU A 1 377 ? -1.827 -0.428 -18.082 1.00 66.50 377 LEU A O 1
ATOM 2986 N N . ARG A 1 378 ? -3.378 0.563 -16.779 1.00 63.50 378 ARG A N 1
ATOM 2987 C CA . ARG A 1 378 ? -4.294 0.935 -17.873 1.00 63.50 378 ARG A CA 1
ATOM 2988 C C . ARG A 1 378 ? -4.420 2.446 -18.096 1.00 63.50 378 ARG A C 1
ATOM 2990 O O . ARG A 1 378 ? -5.014 2.842 -19.097 1.00 63.50 378 ARG A O 1
ATOM 2997 N N . SER A 1 379 ? -3.895 3.300 -17.211 1.00 57.31 379 SER A N 1
ATOM 2998 C CA . SER A 1 379 ? -3.964 4.757 -17.410 1.00 57.31 379 SER A CA 1
ATOM 2999 C C . SER A 1 379 ? -3.011 5.267 -18.501 1.00 57.31 379 SER A C 1
ATOM 3001 O O . SER A 1 379 ? -2.031 4.615 -18.871 1.00 57.31 379 SER A O 1
ATOM 3003 N N . ASN A 1 380 ? -3.315 6.451 -19.046 1.00 56.25 380 ASN A N 1
ATOM 3004 C CA . ASN A 1 380 ? -2.534 7.077 -20.115 1.00 56.25 380 ASN A CA 1
ATOM 3005 C C . ASN A 1 380 ? -1.053 7.264 -19.705 1.00 56.25 380 ASN A C 1
ATOM 3007 O O . ASN A 1 380 ? -0.752 7.490 -18.532 1.00 56.25 380 ASN A O 1
ATOM 3011 N N . GLY A 1 381 ? -0.126 7.186 -20.668 1.00 52.97 381 GLY A N 1
ATOM 3012 C CA . GLY A 1 381 ? 1.319 7.348 -20.454 1.00 52.97 381 GLY A CA 1
ATOM 3013 C C . GLY A 1 381 ? 1.684 8.637 -19.711 1.00 52.97 381 GLY A C 1
ATOM 3014 O O . GLY A 1 381 ? 2.479 8.588 -18.778 1.00 52.97 381 GLY A O 1
ATOM 3015 N N . ASP A 1 382 ? 1.013 9.751 -20.018 1.00 49.47 382 ASP A N 1
ATOM 3016 C CA . ASP A 1 382 ? 1.219 11.038 -19.335 1.00 49.47 382 ASP A CA 1
ATOM 3017 C C . ASP A 1 382 ? 0.784 11.022 -17.864 1.00 49.47 382 ASP A C 1
ATOM 3019 O O . ASP A 1 382 ? 1.426 11.644 -17.016 1.00 49.47 382 ASP A O 1
ATOM 3023 N N . LEU A 1 383 ? -0.279 10.280 -17.532 1.00 50.22 383 LEU A N 1
ATOM 3024 C CA . LEU A 1 383 ? -0.742 10.126 -16.152 1.00 50.22 383 LEU A CA 1
ATOM 3025 C C . LEU A 1 383 ? 0.249 9.262 -15.358 1.00 50.22 383 LEU A C 1
ATOM 3027 O O . LEU A 1 383 ? 0.659 9.646 -14.263 1.00 50.22 383 LEU A O 1
ATOM 3031 N N . ARG A 1 384 ? 0.725 8.162 -15.965 1.00 54.81 384 ARG A N 1
ATOM 3032 C CA . ARG A 1 384 ? 1.801 7.299 -15.434 1.00 54.81 384 ARG A CA 1
ATOM 3033 C C . ARG A 1 384 ? 3.111 8.067 -15.226 1.00 54.81 384 ARG A C 1
ATOM 3035 O O . ARG A 1 384 ? 3.793 7.847 -14.227 1.00 54.81 384 ARG A O 1
ATOM 3042 N N . LYS A 1 385 ? 3.424 9.019 -16.109 1.00 48.44 385 LYS A N 1
ATOM 3043 C CA . LYS A 1 385 ? 4.593 9.909 -16.020 1.00 48.44 385 LYS A CA 1
ATOM 3044 C C . LYS A 1 385 ? 4.447 10.974 -14.927 1.00 48.44 385 LYS A C 1
ATOM 3046 O O . LYS A 1 385 ? 5.364 11.135 -14.124 1.00 48.44 385 LYS A O 1
ATOM 3051 N N . LYS A 1 386 ? 3.295 11.658 -14.836 1.00 47.34 386 LYS A N 1
ATOM 3052 C CA . LYS A 1 386 ? 2.992 12.648 -13.775 1.00 47.34 386 LYS A CA 1
ATOM 3053 C C . LYS A 1 386 ? 3.068 12.022 -12.378 1.00 47.34 386 LYS A C 1
ATOM 3055 O O . LYS A 1 386 ? 3.680 12.607 -11.486 1.00 47.34 386 LYS A O 1
ATOM 3060 N N . LEU A 1 387 ? 2.518 10.817 -12.217 1.00 48.28 387 LEU A N 1
ATOM 3061 C CA . LEU A 1 387 ? 2.651 10.006 -11.005 1.00 48.28 387 LEU A CA 1
ATOM 3062 C C . LEU A 1 387 ? 4.115 9.779 -10.651 1.00 48.28 387 LEU A C 1
ATOM 3064 O O . LEU A 1 387 ? 4.552 10.104 -9.555 1.00 48.28 387 LEU A O 1
ATOM 3068 N N . TRP A 1 388 ? 4.891 9.273 -11.604 1.00 40.84 388 TRP A N 1
ATOM 3069 C CA . TRP A 1 388 ? 6.282 8.917 -11.371 1.00 40.84 388 TRP A CA 1
ATOM 3070 C C . TRP A 1 388 ? 7.166 10.120 -11.032 1.00 40.84 388 TRP A C 1
ATOM 3072 O O . TRP A 1 388 ? 7.998 10.004 -10.146 1.00 40.84 388 TRP A O 1
ATOM 3082 N N . ILE A 1 389 ? 6.972 11.284 -11.665 1.00 40.75 389 ILE A N 1
ATOM 3083 C CA . ILE A 1 389 ? 7.751 12.508 -11.385 1.00 40.75 389 ILE A CA 1
ATOM 3084 C C . ILE A 1 389 ? 7.353 13.137 -10.038 1.00 40.75 389 ILE A C 1
ATOM 3086 O O . ILE A 1 389 ? 8.225 13.569 -9.279 1.00 40.75 389 ILE A O 1
ATOM 3090 N N . GLY A 1 390 ? 6.050 13.175 -9.727 1.00 34.59 390 GLY A N 1
ATOM 3091 C CA . GLY A 1 390 ? 5.548 13.632 -8.427 1.00 34.59 390 GLY A CA 1
ATOM 3092 C C . GLY A 1 390 ? 6.019 12.730 -7.285 1.00 34.59 390 GLY A C 1
ATOM 3093 O O . GLY A 1 390 ? 6.427 13.225 -6.233 1.00 34.59 390 GLY A O 1
ATOM 3094 N N . TYR A 1 391 ? 6.064 11.417 -7.531 1.00 37.62 391 TYR A N 1
ATOM 3095 C CA . TYR A 1 391 ? 6.618 10.452 -6.599 1.00 37.62 391 TYR A CA 1
ATOM 3096 C C . TYR A 1 391 ? 8.143 10.529 -6.534 1.00 37.62 391 TYR A C 1
ATOM 3098 O O . TYR A 1 391 ? 8.627 10.774 -5.447 1.00 37.62 391 TYR A O 1
ATOM 3106 N N . LEU A 1 392 ? 8.943 10.454 -7.601 1.00 32.47 392 LEU A N 1
ATOM 3107 C CA . LEU A 1 392 ? 10.422 10.426 -7.517 1.00 32.47 392 LEU A CA 1
ATOM 3108 C C . LEU A 1 392 ? 11.031 11.512 -6.604 1.00 32.47 392 LEU A C 1
ATOM 3110 O O . LEU A 1 392 ? 11.990 11.242 -5.881 1.00 32.47 392 LEU A O 1
ATOM 3114 N N . ASN A 1 393 ? 10.452 12.720 -6.603 1.00 33.88 393 ASN A N 1
ATOM 3115 C CA . ASN A 1 393 ? 10.908 13.850 -5.787 1.00 33.88 393 ASN A CA 1
ATOM 3116 C C . ASN A 1 393 ? 10.549 13.754 -4.287 1.00 33.88 393 ASN A C 1
ATOM 3118 O O . ASN A 1 393 ? 11.245 14.361 -3.472 1.00 33.88 393 ASN A O 1
ATOM 3122 N N . ALA A 1 394 ? 9.511 12.998 -3.912 1.00 26.98 394 ALA A N 1
ATOM 3123 C CA . ALA A 1 394 ? 9.090 12.763 -2.522 1.00 26.98 394 ALA A CA 1
ATOM 3124 C C . ALA A 1 394 ? 9.382 11.317 -2.051 1.00 26.98 394 ALA A C 1
ATOM 3126 O O . ALA A 1 394 ? 9.954 11.110 -0.987 1.00 26.98 394 ALA A O 1
ATOM 3127 N N . PHE A 1 395 ? 9.087 10.319 -2.884 1.00 33.09 395 PHE A N 1
ATOM 3128 C CA . PHE A 1 395 ? 9.339 8.885 -2.701 1.00 33.09 395 PHE A CA 1
ATOM 3129 C C . PHE A 1 395 ? 10.812 8.509 -2.618 1.00 33.09 395 PHE A C 1
ATOM 3131 O O . PHE A 1 395 ? 11.135 7.600 -1.865 1.00 33.09 395 PHE A O 1
ATOM 3138 N N . GLY A 1 396 ? 11.715 9.168 -3.356 1.00 28.41 396 GLY A N 1
ATOM 3139 C CA . GLY A 1 396 ? 13.133 8.784 -3.421 1.00 28.41 396 GLY A CA 1
ATOM 3140 C C . GLY A 1 396 ? 13.855 8.754 -2.065 1.00 28.41 396 GLY A C 1
ATOM 3141 O O . GLY A 1 396 ? 14.905 8.127 -1.947 1.00 28.41 396 GLY A O 1
ATOM 3142 N N . LYS A 1 397 ? 13.295 9.411 -1.037 1.00 32.66 397 LYS A N 1
ATOM 3143 C CA . LYS A 1 397 ? 13.872 9.496 0.313 1.00 32.66 397 LYS A CA 1
ATOM 3144 C C . LYS A 1 397 ? 13.132 8.684 1.380 1.00 32.66 397 LYS A C 1
ATOM 3146 O O . LYS A 1 397 ? 13.781 8.272 2.333 1.00 32.66 397 LYS A O 1
ATOM 3151 N N . THR A 1 398 ? 11.841 8.401 1.205 1.00 31.64 398 THR A N 1
ATOM 3152 C CA . THR A 1 398 ? 11.031 7.653 2.191 1.00 31.64 398 THR A CA 1
ATOM 3153 C C . THR A 1 398 ? 10.694 6.225 1.755 1.00 31.64 398 THR A C 1
ATOM 3155 O O . THR A 1 398 ? 10.519 5.348 2.589 1.00 31.64 398 THR A O 1
ATOM 3158 N N . PHE A 1 399 ? 10.615 5.989 0.445 1.00 37.69 399 PHE A N 1
ATOM 3159 C CA . PHE A 1 399 ? 10.251 4.720 -0.195 1.00 37.69 399 PHE A CA 1
ATOM 3160 C C . PHE A 1 399 ? 11.029 4.560 -1.515 1.00 37.69 399 PHE A C 1
ATOM 3162 O O . PHE A 1 399 ? 10.492 4.115 -2.531 1.00 37.69 399 PHE A O 1
ATOM 3169 N N . GLY A 1 400 ? 12.310 4.958 -1.503 1.00 29.16 400 GLY A N 1
ATOM 3170 C CA . GLY A 1 400 ? 13.227 5.002 -2.654 1.00 29.16 400 GLY A CA 1
ATOM 3171 C C . GLY A 1 400 ? 13.428 3.704 -3.460 1.00 29.16 400 GLY A C 1
ATOM 3172 O O . GLY A 1 400 ? 14.169 3.722 -4.440 1.00 29.16 400 GLY A O 1
ATOM 3173 N N . PRO A 1 401 ? 12.776 2.588 -3.106 1.00 34.62 401 PRO A N 1
ATOM 3174 C CA . PRO A 1 401 ? 12.547 1.461 -3.999 1.00 34.62 401 PRO A CA 1
ATOM 3175 C C . PRO A 1 401 ? 11.059 1.034 -4.030 1.00 34.62 401 PRO A C 1
ATOM 3177 O O . PRO A 1 401 ? 10.643 0.133 -3.301 1.00 34.62 401 PRO A O 1
ATOM 3180 N N . MET A 1 402 ? 10.257 1.629 -4.923 1.00 34.91 402 MET A N 1
ATOM 3181 C CA . MET A 1 402 ? 8.888 1.188 -5.259 1.00 34.91 402 MET A CA 1
ATOM 3182 C C . MET A 1 402 ? 8.896 -0.127 -6.035 1.00 34.91 402 MET A C 1
ATOM 3184 O O . MET A 1 402 ? 8.866 -0.196 -7.260 1.00 34.91 402 MET A O 1
ATOM 3188 N N . ALA A 1 403 ? 8.964 -1.175 -5.236 1.00 32.38 403 ALA A N 1
ATOM 3189 C CA . ALA A 1 403 ? 9.183 -2.565 -5.572 1.00 32.38 403 ALA A CA 1
ATOM 3190 C C . ALA A 1 403 ? 8.062 -3.471 -5.035 1.00 32.38 403 ALA A C 1
ATOM 3192 O O . ALA A 1 403 ? 8.155 -4.693 -5.045 1.00 32.38 403 ALA A O 1
ATOM 3193 N N . VAL A 1 404 ? 7.003 -2.895 -4.475 1.00 37.09 404 VAL A N 1
ATOM 3194 C CA . VAL A 1 404 ? 6.057 -3.669 -3.675 1.00 37.09 404 VAL A CA 1
ATOM 3195 C C . VAL A 1 404 ? 4.650 -3.294 -4.079 1.00 37.09 404 VAL A C 1
ATOM 3197 O O . VAL A 1 404 ? 4.002 -2.485 -3.435 1.00 37.09 404 VAL A O 1
ATOM 3200 N N . ALA A 1 405 ? 4.136 -3.932 -5.127 1.00 35.91 405 ALA A N 1
ATOM 3201 C CA . ALA A 1 405 ? 2.686 -4.039 -5.273 1.00 35.91 405 ALA A CA 1
ATOM 3202 C C . ALA A 1 405 ? 2.164 -5.347 -4.662 1.00 35.91 405 ALA A C 1
ATOM 3204 O O . ALA A 1 405 ? 1.377 -6.032 -5.305 1.00 35.91 405 ALA A O 1
ATOM 3205 N N . GLY A 1 406 ? 2.653 -5.671 -3.453 1.00 37.03 406 GLY A N 1
ATOM 3206 C CA . GLY A 1 406 ? 1.996 -6.511 -2.430 1.00 37.03 406 GLY A CA 1
ATOM 3207 C C . GLY A 1 406 ? 1.485 -5.675 -1.242 1.00 37.03 406 GLY A C 1
ATOM 3208 O O . GLY A 1 406 ? 1.241 -6.173 -0.147 1.00 37.03 406 GLY A O 1
ATOM 3209 N N . TRP A 1 407 ? 1.351 -4.370 -1.485 1.00 49.53 407 TRP A N 1
ATOM 3210 C CA . TRP A 1 407 ? 1.143 -3.287 -0.528 1.00 49.53 407 TRP A CA 1
ATOM 3211 C C . TRP A 1 407 ? -0.089 -3.407 0.399 1.00 49.53 407 TRP A C 1
ATOM 3213 O O . TRP A 1 407 ? 0.040 -3.041 1.566 1.00 49.53 407 TRP A O 1
ATOM 3223 N N . PRO A 1 408 ? -1.251 -3.964 -0.006 1.00 42.00 408 PRO A N 1
ATOM 3224 C CA . PRO A 1 408 ? -2.379 -4.099 0.918 1.00 42.00 408 PRO A CA 1
ATOM 3225 C C . PRO A 1 408 ? -2.100 -5.083 2.061 1.00 42.00 408 PRO A C 1
ATOM 3227 O O . PRO A 1 408 ? -2.529 -4.841 3.178 1.00 42.00 408 PRO A O 1
ATOM 3230 N N . VAL A 1 409 ? -1.332 -6.156 1.827 1.00 38.75 409 VAL A N 1
ATOM 3231 C CA . VAL A 1 409 ? -0.966 -7.127 2.876 1.00 38.75 409 VAL A CA 1
ATOM 3232 C C . VAL A 1 409 ? 0.091 -6.554 3.813 1.00 38.75 409 VAL A C 1
ATOM 3234 O O . VAL A 1 409 ? -0.045 -6.699 5.020 1.00 38.75 409 VAL A O 1
ATOM 3237 N N . ALA A 1 410 ? 1.099 -5.845 3.304 1.00 39.59 410 ALA A N 1
ATOM 3238 C CA . ALA A 1 410 ? 2.133 -5.246 4.153 1.00 39.59 410 ALA A CA 1
ATOM 3239 C C . ALA A 1 410 ? 1.566 -4.183 5.117 1.00 39.59 410 ALA A C 1
ATOM 3241 O O . ALA A 1 410 ? 1.947 -4.143 6.288 1.00 39.59 410 ALA A O 1
ATOM 3242 N N . LEU A 1 411 ? 0.613 -3.367 4.647 1.00 44.72 411 LEU A N 1
ATOM 3243 C CA . LEU A 1 411 ? -0.086 -2.406 5.498 1.00 44.72 411 LEU A CA 1
ATOM 3244 C C . LEU A 1 411 ? -0.988 -3.099 6.518 1.00 44.72 411 LEU A C 1
ATOM 3246 O O . LEU A 1 411 ? -0.874 -2.826 7.704 1.00 44.72 411 LEU A O 1
ATOM 3250 N N . VAL A 1 412 ? -1.844 -4.020 6.072 1.00 41.62 412 VAL A N 1
ATOM 3251 C CA . VAL A 1 412 ? -2.919 -4.604 6.890 1.00 41.62 412 VAL A CA 1
ATOM 3252 C C . VAL A 1 412 ? -2.446 -5.728 7.810 1.00 41.62 412 VAL A C 1
ATOM 3254 O O . VAL A 1 412 ? -2.898 -5.857 8.950 1.00 41.62 412 VAL A O 1
ATOM 3257 N N . VAL A 1 413 ? -1.557 -6.573 7.304 1.00 38.88 413 VAL A N 1
ATOM 3258 C CA . VAL A 1 413 ? -1.109 -7.814 7.946 1.00 38.88 413 VAL A CA 1
ATOM 3259 C C . VAL A 1 413 ? 0.232 -7.619 8.673 1.00 38.88 413 VAL A C 1
ATOM 3261 O O . VAL A 1 413 ? 0.627 -8.469 9.466 1.00 38.88 413 VAL A O 1
ATOM 3264 N N . GLY A 1 414 ? 0.836 -6.432 8.541 1.00 36.47 414 GLY A N 1
ATOM 3265 C CA . GLY A 1 414 ? 1.731 -5.857 9.541 1.00 36.47 414 GLY A CA 1
ATOM 3266 C C . GLY A 1 414 ? 3.187 -5.748 9.101 1.00 36.47 414 GLY A C 1
ATOM 3267 O O . GLY A 1 414 ? 3.904 -6.736 9.058 1.00 36.47 414 GLY A O 1
ATOM 3268 N N . ALA A 1 415 ? 3.654 -4.511 8.918 1.00 35.75 415 ALA A N 1
ATOM 3269 C CA . ALA A 1 415 ? 5.060 -4.105 9.053 1.00 35.75 415 ALA A CA 1
ATOM 3270 C C . ALA A 1 415 ? 5.322 -3.419 10.414 1.00 35.75 415 ALA A C 1
ATOM 3272 O O . ALA A 1 415 ? 6.230 -2.606 10.567 1.00 35.75 415 ALA A O 1
ATOM 3273 N N . SER A 1 416 ? 4.493 -3.708 11.417 1.00 34.34 416 SER A N 1
ATOM 3274 C CA . SER A 1 416 ? 4.324 -2.859 12.596 1.00 34.34 416 SER A CA 1
ATOM 3275 C C . SER A 1 416 ? 4.503 -3.631 13.898 1.00 34.34 416 SER A C 1
ATOM 3277 O O . SER A 1 416 ? 3.540 -4.132 14.474 1.00 34.34 416 SER A O 1
ATOM 3279 N N . VAL A 1 417 ? 5.746 -3.694 14.385 1.00 34.66 417 VAL A N 1
ATOM 3280 C CA . VAL A 1 417 ? 6.064 -4.183 15.739 1.00 34.66 417 VAL A CA 1
ATOM 3281 C C . VAL A 1 417 ? 6.984 -3.202 16.467 1.00 34.66 417 VAL A C 1
ATOM 3283 O O . VAL A 1 417 ? 8.211 -3.311 16.424 1.00 34.66 417 VAL A O 1
ATOM 3286 N N . ALA A 1 418 ? 6.403 -2.242 17.186 1.00 30.38 418 ALA A N 1
ATOM 3287 C CA . ALA A 1 418 ? 7.147 -1.418 18.133 1.00 30.38 418 ALA A CA 1
ATOM 3288 C C . ALA A 1 418 ? 7.502 -2.228 19.391 1.00 30.38 418 ALA A C 1
ATOM 3290 O O . ALA A 1 418 ? 6.725 -2.284 20.337 1.00 30.38 418 ALA A O 1
ATOM 3291 N N . ASN A 1 419 ? 8.665 -2.893 19.354 1.00 31.33 419 ASN A N 1
ATOM 3292 C CA . ASN A 1 419 ? 9.653 -3.029 20.450 1.00 31.33 419 ASN A CA 1
ATOM 3293 C C . ASN A 1 419 ? 10.747 -4.085 20.185 1.00 31.33 419 ASN A C 1
ATOM 3295 O O . ASN A 1 419 ? 11.584 -4.336 21.049 1.00 31.33 419 ASN A O 1
ATOM 3299 N N . LEU A 1 420 ? 10.808 -4.675 18.989 1.00 35.88 420 LEU A N 1
ATOM 3300 C CA . LEU A 1 420 ? 11.923 -5.529 18.566 1.00 35.88 420 LEU A CA 1
ATOM 3301 C C . LEU A 1 420 ? 12.619 -4.846 17.384 1.00 35.88 420 LEU A C 1
ATOM 3303 O O . LEU A 1 420 ? 12.277 -5.065 16.226 1.00 35.88 420 LEU A O 1
ATOM 3307 N N . GLY A 1 421 ? 13.539 -3.933 17.703 1.00 31.67 421 GLY A N 1
ATOM 3308 C CA . GLY A 1 421 ? 14.149 -2.953 16.795 1.00 31.67 421 GLY A CA 1
ATOM 3309 C C . GLY A 1 421 ? 15.081 -3.492 15.701 1.00 31.67 421 GLY A C 1
ATOM 3310 O O . GLY A 1 421 ? 16.127 -2.896 15.477 1.00 31.67 421 GLY A O 1
ATOM 3311 N N . LEU A 1 422 ? 14.731 -4.590 15.023 1.00 35.75 422 LEU A N 1
ATOM 3312 C CA . LEU A 1 422 ? 15.490 -5.115 13.878 1.00 35.75 422 LEU A CA 1
ATOM 3313 C C . LEU A 1 422 ? 14.636 -5.396 12.624 1.00 35.75 422 LEU A C 1
ATOM 3315 O O . LEU A 1 422 ? 15.146 -5.231 11.522 1.00 35.75 422 LEU A O 1
ATOM 3319 N N . ASN A 1 423 ? 13.341 -5.725 12.742 1.00 41.56 423 ASN A N 1
ATOM 3320 C CA . ASN A 1 423 ? 12.589 -6.274 11.595 1.00 41.56 423 ASN A CA 1
ATOM 3321 C C . ASN A 1 423 ? 11.721 -5.246 10.834 1.00 41.56 423 ASN A C 1
ATOM 3323 O O . ASN A 1 423 ? 11.495 -5.417 9.638 1.00 41.56 423 ASN A O 1
ATOM 3327 N N . ILE A 1 424 ? 11.296 -4.141 11.472 1.00 43.19 424 ILE A N 1
ATOM 3328 C CA . ILE A 1 424 ? 10.551 -3.053 10.795 1.00 43.19 424 ILE A CA 1
ATOM 3329 C C . ILE A 1 424 ? 11.445 -2.339 9.774 1.00 43.19 424 ILE A C 1
ATOM 3331 O O . ILE A 1 424 ? 11.033 -2.081 8.645 1.00 43.19 424 ILE A O 1
ATOM 3335 N N . ASP A 1 425 ? 12.691 -2.053 10.166 1.00 40.50 425 ASP A N 1
ATOM 3336 C CA . ASP A 1 425 ? 13.661 -1.386 9.296 1.00 40.50 425 ASP A CA 1
ATOM 3337 C C . ASP A 1 425 ? 13.988 -2.257 8.078 1.00 40.50 425 ASP A C 1
ATOM 3339 O O . ASP A 1 425 ? 14.184 -1.745 6.990 1.00 40.50 425 ASP A O 1
ATOM 3343 N N . GLN A 1 426 ? 13.962 -3.585 8.204 1.00 45.72 426 GLN A N 1
ATOM 3344 C CA . GLN A 1 426 ? 14.203 -4.479 7.073 1.00 45.72 426 GLN A CA 1
ATOM 3345 C C . GLN A 1 426 ? 12.980 -4.629 6.151 1.00 45.72 426 GLN A C 1
ATOM 3347 O O . GLN A 1 426 ? 13.147 -4.645 4.932 1.00 45.72 426 GLN A O 1
ATOM 3352 N N . ALA A 1 427 ? 11.761 -4.685 6.698 1.00 41.56 427 ALA A N 1
ATOM 3353 C CA . ALA A 1 427 ? 10.528 -4.707 5.902 1.00 41.56 427 ALA A CA 1
ATOM 3354 C C . ALA A 1 427 ? 10.354 -3.416 5.077 1.00 41.56 427 ALA A C 1
ATOM 3356 O O . ALA A 1 427 ? 9.945 -3.465 3.917 1.00 41.56 427 ALA A O 1
ATOM 3357 N N . ILE A 1 428 ? 10.722 -2.268 5.660 1.00 42.38 428 ILE A N 1
ATOM 3358 C CA . ILE A 1 428 ? 10.530 -0.938 5.061 1.00 42.38 428 ILE A CA 1
ATOM 3359 C C . ILE A 1 428 ? 11.778 -0.468 4.288 1.00 42.38 428 ILE A C 1
ATOM 3361 O O . ILE A 1 428 ? 11.670 -0.035 3.142 1.00 42.38 428 ILE A O 1
ATOM 3365 N N . ASN A 1 429 ? 12.973 -0.602 4.869 1.00 46.06 429 ASN A N 1
ATOM 3366 C CA . ASN A 1 429 ? 14.256 -0.114 4.336 1.00 46.06 429 ASN A CA 1
ATOM 3367 C C . ASN A 1 429 ? 15.202 -1.227 3.849 1.00 46.06 429 ASN A C 1
ATOM 3369 O O . ASN A 1 429 ? 16.351 -0.941 3.496 1.00 46.06 429 ASN A O 1
ATOM 3373 N N . GLY A 1 430 ? 14.749 -2.488 3.786 1.00 46.34 430 GLY A N 1
ATOM 3374 C CA . GLY A 1 430 ? 15.518 -3.588 3.196 1.00 46.34 430 GLY A CA 1
ATOM 3375 C C . GLY A 1 430 ? 16.041 -3.191 1.817 1.00 46.34 430 GLY A C 1
ATOM 3376 O O . GLY A 1 430 ? 15.330 -2.575 1.019 1.00 46.34 430 GLY A O 1
ATOM 3377 N N . LYS A 1 431 ? 17.303 -3.490 1.518 1.00 52.53 431 LYS A N 1
ATOM 3378 C CA . LYS A 1 431 ? 17.949 -3.054 0.271 1.00 52.53 431 LYS A CA 1
ATOM 3379 C C . LYS A 1 431 ? 17.520 -3.919 -0.906 1.00 52.53 431 LYS A C 1
ATOM 3381 O O . LYS A 1 431 ? 17.521 -3.446 -2.040 1.00 52.53 431 LYS A O 1
ATOM 3386 N N . THR A 1 432 ? 17.098 -5.151 -0.631 1.00 60.12 432 THR A N 1
ATOM 3387 C CA . THR A 1 432 ? 16.614 -6.108 -1.633 1.00 60.12 432 THR A CA 1
ATOM 3388 C C . THR A 1 432 ? 15.152 -6.492 -1.404 1.00 60.12 432 THR A C 1
ATOM 3390 O O . THR A 1 432 ? 14.636 -6.407 -0.291 1.00 60.12 432 THR A O 1
ATOM 3393 N N . LEU A 1 433 ? 14.480 -6.962 -2.460 1.00 60.19 433 LEU A N 1
ATOM 3394 C CA . LEU A 1 433 ? 13.116 -7.497 -2.372 1.00 60.19 433 LEU A CA 1
ATOM 3395 C C . LEU A 1 433 ? 13.028 -8.663 -1.369 1.00 60.19 433 LEU A C 1
ATOM 3397 O O . LEU A 1 433 ? 12.087 -8.728 -0.587 1.00 60.19 433 LEU A O 1
ATOM 3401 N N . ALA A 1 434 ? 14.026 -9.552 -1.360 1.00 67.00 434 ALA A N 1
ATOM 3402 C CA . ALA A 1 434 ? 14.065 -10.706 -0.463 1.00 67.00 434 ALA A CA 1
ATOM 3403 C C . ALA A 1 434 ? 14.164 -10.300 1.017 1.00 67.00 434 ALA A C 1
ATOM 3405 O O . ALA A 1 434 ? 13.479 -10.879 1.855 1.00 67.00 434 ALA A O 1
ATOM 3406 N N . GLU A 1 435 ? 14.971 -9.283 1.335 1.00 62.50 435 GLU A N 1
ATOM 3407 C CA . GLU A 1 435 ? 15.063 -8.739 2.696 1.00 62.50 435 GLU A CA 1
ATOM 3408 C C . GLU A 1 435 ? 13.725 -8.156 3.159 1.00 62.50 435 GLU A C 1
ATOM 3410 O O . GLU A 1 435 ? 13.296 -8.439 4.275 1.00 62.50 435 GLU A O 1
ATOM 3415 N N . ARG A 1 436 ? 13.033 -7.404 2.292 1.00 62.97 436 ARG A N 1
ATOM 3416 C CA . ARG A 1 436 ? 11.716 -6.841 2.628 1.00 62.97 436 ARG A CA 1
ATOM 3417 C C . ARG A 1 436 ? 10.676 -7.932 2.866 1.00 62.97 436 ARG A C 1
ATOM 3419 O O . ARG A 1 436 ? 9.965 -7.883 3.863 1.00 62.97 436 ARG A O 1
ATOM 3426 N N . ARG A 1 437 ? 10.647 -8.958 2.008 1.00 69.00 437 ARG A N 1
ATOM 3427 C CA . ARG A 1 437 ? 9.755 -10.121 2.158 1.00 69.00 437 ARG A CA 1
ATOM 3428 C C . ARG A 1 437 ? 9.990 -10.889 3.455 1.00 69.00 437 ARG A C 1
ATOM 3430 O O . ARG A 1 437 ? 9.028 -11.279 4.109 1.00 69.00 437 ARG A O 1
ATOM 3437 N N . ALA A 1 438 ? 11.249 -11.087 3.840 1.00 69.81 438 ALA A N 1
ATOM 3438 C CA . ALA A 1 438 ? 11.576 -11.713 5.118 1.00 69.81 438 ALA A CA 1
ATOM 3439 C C . ALA A 1 438 ? 11.078 -10.864 6.301 1.00 69.81 438 ALA A C 1
ATOM 3441 O O . ALA A 1 438 ? 10.467 -11.403 7.220 1.00 69.81 438 ALA A O 1
ATOM 3442 N N . GLY A 1 439 ? 11.255 -9.538 6.235 1.00 66.62 439 GLY A N 1
ATOM 3443 C CA . GLY A 1 439 ? 10.746 -8.611 7.248 1.00 66.62 439 GLY A CA 1
ATOM 3444 C C . GLY A 1 439 ? 9.218 -8.637 7.388 1.00 66.62 439 GLY A C 1
ATOM 3445 O O . GLY A 1 439 ? 8.716 -8.645 8.512 1.00 66.62 439 GLY A O 1
ATOM 3446 N N . GLU A 1 440 ? 8.483 -8.703 6.270 1.00 68.56 440 GLU A N 1
ATOM 3447 C CA . GLU A 1 440 ? 7.020 -8.875 6.259 1.00 68.56 440 GLU A CA 1
ATOM 3448 C C . GLU A 1 440 ? 6.616 -10.182 6.960 1.00 68.56 440 GLU A C 1
ATOM 3450 O O . GLU A 1 440 ? 5.816 -10.161 7.893 1.00 68.56 440 GLU A O 1
ATOM 3455 N N . LEU A 1 441 ? 7.209 -11.318 6.576 1.00 78.56 441 LEU A N 1
ATOM 3456 C CA . LEU A 1 441 ? 6.901 -12.612 7.190 1.00 78.56 441 LEU A CA 1
ATOM 3457 C C . LEU A 1 441 ? 7.179 -12.615 8.701 1.00 78.56 441 LEU A C 1
ATOM 3459 O O . LEU A 1 441 ? 6.343 -13.063 9.489 1.00 78.56 441 LEU A O 1
ATOM 3463 N N . ASP A 1 442 ? 8.334 -12.093 9.112 1.00 70.81 442 ASP A N 1
ATOM 3464 C CA . ASP A 1 442 ? 8.740 -12.053 10.517 1.00 70.81 442 ASP A CA 1
ATOM 3465 C C . ASP A 1 442 ? 7.814 -11.175 11.365 1.00 70.81 442 ASP A C 1
ATOM 3467 O O . ASP A 1 442 ? 7.549 -11.500 12.527 1.00 70.81 442 ASP A O 1
ATOM 3471 N N . ALA A 1 443 ? 7.288 -10.084 10.804 1.00 72.19 443 ALA A N 1
ATOM 3472 C CA . ALA A 1 443 ?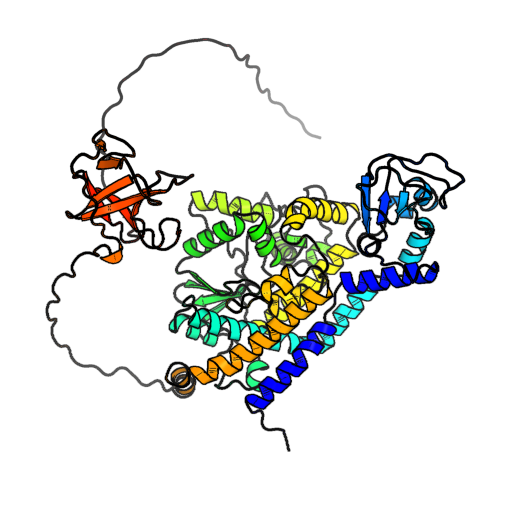 6.315 -9.236 11.483 1.00 72.19 443 ALA A CA 1
ATOM 3473 C C . ALA A 1 443 ? 4.980 -9.968 11.708 1.00 72.19 443 ALA A C 1
ATOM 3475 O O . ALA A 1 443 ? 4.455 -9.937 12.824 1.00 72.19 443 ALA A O 1
ATOM 3476 N N . ILE A 1 444 ? 4.491 -10.720 10.715 1.00 78.06 444 ILE A N 1
ATOM 3477 C CA . ILE A 1 444 ? 3.276 -11.549 10.840 1.00 78.06 444 ILE A CA 1
ATOM 3478 C C . ILE A 1 444 ? 3.462 -12.624 11.914 1.00 78.06 444 ILE A C 1
ATOM 3480 O O . ILE A 1 444 ? 2.618 -12.798 12.798 1.00 78.06 444 ILE A O 1
ATOM 3484 N N . LEU A 1 445 ? 4.589 -13.338 11.872 1.00 83.00 445 LEU A N 1
ATOM 3485 C CA . LEU A 1 445 ? 4.908 -14.373 12.856 1.00 83.00 445 LEU A CA 1
ATOM 3486 C C . LEU A 1 445 ? 5.047 -13.783 14.267 1.00 83.00 445 LEU A C 1
ATOM 3488 O O . LEU A 1 445 ? 4.561 -14.376 15.230 1.00 83.00 445 LEU A O 1
ATOM 3492 N N . SER A 1 446 ? 5.628 -12.587 14.386 1.00 80.25 446 SER A N 1
ATOM 3493 C CA . SER A 1 446 ? 5.737 -11.855 15.654 1.00 80.25 446 SER A CA 1
ATOM 3494 C C . SER A 1 446 ? 4.380 -11.394 16.188 1.00 80.25 446 SER A C 1
ATOM 3496 O O . SER A 1 446 ? 4.160 -11.425 17.401 1.00 80.25 446 SER A O 1
ATOM 3498 N N . ALA A 1 447 ? 3.455 -10.989 15.315 1.00 82.88 447 ALA A N 1
ATOM 3499 C CA . ALA A 1 447 ? 2.088 -10.646 15.698 1.00 82.88 447 ALA A CA 1
ATOM 3500 C C . ALA A 1 447 ? 1.340 -11.877 16.228 1.00 82.88 447 ALA A C 1
ATOM 3502 O O . ALA A 1 447 ? 0.764 -11.822 17.317 1.00 82.88 447 ALA A O 1
ATOM 3503 N N . ILE A 1 448 ? 1.440 -13.013 15.526 1.00 87.94 448 ILE A N 1
ATOM 3504 C CA . ILE A 1 448 ? 0.917 -14.303 16.002 1.00 87.94 448 ILE A CA 1
ATOM 3505 C C . ILE A 1 448 ? 1.513 -14.623 17.378 1.00 87.94 448 ILE A C 1
ATOM 3507 O O . ILE A 1 448 ? 0.787 -14.892 18.329 1.00 87.94 448 ILE A O 1
ATOM 3511 N N . ASP A 1 449 ? 2.827 -14.526 17.544 1.00 85.62 449 ASP A N 1
ATOM 3512 C CA . ASP A 1 449 ? 3.462 -14.842 18.823 1.00 85.62 449 ASP A CA 1
ATOM 3513 C C . ASP A 1 449 ? 3.081 -13.888 19.944 1.00 85.62 449 ASP A C 1
ATOM 3515 O O . ASP A 1 449 ? 2.872 -14.328 21.073 1.00 85.62 449 ASP A O 1
ATOM 3519 N N . THR A 1 450 ? 2.933 -12.600 19.651 1.00 84.81 450 THR A N 1
ATOM 3520 C CA . THR A 1 450 ? 2.479 -11.619 20.638 1.00 84.81 450 THR A CA 1
ATOM 3521 C C . THR A 1 450 ? 1.067 -11.952 21.106 1.00 84.81 450 THR A C 1
ATOM 3523 O O . THR A 1 450 ? 0.826 -12.010 22.314 1.00 84.81 450 THR A O 1
ATOM 3526 N N . LEU A 1 451 ? 0.156 -12.238 20.172 1.00 86.12 451 LEU A N 1
ATOM 3527 C CA . LEU A 1 451 ? -1.231 -12.562 20.489 1.00 86.12 451 LEU A CA 1
ATOM 3528 C C . LEU A 1 451 ? -1.354 -13.809 21.373 1.00 86.12 451 LEU A C 1
ATOM 3530 O O . LEU A 1 451 ? -2.225 -13.838 22.231 1.00 86.12 451 LEU A O 1
ATOM 3534 N N . PHE A 1 452 ? -0.496 -14.818 21.194 1.00 84.81 452 PHE A N 1
ATOM 3535 C CA . PHE A 1 452 ? -0.569 -16.077 21.949 1.00 84.81 452 PHE A CA 1
ATOM 3536 C C . PHE A 1 452 ? 0.325 -16.115 23.207 1.00 84.81 452 PHE A C 1
ATOM 3538 O O . PHE A 1 452 ? -0.011 -16.816 24.162 1.00 84.81 452 PHE A O 1
ATOM 3545 N N . ASN A 1 453 ? 1.426 -15.350 23.266 1.00 79.56 453 ASN A N 1
ATOM 3546 C CA . ASN A 1 453 ? 2.380 -15.385 24.389 1.00 79.56 453 ASN A CA 1
ATOM 3547 C C . ASN A 1 453 ? 2.179 -14.252 25.404 1.00 79.56 453 ASN A C 1
ATOM 3549 O O . ASN A 1 453 ? 2.209 -14.499 26.611 1.00 79.56 453 ASN A O 1
ATOM 3553 N N . LEU A 1 454 ? 1.957 -13.009 24.951 1.00 66.25 454 LEU A N 1
ATOM 3554 C CA . LEU A 1 454 ? 1.716 -11.871 25.858 1.00 66.25 454 LEU A CA 1
ATOM 3555 C C . LEU A 1 454 ? 0.413 -12.070 26.649 1.00 66.25 454 LEU A C 1
ATOM 3557 O O . LEU A 1 454 ? 0.279 -11.672 27.804 1.00 66.25 454 LEU A O 1
ATOM 3561 N N . ALA A 1 455 ? -0.498 -12.793 26.015 1.00 57.16 455 ALA A N 1
ATOM 3562 C CA . ALA A 1 455 ? -1.681 -13.413 26.565 1.00 57.16 455 ALA A CA 1
ATOM 3563 C C . ALA A 1 455 ? -1.499 -14.272 27.800 1.00 57.16 455 ALA A C 1
ATOM 3565 O O . ALA A 1 455 ? -2.272 -14.165 28.753 1.00 57.16 455 ALA A O 1
ATOM 3566 N N . LEU A 1 456 ? -0.506 -15.150 27.749 1.00 55.09 456 LEU A N 1
ATOM 3567 C CA . LEU A 1 456 ? -0.257 -16.151 28.769 1.00 55.09 456 LEU A CA 1
ATOM 3568 C C . LEU A 1 456 ? 0.383 -15.507 30.006 1.00 55.09 456 LEU A C 1
ATOM 3570 O O . LEU A 1 456 ? 0.126 -15.926 31.127 1.00 55.09 456 LEU A O 1
ATOM 3574 N N . LEU A 1 457 ? 1.161 -14.440 29.799 1.00 51.16 457 LEU A N 1
ATOM 3575 C CA . LEU A 1 457 ? 1.873 -13.695 30.842 1.00 51.16 457 LEU A CA 1
ATOM 3576 C C . LEU A 1 457 ? 0.975 -12.785 31.701 1.00 51.16 457 LEU A C 1
ATOM 3578 O O . LEU A 1 457 ? 1.415 -12.343 32.759 1.00 51.16 457 LEU A O 1
ATOM 3582 N N . LYS A 1 458 ? -0.262 -12.493 31.275 1.00 51.53 458 LYS A N 1
ATOM 3583 C CA . LYS A 1 458 ? -1.199 -11.590 31.979 1.00 51.53 458 LYS A CA 1
ATOM 3584 C C . LYS A 1 458 ? -2.504 -12.251 32.439 1.00 51.53 458 LYS A C 1
ATOM 3586 O O . LYS A 1 458 ? -3.435 -11.553 32.845 1.00 51.53 458 LYS A O 1
ATOM 3591 N N . ALA A 1 459 ? -2.547 -13.585 32.439 1.00 42.06 459 ALA A N 1
ATOM 3592 C CA . ALA A 1 459 ? -3.659 -14.372 32.973 1.00 42.06 459 ALA A CA 1
ATOM 3593 C C . ALA A 1 459 ? -3.907 -14.179 34.490 1.00 42.06 459 ALA A C 1
ATOM 3595 O O . ALA A 1 459 ? -4.906 -14.677 34.992 1.00 42.06 459 ALA A O 1
ATOM 3596 N N . ASP A 1 460 ? -3.075 -13.401 35.195 1.00 44.75 460 ASP A N 1
ATOM 3597 C CA . ASP A 1 460 ? -3.245 -13.071 36.620 1.00 44.75 460 ASP A CA 1
ATOM 3598 C C . ASP A 1 460 ? -4.086 -11.804 36.907 1.00 44.75 460 ASP A C 1
ATOM 3600 O O . ASP A 1 460 ? -4.150 -11.374 38.057 1.00 44.75 460 ASP A O 1
ATOM 3604 N N . GLY A 1 461 ? -4.775 -11.192 35.928 1.00 48.59 461 GLY A N 1
ATOM 3605 C CA . GLY A 1 461 ? -5.771 -10.171 36.311 1.00 48.59 461 GLY A CA 1
ATOM 3606 C C . GLY A 1 461 ? -6.536 -9.380 35.248 1.00 48.59 461 GLY A C 1
ATOM 3607 O O . GLY A 1 461 ? -7.560 -8.817 35.593 1.00 48.59 461 GLY A O 1
ATOM 3608 N N . VAL A 1 462 ? -6.108 -9.322 33.980 1.00 48.28 462 VAL A N 1
ATOM 3609 C CA . VAL A 1 462 ? -6.759 -8.428 32.979 1.00 48.28 462 VAL A CA 1
ATOM 3610 C C . VAL A 1 462 ? -7.792 -9.152 32.099 1.00 48.28 462 VAL A C 1
ATOM 3612 O O . VAL A 1 462 ? -8.665 -8.524 31.512 1.00 48.28 462 VAL A O 1
ATOM 3615 N N . VAL A 1 463 ? -7.707 -10.481 31.979 1.00 48.25 463 VAL A N 1
ATOM 3616 C CA . VAL A 1 463 ? -8.514 -11.250 31.007 1.00 48.25 463 VAL A CA 1
ATOM 3617 C C . VAL A 1 463 ? -9.678 -12.018 31.649 1.00 48.25 463 VAL A C 1
ATOM 3619 O O . VAL A 1 463 ? -10.548 -12.516 30.939 1.00 48.25 463 VAL A O 1
ATOM 3622 N N . HIS A 1 464 ? -9.738 -12.093 32.983 1.00 40.12 464 HIS A N 1
ATOM 3623 C CA . HIS A 1 464 ? -10.829 -12.785 33.680 1.00 40.12 464 HIS A CA 1
ATOM 3624 C C . HIS A 1 464 ? -12.172 -12.037 33.544 1.00 40.12 464 HIS A C 1
ATOM 3626 O O . HIS A 1 464 ? -13.191 -12.673 33.286 1.00 40.12 464 HIS A O 1
ATOM 3632 N N . ASP A 1 465 ? -12.157 -10.699 33.541 1.00 39.72 465 ASP A N 1
ATOM 3633 C CA . ASP A 1 465 ? -13.376 -9.881 33.420 1.00 39.72 465 ASP A CA 1
ATOM 3634 C C . ASP A 1 465 ? -14.036 -9.960 32.029 1.00 39.72 465 ASP A C 1
ATOM 3636 O O . ASP A 1 465 ? -15.248 -9.798 31.899 1.00 39.72 465 ASP A O 1
ATOM 3640 N N . ILE A 1 466 ? -13.269 -10.259 30.972 1.00 43.97 466 ILE A N 1
ATOM 3641 C CA . ILE A 1 466 ? -13.804 -10.411 29.605 1.00 43.97 466 ILE A CA 1
ATOM 3642 C C . ILE A 1 466 ? -14.588 -11.731 29.472 1.00 43.97 466 ILE A C 1
ATOM 3644 O O . ILE A 1 466 ? -15.545 -11.802 28.704 1.00 43.97 466 ILE A O 1
ATOM 3648 N N . ALA A 1 467 ? -14.222 -12.761 30.245 1.00 36.06 467 ALA A N 1
ATOM 3649 C CA . ALA A 1 467 ? -14.932 -14.038 30.275 1.00 36.06 467 ALA A CA 1
ATOM 3650 C C . ALA A 1 467 ? -16.195 -13.993 31.158 1.00 36.06 467 ALA A C 1
ATOM 3652 O O . ALA A 1 467 ? -17.203 -14.590 30.788 1.00 36.06 467 ALA A O 1
ATOM 3653 N N . GLU A 1 468 ? -16.177 -13.266 32.283 1.00 32.53 468 GLU A N 1
ATOM 3654 C CA . GLU A 1 468 ? -17.352 -13.142 33.166 1.00 32.53 468 GLU A CA 1
ATOM 3655 C C . GLU A 1 468 ? -18.428 -12.181 32.626 1.00 32.53 468 GLU A C 1
ATOM 3657 O O . GLU A 1 468 ? -19.623 -12.406 32.843 1.00 32.53 468 GLU A O 1
ATOM 3662 N N . ALA A 1 469 ? -18.047 -11.150 31.860 1.00 31.33 469 ALA A N 1
ATOM 3663 C CA . ALA A 1 469 ? -19.003 -10.207 31.269 1.00 31.33 469 ALA A CA 1
ATOM 3664 C C . ALA A 1 469 ? -19.915 -10.842 30.197 1.00 31.33 469 ALA A C 1
ATOM 3666 O O . ALA A 1 469 ? -21.008 -10.337 29.943 1.00 31.33 469 ALA A O 1
ATOM 3667 N N . ALA A 1 470 ? -19.500 -11.956 29.584 1.00 35.28 470 ALA A N 1
ATOM 3668 C CA . ALA A 1 470 ? -20.304 -12.664 28.588 1.00 35.28 470 ALA A CA 1
ATOM 3669 C C . ALA A 1 470 ? -21.469 -13.471 29.199 1.00 35.28 470 ALA A C 1
ATOM 3671 O O . ALA A 1 470 ? -22.424 -13.774 28.485 1.00 35.28 470 ALA A O 1
ATOM 3672 N N . ASP A 1 471 ? -21.424 -13.785 30.501 1.00 31.67 471 ASP A N 1
ATOM 3673 C CA . ASP A 1 471 ? -22.376 -14.703 31.154 1.00 31.67 471 ASP A CA 1
ATOM 3674 C C . ASP A 1 471 ? -23.375 -14.008 32.103 1.00 31.67 471 ASP A C 1
ATOM 3676 O O . ASP A 1 471 ? -24.203 -14.659 32.741 1.00 31.67 471 ASP A O 1
ATOM 3680 N N . THR A 1 472 ? -23.357 -12.673 32.194 1.00 31.66 472 THR A N 1
ATOM 3681 C CA . THR A 1 472 ? -24.231 -11.922 33.115 1.00 31.66 472 THR A CA 1
ATOM 3682 C C . THR A 1 472 ? -24.977 -10.770 32.443 1.00 31.66 472 THR A C 1
ATOM 3684 O O . THR A 1 472 ? -24.865 -9.608 32.819 1.00 31.66 472 THR A O 1
ATOM 3687 N N . VAL A 1 473 ? -25.855 -11.098 31.490 1.00 32.16 473 VAL A N 1
ATOM 3688 C CA . VAL A 1 473 ? -26.987 -10.219 31.144 1.00 32.16 473 VAL A CA 1
ATOM 3689 C C . VAL A 1 473 ? -28.254 -10.776 31.790 1.00 32.16 473 VAL A C 1
ATOM 3691 O O . VAL A 1 473 ? -29.062 -11.454 31.161 1.00 32.16 473 VAL A O 1
ATOM 3694 N N . ALA A 1 474 ? -28.427 -10.481 33.077 1.00 26.59 474 ALA A N 1
ATOM 3695 C CA . ALA A 1 474 ? -29.709 -10.586 33.763 1.00 26.59 474 ALA A CA 1
ATOM 3696 C C . ALA A 1 474 ? -30.033 -9.223 34.386 1.00 26.59 474 ALA A C 1
ATOM 3698 O O . ALA A 1 474 ? -29.428 -8.800 35.367 1.00 26.59 474 ALA A O 1
ATOM 3699 N N . VAL A 1 475 ? -30.971 -8.520 33.757 1.00 36.44 475 VAL A N 1
ATOM 3700 C CA . VAL A 1 475 ? -31.558 -7.267 34.238 1.00 36.44 475 VAL A CA 1
ATOM 3701 C C . VAL A 1 475 ? -32.545 -7.590 35.356 1.00 36.44 475 VAL A C 1
ATOM 3703 O O . VAL A 1 475 ? -33.491 -8.317 35.092 1.00 36.44 475 VAL A O 1
ATOM 3706 N N . GLU A 1 476 ? -32.387 -7.004 36.545 1.00 25.16 476 GLU A N 1
ATOM 3707 C CA . GLU A 1 476 ? -33.461 -6.829 37.542 1.00 25.16 476 GLU A CA 1
ATOM 3708 C C . GLU A 1 476 ? -33.185 -5.560 38.400 1.00 25.16 476 GLU A C 1
ATOM 3710 O O . GLU A 1 476 ? -32.042 -5.099 38.469 1.00 25.16 476 GLU A O 1
ATOM 3715 N N . PRO A 1 477 ? -34.224 -4.926 38.984 1.00 28.45 477 PRO A N 1
ATOM 3716 C CA . PRO A 1 477 ? -34.354 -3.471 39.055 1.00 28.45 477 PRO A CA 1
ATOM 3717 C C . PRO A 1 477 ? -33.925 -2.811 40.378 1.00 28.45 477 PRO A C 1
ATOM 3719 O O . PRO A 1 477 ? -33.747 -3.427 41.425 1.00 28.45 477 PRO A O 1
ATOM 3722 N N . ILE A 1 478 ? -33.822 -1.484 40.284 1.00 36.03 478 ILE A N 1
ATOM 3723 C CA . ILE A 1 478 ? -33.437 -0.500 41.302 1.00 36.03 478 ILE A CA 1
ATOM 3724 C C . ILE A 1 478 ? -34.266 -0.643 42.594 1.00 36.03 478 ILE A C 1
ATOM 3726 O O . ILE A 1 478 ? -35.484 -0.461 42.588 1.00 36.03 478 ILE A O 1
ATOM 3730 N N . GLY A 1 479 ? -33.576 -0.872 43.716 1.00 25.22 479 GLY A N 1
ATOM 3731 C CA . GLY A 1 479 ? -34.113 -0.849 45.078 1.00 25.22 479 GLY A CA 1
ATOM 3732 C C . GLY A 1 479 ? -33.290 0.071 45.986 1.00 25.22 479 GLY A C 1
ATOM 3733 O O . GLY A 1 479 ? -32.080 -0.072 46.117 1.00 25.22 479 GLY A O 1
ATOM 3734 N N . SER A 1 480 ? -33.970 1.049 46.572 1.00 27.08 480 SER A N 1
ATOM 3735 C CA . SER A 1 480 ? -33.467 2.211 47.315 1.00 27.08 480 SER A CA 1
ATOM 3736 C C . SER A 1 480 ? -32.935 1.958 48.741 1.00 27.08 480 SER A C 1
ATOM 3738 O O . SER A 1 480 ? -33.422 1.071 49.435 1.00 27.08 480 SER A O 1
ATOM 3740 N N . MET A 1 481 ? -32.102 2.924 49.186 1.00 26.67 481 MET A N 1
ATOM 3741 C CA . MET A 1 481 ? -31.782 3.421 50.555 1.00 26.67 481 MET A CA 1
ATOM 3742 C C . MET A 1 481 ? -30.360 3.123 51.088 1.00 26.67 481 MET A C 1
ATOM 3744 O O . MET A 1 481 ? -29.820 2.067 50.784 1.00 26.67 481 MET A O 1
ATOM 3748 N N . PRO A 1 482 ? -29.804 3.937 52.020 1.00 29.62 482 PRO A N 1
ATOM 3749 C CA . PRO A 1 482 ? -29.958 5.381 52.254 1.00 29.62 482 PRO A CA 1
ATOM 3750 C C . PRO A 1 482 ? -28.613 6.142 52.370 1.00 29.62 482 PRO A C 1
ATOM 3752 O O . PRO A 1 482 ? -27.530 5.570 52.384 1.00 29.62 482 PRO A O 1
ATOM 3755 N N . ALA A 1 483 ? -28.734 7.467 52.464 1.00 27.59 483 ALA A N 1
ATOM 3756 C CA . ALA A 1 483 ? -27.666 8.452 52.590 1.00 27.59 483 ALA A CA 1
ATOM 3757 C C . ALA A 1 483 ? -26.833 8.341 53.883 1.00 27.59 483 ALA A C 1
ATOM 3759 O O . ALA A 1 483 ? -27.383 8.165 54.971 1.00 27.59 483 ALA A O 1
ATOM 3760 N N . THR A 1 484 ? -25.531 8.608 53.748 1.00 27.12 484 THR A N 1
ATOM 3761 C CA . THR A 1 484 ? -24.634 9.005 54.842 1.00 27.12 484 THR A CA 1
ATOM 3762 C C . THR A 1 484 ? -23.927 10.303 54.443 1.00 27.12 484 THR A C 1
ATOM 3764 O O . THR A 1 484 ? -23.489 10.461 53.305 1.00 27.12 484 THR A O 1
ATOM 3767 N N . GLU A 1 485 ? -23.898 11.252 55.374 1.00 26.28 485 GLU A N 1
ATOM 3768 C CA . GLU A 1 485 ? -23.482 12.652 55.229 1.00 26.28 485 GLU A CA 1
ATOM 3769 C C . GLU A 1 485 ? -22.012 12.866 54.796 1.00 26.28 485 GLU A C 1
ATOM 3771 O O . GLU A 1 485 ? -21.156 12.007 55.026 1.00 26.28 485 GLU A O 1
ATOM 3776 N N . PRO A 1 486 ? -21.689 14.030 54.192 1.00 29.72 486 PRO A N 1
ATOM 3777 C CA . PRO A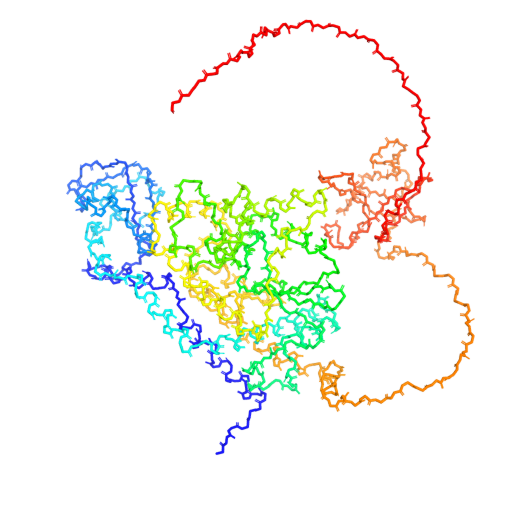 1 486 ? -20.379 14.302 53.612 1.00 29.72 486 PRO A CA 1
ATOM 3778 C C . PRO A 1 486 ? -19.360 14.714 54.682 1.00 29.72 486 PRO A C 1
ATOM 3780 O O . PRO A 1 486 ? -19.523 15.720 55.373 1.00 29.72 486 PRO A O 1
ATOM 3783 N N . THR A 1 487 ? -18.253 13.975 54.773 1.00 27.06 487 THR A N 1
ATOM 3784 C CA . THR A 1 487 ? -17.061 14.433 55.495 1.00 27.06 487 THR A CA 1
ATOM 3785 C C . THR A 1 487 ? -16.196 15.265 54.553 1.00 27.06 487 THR A C 1
ATOM 3787 O O . THR A 1 487 ? -15.743 14.793 53.514 1.00 27.06 487 THR A O 1
ATOM 3790 N N . SER A 1 488 ? -16.001 16.520 54.951 1.00 31.44 488 SER A N 1
ATOM 3791 C CA . SER A 1 488 ? -15.071 17.510 54.409 1.00 31.44 488 SER A CA 1
ATOM 3792 C C . SER A 1 488 ? -13.699 16.909 54.071 1.00 31.44 488 SER A C 1
ATOM 3794 O O . SER A 1 488 ? -12.965 16.488 54.966 1.00 31.44 488 SER A O 1
ATOM 3796 N N . ALA A 1 489 ? -13.342 16.893 52.784 1.00 29.89 489 ALA A N 1
ATOM 3797 C CA . ALA A 1 489 ? -11.973 16.678 52.335 1.00 29.89 489 ALA A CA 1
ATOM 3798 C C . ALA A 1 489 ? -11.262 18.037 52.237 1.00 29.89 489 ALA A C 1
ATOM 3800 O O . ALA A 1 489 ? -11.748 18.970 51.597 1.00 29.89 489 ALA A O 1
ATOM 3801 N N . ALA A 1 490 ? -10.122 18.137 52.917 1.00 30.36 490 ALA A N 1
ATOM 3802 C CA . ALA A 1 490 ? -9.235 19.293 52.922 1.00 30.36 490 ALA A CA 1
ATOM 3803 C C . ALA A 1 490 ? -8.675 19.616 51.513 1.00 30.36 490 ALA A C 1
ATOM 3805 O O . ALA A 1 490 ? -8.670 18.744 50.641 1.00 30.36 490 ALA A O 1
ATOM 3806 N N . PRO A 1 491 ? -8.171 20.843 51.276 1.00 31.80 491 PRO A N 1
ATOM 3807 C CA . PRO A 1 491 ? -7.667 21.266 49.970 1.00 31.80 491 PRO A CA 1
ATOM 3808 C C . PRO A 1 491 ? -6.409 20.476 49.584 1.00 31.80 491 PRO A C 1
ATOM 3810 O O . PRO A 1 491 ? -5.471 20.383 50.376 1.00 31.80 491 PRO A O 1
ATOM 3813 N N . MET A 1 492 ? -6.365 19.939 48.362 1.00 32.22 492 MET A N 1
ATOM 3814 C CA . MET A 1 492 ? -5.135 19.376 47.794 1.00 32.22 492 MET A CA 1
ATOM 3815 C C . MET A 1 492 ? -4.078 20.484 47.599 1.00 32.22 492 MET A C 1
ATOM 3817 O O . MET A 1 492 ? -4.432 21.572 47.136 1.00 32.22 492 MET A O 1
ATOM 3821 N N . PRO A 1 493 ? -2.793 20.241 47.916 1.00 37.75 493 PRO A N 1
ATOM 3822 C CA . PRO A 1 493 ? -1.711 21.172 47.607 1.00 37.75 493 PRO A CA 1
ATOM 3823 C C . PRO A 1 493 ? -1.415 21.198 46.096 1.00 37.75 493 PRO A C 1
ATOM 3825 O O . PRO A 1 493 ? -1.574 20.195 45.403 1.00 37.75 493 PRO A O 1
ATOM 3828 N N . ALA A 1 494 ? -0.995 22.362 45.592 1.00 45.97 494 ALA A N 1
ATOM 3829 C CA . ALA A 1 494 ? -0.687 22.604 44.181 1.00 45.97 494 ALA A CA 1
ATOM 3830 C C . ALA A 1 494 ? 0.411 21.658 43.629 1.00 45.97 494 ALA A C 1
ATOM 3832 O O . ALA A 1 494 ? 1.272 21.219 44.398 1.00 45.97 494 ALA A O 1
ATOM 3833 N N . PRO A 1 495 ? 0.443 21.361 42.312 1.00 52.38 495 PRO A N 1
ATOM 3834 C CA . PRO A 1 495 ? 1.409 20.424 41.738 1.00 52.38 495 PRO A CA 1
ATOM 3835 C C . PRO A 1 495 ? 2.833 21.001 41.797 1.00 52.38 495 PRO A C 1
ATOM 3837 O O . PRO A 1 495 ? 3.163 21.951 41.086 1.00 52.38 495 PRO A O 1
ATOM 3840 N N . ALA A 1 496 ? 3.690 20.436 42.648 1.00 62.81 496 ALA A N 1
ATOM 3841 C CA . ALA A 1 496 ? 5.097 20.820 42.752 1.00 62.81 496 ALA A CA 1
ATOM 3842 C C . ALA A 1 496 ? 5.935 20.202 41.614 1.00 62.81 496 ALA A C 1
ATOM 3844 O O . ALA A 1 496 ? 5.669 19.086 41.166 1.00 62.81 496 ALA A O 1
ATOM 3845 N N . VAL A 1 497 ? 6.971 20.915 41.154 1.00 71.38 497 VAL A N 1
ATOM 3846 C CA . VAL A 1 497 ? 7.995 20.358 40.250 1.00 71.38 497 VAL A CA 1
ATOM 3847 C C . VAL A 1 497 ? 8.655 19.147 40.924 1.00 71.38 497 VAL A C 1
ATOM 3849 O O . VAL A 1 497 ? 9.017 19.261 42.098 1.00 71.38 497 VAL A O 1
ATOM 3852 N N . PRO A 1 498 ? 8.834 18.003 40.233 1.00 77.75 498 PRO A N 1
ATOM 3853 C CA . PRO A 1 498 ? 9.498 16.847 40.824 1.00 77.75 498 PRO A CA 1
ATOM 3854 C C . PRO A 1 498 ? 10.906 17.206 41.314 1.00 77.75 498 PRO A C 1
ATOM 3856 O O . PRO A 1 498 ? 11.654 17.885 40.612 1.00 77.75 498 PRO A O 1
ATOM 3859 N N . ALA A 1 499 ? 11.296 16.708 42.491 1.00 72.12 499 ALA A N 1
ATOM 3860 C CA . ALA A 1 499 ? 12.589 17.026 43.109 1.00 72.12 499 ALA A CA 1
ATOM 3861 C C . ALA A 1 499 ? 13.802 16.703 42.210 1.00 72.12 499 ALA A C 1
ATOM 3863 O O . ALA A 1 499 ? 14.835 17.348 42.328 1.00 72.12 499 ALA A O 1
ATOM 3864 N N . ALA A 1 500 ? 13.665 15.763 41.268 1.00 76.06 500 ALA A N 1
ATOM 3865 C CA . ALA A 1 500 ? 14.708 15.410 40.301 1.00 76.06 500 ALA A CA 1
ATOM 3866 C C . ALA A 1 500 ? 15.132 16.566 39.369 1.00 76.06 500 ALA A C 1
ATOM 3868 O O . ALA A 1 500 ? 16.224 16.526 38.813 1.00 76.06 500 ALA A O 1
ATOM 3869 N N . TYR A 1 501 ? 14.287 17.589 39.207 1.00 80.19 501 TYR A N 1
ATOM 3870 C CA . TYR A 1 501 ? 14.572 18.759 38.371 1.00 80.19 501 TYR A CA 1
ATOM 3871 C C . TYR A 1 501 ? 15.234 19.900 39.152 1.00 80.19 501 TYR A C 1
ATOM 3873 O O . TYR A 1 501 ? 15.714 20.854 38.541 1.00 80.19 501 TYR A O 1
ATOM 3881 N N . GLN A 1 502 ? 15.238 19.834 40.488 1.00 80.19 502 GLN A N 1
ATOM 3882 C CA . GLN A 1 502 ? 15.860 20.851 41.333 1.00 80.19 502 GLN A CA 1
ATOM 3883 C C . GLN A 1 502 ? 17.378 20.794 41.192 1.00 80.19 502 GLN A C 1
ATOM 3885 O O . GLN A 1 502 ? 17.977 19.720 41.142 1.00 80.19 502 GLN A O 1
ATOM 3890 N N . THR A 1 503 ? 18.006 21.965 41.145 1.00 70.25 503 THR A N 1
ATOM 3891 C CA . THR A 1 503 ? 19.455 22.078 40.981 1.00 70.25 503 THR A CA 1
ATOM 3892 C C . THR A 1 503 ? 20.066 22.872 42.123 1.00 70.25 503 THR A C 1
ATOM 3894 O O . THR A 1 503 ? 19.501 23.860 42.587 1.00 70.25 503 THR A O 1
ATOM 3897 N N . ASN A 1 504 ? 21.270 22.482 42.539 1.00 70.00 504 ASN A N 1
ATOM 3898 C CA . ASN A 1 504 ? 22.059 23.215 43.532 1.00 70.00 504 ASN A CA 1
ATOM 3899 C C . ASN A 1 504 ? 22.824 24.392 42.889 1.00 70.00 504 ASN A C 1
ATOM 3901 O O . ASN A 1 504 ? 23.990 24.624 43.207 1.00 70.00 504 ASN A O 1
ATOM 3905 N N . LEU A 1 505 ? 22.208 25.093 41.929 1.00 77.31 505 LEU A N 1
ATOM 3906 C CA . LEU A 1 505 ? 22.826 26.240 41.267 1.00 77.31 505 LEU A CA 1
ATOM 3907 C C . LEU A 1 505 ? 22.947 27.411 42.244 1.00 77.31 505 LEU A C 1
ATOM 3909 O O . LEU A 1 505 ? 21.958 27.878 42.806 1.00 77.31 505 LEU A O 1
ATOM 3913 N N . ILE A 1 506 ? 24.166 27.924 42.397 1.00 74.44 506 ILE A N 1
ATOM 3914 C CA . ILE A 1 506 ? 24.424 29.163 43.130 1.00 74.44 506 ILE A CA 1
ATOM 3915 C C . ILE A 1 506 ? 24.226 30.315 42.143 1.00 74.44 506 ILE A C 1
ATOM 3917 O O . ILE A 1 506 ? 25.087 30.577 41.310 1.00 74.44 506 ILE A O 1
ATOM 3921 N N . LEU A 1 507 ? 23.076 30.986 42.216 1.00 77.00 507 LEU A N 1
ATOM 3922 C CA . LEU A 1 507 ? 22.746 32.128 41.347 1.00 77.00 507 LEU A CA 1
ATOM 3923 C C . LEU A 1 507 ? 23.305 33.464 41.875 1.00 77.00 507 LEU A C 1
ATOM 3925 O O . LEU A 1 507 ? 23.161 34.509 41.238 1.00 77.00 507 LEU A O 1
ATOM 3929 N N . GLU A 1 508 ? 23.956 33.445 43.041 1.00 67.25 508 GLU A N 1
ATOM 3930 C CA . GLU A 1 508 ? 24.612 34.611 43.630 1.00 67.25 508 GLU A CA 1
ATOM 3931 C C . GLU A 1 508 ? 25.788 35.068 42.753 1.00 67.25 508 GLU A C 1
ATOM 3933 O O . GLU A 1 508 ? 26.808 34.393 42.635 1.00 67.25 508 GLU A O 1
ATOM 3938 N N . GLY A 1 509 ? 25.646 36.239 42.127 1.00 64.38 509 GLY A N 1
ATOM 3939 C CA . GLY A 1 509 ? 26.650 36.803 41.221 1.00 64.38 509 GLY A CA 1
ATOM 3940 C C . GLY A 1 509 ? 26.423 36.502 39.735 1.00 64.38 509 GLY A C 1
ATOM 3941 O O . GLY A 1 509 ? 27.193 37.001 38.908 1.00 64.38 509 GLY A O 1
ATOM 3942 N N . GLU A 1 510 ? 25.374 35.759 39.373 1.00 80.19 510 GLU A N 1
ATOM 3943 C CA . GLU A 1 510 ? 24.925 35.602 37.983 1.00 80.19 510 GLU A CA 1
ATOM 3944 C C . GLU A 1 510 ? 24.049 36.784 37.534 1.00 80.19 510 GLU A C 1
ATOM 3946 O O . GLU A 1 510 ? 23.456 37.496 38.350 1.00 80.19 510 GLU A O 1
ATOM 3951 N N . HIS A 1 511 ? 23.995 37.047 36.224 1.00 82.81 511 HIS A N 1
ATOM 3952 C CA . HIS A 1 511 ? 23.252 38.198 35.709 1.00 82.81 511 HIS A CA 1
ATOM 3953 C C . HIS A 1 511 ? 21.758 37.878 35.594 1.00 82.81 511 HIS A C 1
ATOM 3955 O O . HIS A 1 511 ? 21.359 37.100 34.726 1.00 82.81 511 HIS A O 1
ATOM 3961 N N . LEU A 1 512 ? 20.947 38.502 36.451 1.00 85.81 512 LEU A N 1
ATOM 3962 C CA . LEU A 1 512 ? 19.489 38.502 36.345 1.00 85.81 512 LEU A CA 1
ATOM 3963 C C . LEU A 1 512 ? 19.029 39.610 35.395 1.00 85.81 512 LEU A C 1
ATOM 3965 O O . LEU A 1 512 ? 19.275 40.793 35.651 1.00 85.81 512 LEU A O 1
ATOM 3969 N N . ASP A 1 513 ? 18.312 39.235 34.339 1.00 79.19 513 ASP A N 1
ATOM 3970 C CA . ASP A 1 513 ? 17.686 40.208 33.450 1.00 79.19 513 ASP A CA 1
ATOM 3971 C C . ASP A 1 513 ? 16.363 40.705 34.060 1.00 79.19 513 ASP A C 1
ATOM 3973 O O . ASP A 1 513 ? 15.420 39.949 34.295 1.00 79.19 513 ASP A O 1
ATOM 3977 N N . THR A 1 514 ? 16.301 42.000 34.363 1.00 76.44 514 THR A N 1
ATOM 3978 C CA . THR A 1 514 ? 15.111 42.668 34.921 1.00 76.44 514 THR A CA 1
ATOM 3979 C C . THR A 1 514 ? 14.404 43.554 33.896 1.00 76.44 514 THR A C 1
ATOM 3981 O O . THR A 1 514 ? 13.380 44.166 34.213 1.00 76.44 514 THR A O 1
ATOM 3984 N N . ALA A 1 515 ? 14.918 43.627 32.664 1.00 66.88 515 ALA A N 1
ATOM 3985 C CA . ALA A 1 515 ? 14.314 44.411 31.604 1.00 66.88 515 ALA A CA 1
ATOM 3986 C C . ALA A 1 515 ? 13.025 43.733 31.095 1.00 66.88 515 ALA A C 1
ATOM 3988 O O . ALA A 1 515 ? 12.971 42.506 30.975 1.00 66.88 515 ALA A O 1
ATOM 3989 N N . PRO A 1 516 ? 11.977 44.508 30.754 1.00 59.62 516 PRO A N 1
ATOM 3990 C CA . PRO A 1 516 ? 10.771 43.952 30.155 1.00 59.62 516 PRO A CA 1
ATOM 3991 C C . PRO A 1 516 ? 11.095 43.273 28.824 1.00 59.62 516 PRO A C 1
ATOM 3993 O O . PRO A 1 516 ? 11.596 43.910 27.894 1.00 59.62 516 PRO A O 1
ATOM 3996 N N . GLY A 1 517 ? 10.794 41.982 28.709 1.00 64.75 517 GLY A N 1
ATOM 3997 C CA . GLY A 1 517 ? 11.122 41.219 27.512 1.00 64.75 517 GLY A CA 1
ATOM 3998 C C . GLY A 1 517 ? 11.149 39.715 27.741 1.00 64.75 517 GLY A C 1
ATOM 3999 O O . GLY A 1 517 ? 10.793 39.211 28.799 1.00 64.75 517 GLY A O 1
ATOM 4000 N N . LYS A 1 518 ? 11.589 38.984 26.714 1.00 72.75 518 LYS A N 1
ATOM 4001 C CA . LYS A 1 518 ? 11.643 37.513 26.701 1.00 72.75 518 LYS A CA 1
ATOM 4002 C C . LYS A 1 518 ? 12.435 36.913 27.873 1.00 72.75 518 LYS A C 1
ATOM 4004 O O . LYS A 1 518 ? 12.103 35.817 28.313 1.00 72.75 518 LYS A O 1
ATOM 4009 N N . PHE A 1 519 ? 13.481 37.598 28.325 1.00 81.25 519 PHE A N 1
ATOM 4010 C CA . PHE A 1 519 ? 14.393 37.129 29.370 1.00 81.25 519 PHE A CA 1
ATOM 4011 C C . PHE A 1 519 ? 14.094 37.738 30.744 1.00 81.25 519 PHE A C 1
ATOM 4013 O O . PHE A 1 519 ? 14.860 37.525 31.673 1.00 81.25 519 PHE A O 1
ATOM 4020 N N . GLN A 1 520 ? 12.982 38.467 30.895 1.00 78.94 520 GLN A N 1
ATOM 4021 C CA . GLN A 1 520 ? 12.606 39.058 32.175 1.00 78.94 520 GLN A CA 1
ATOM 4022 C C . GLN A 1 520 ? 12.570 37.975 33.269 1.00 78.94 520 GLN A C 1
ATOM 4024 O O . GLN A 1 520 ? 11.948 36.932 33.087 1.00 78.94 520 GLN A O 1
ATOM 4029 N N . GLN A 1 521 ? 13.256 38.227 34.386 1.00 84.88 521 GLN A N 1
ATOM 4030 C CA . GLN A 1 521 ? 13.438 37.310 35.520 1.00 84.88 521 GLN A CA 1
ATOM 4031 C C . GLN A 1 521 ? 14.161 35.984 35.187 1.00 84.88 521 GLN A C 1
ATOM 4033 O O . GLN A 1 521 ? 13.976 34.987 35.888 1.00 84.88 521 GLN A O 1
ATOM 4038 N N . VAL A 1 522 ? 14.998 35.954 34.143 1.00 88.00 522 VAL A N 1
ATOM 4039 C CA . VAL A 1 522 ? 15.862 34.810 33.794 1.00 88.00 522 VAL A CA 1
ATOM 4040 C C . VAL A 1 522 ? 17.322 35.132 34.126 1.00 88.00 522 VAL A C 1
ATOM 4042 O O . VAL A 1 522 ? 17.825 36.210 33.801 1.00 88.00 522 VAL A O 1
ATOM 4045 N N . TYR A 1 523 ? 18.021 34.183 34.749 1.00 86.81 523 TYR A N 1
ATOM 4046 C CA . TYR A 1 523 ? 19.459 34.248 34.999 1.00 86.81 523 TYR A CA 1
ATOM 4047 C C . TYR A 1 523 ? 20.236 33.734 33.787 1.00 86.81 523 TYR A C 1
ATOM 4049 O O . TYR A 1 523 ? 19.946 32.655 33.266 1.00 86.81 523 TYR A O 1
ATOM 4057 N N . SER A 1 524 ? 21.250 34.488 33.363 1.00 84.88 524 SER A N 1
ATOM 4058 C CA . SER A 1 524 ? 22.237 34.036 32.375 1.00 84.88 524 SER A CA 1
ATOM 4059 C C . SER A 1 524 ? 23.479 33.517 33.092 1.00 84.88 524 SER A C 1
ATOM 4061 O O . SER A 1 524 ? 24.169 34.298 33.745 1.00 84.88 524 SER A O 1
ATOM 4063 N N . LEU A 1 525 ? 23.746 32.216 32.967 1.00 81.88 525 LEU A N 1
ATOM 4064 C CA . LEU A 1 525 ? 24.865 31.531 33.615 1.00 81.88 525 LEU A CA 1
ATOM 4065 C C . LEU A 1 525 ? 26.151 31.703 32.796 1.00 81.88 525 LEU A C 1
ATOM 4067 O O . LEU A 1 525 ? 26.148 31.488 31.582 1.00 81.88 525 LEU A O 1
ATOM 4071 N N . ARG A 1 526 ? 27.275 32.038 33.443 1.00 71.31 526 ARG A N 1
ATOM 4072 C CA . ARG A 1 526 ? 28.579 32.185 32.752 1.00 71.31 526 ARG A CA 1
ATOM 4073 C C . ARG A 1 526 ? 29.151 30.870 32.223 1.00 71.31 526 ARG A C 1
ATOM 4075 O O . ARG A 1 526 ? 29.862 30.881 31.220 1.00 71.31 526 ARG A O 1
ATOM 4082 N N . THR A 1 527 ? 28.860 29.757 32.892 1.00 63.53 527 THR A N 1
ATOM 4083 C CA . THR A 1 527 ? 29.300 28.407 32.518 1.00 63.53 527 THR A CA 1
ATOM 4084 C C . THR A 1 527 ? 28.180 27.413 32.792 1.00 63.53 527 THR A C 1
ATOM 4086 O O . THR A 1 527 ? 27.618 27.405 33.885 1.00 63.53 527 THR A O 1
ATOM 4089 N N . SER A 1 528 ? 27.865 26.563 31.819 1.00 65.50 528 SER A N 1
ATOM 4090 C CA . SER A 1 528 ? 26.888 25.486 31.966 1.00 65.50 528 SER A CA 1
ATOM 4091 C C . SER A 1 528 ? 27.455 24.226 31.307 1.00 65.50 528 SER A C 1
ATOM 4093 O O . SER A 1 528 ? 27.406 24.079 30.089 1.00 65.50 528 SER A O 1
ATOM 4095 N N . ASP A 1 529 ? 28.071 23.348 32.105 1.00 64.38 529 ASP A N 1
ATOM 4096 C CA . ASP A 1 529 ? 28.786 22.137 31.665 1.00 64.38 529 ASP A CA 1
ATOM 4097 C C . ASP A 1 529 ? 27.851 21.139 30.946 1.00 64.38 529 ASP A C 1
ATOM 4099 O O . ASP A 1 529 ? 27.353 20.185 31.536 1.00 64.38 529 ASP A O 1
ATOM 4103 N N . GLY A 1 530 ? 27.558 21.388 29.664 1.00 64.88 530 GLY A N 1
ATOM 4104 C CA . GLY A 1 530 ? 26.610 20.604 28.858 1.00 64.88 530 GLY A CA 1
ATOM 4105 C C . GLY A 1 530 ? 25.125 20.900 29.124 1.00 64.88 530 GLY A C 1
ATOM 4106 O O . GLY A 1 530 ? 24.263 20.276 28.514 1.00 64.88 530 GLY A O 1
ATOM 4107 N N . MET A 1 531 ? 24.818 21.870 29.992 1.00 79.50 531 MET A N 1
ATOM 4108 C CA . MET A 1 531 ? 23.456 22.265 30.387 1.00 79.50 531 MET A CA 1
ATOM 4109 C C . MET A 1 531 ? 23.020 23.583 29.716 1.00 79.50 531 MET A C 1
ATOM 4111 O O . MET A 1 531 ? 23.877 24.326 29.225 1.00 79.50 531 MET A O 1
ATOM 4115 N N . PRO A 1 532 ? 21.714 23.928 29.689 1.00 81.19 532 PRO A N 1
ATOM 4116 C CA . PRO A 1 532 ? 21.257 25.234 29.211 1.00 81.19 532 PRO A CA 1
ATOM 4117 C C . PRO A 1 532 ? 21.922 26.395 29.965 1.00 81.19 532 PRO A C 1
ATOM 4119 O O . PRO A 1 532 ? 22.092 26.346 31.180 1.00 81.19 532 PRO A O 1
ATOM 4122 N N . GLN A 1 533 ? 22.265 27.470 29.250 1.00 85.44 533 GLN A N 1
ATOM 4123 C CA . GLN A 1 533 ? 22.879 28.675 29.838 1.00 85.44 533 GLN A CA 1
ATOM 4124 C C . GLN A 1 533 ? 21.873 29.567 30.583 1.00 85.44 533 GLN A C 1
ATOM 4126 O O . GLN A 1 533 ? 22.240 30.634 31.073 1.00 85.44 533 GLN A O 1
ATOM 4131 N N . GLN A 1 534 ? 20.601 29.169 30.634 1.00 89.50 534 GLN A N 1
ATOM 4132 C CA . GLN A 1 534 ? 19.537 29.927 31.276 1.00 89.50 534 GLN A CA 1
ATOM 4133 C C . GLN A 1 534 ? 18.997 29.175 32.489 1.00 89.50 534 GLN A C 1
ATOM 4135 O O . GLN A 1 534 ? 18.782 27.962 32.440 1.00 89.50 534 GLN A O 1
ATOM 4140 N N . ALA A 1 535 ? 18.743 29.914 33.564 1.00 88.94 535 ALA A N 1
ATOM 4141 C CA . ALA A 1 535 ? 18.136 29.393 34.779 1.00 88.94 535 ALA A CA 1
ATOM 4142 C C . ALA A 1 535 ? 17.066 30.345 35.319 1.00 88.94 535 ALA A C 1
ATOM 4144 O O . ALA A 1 535 ? 17.090 31.548 35.054 1.00 88.94 535 ALA A O 1
ATOM 4145 N N . ILE A 1 536 ? 16.130 29.806 36.094 1.00 90.12 536 ILE A N 1
ATOM 4146 C CA . ILE A 1 536 ? 15.142 30.590 36.843 1.00 90.12 536 ILE A CA 1
ATOM 4147 C C . ILE A 1 536 ? 15.183 30.214 38.318 1.00 90.12 536 ILE A C 1
ATOM 4149 O O . ILE A 1 536 ? 15.558 29.094 38.674 1.00 90.12 536 ILE A O 1
ATOM 4153 N N . LEU A 1 537 ? 14.745 31.149 39.156 1.00 85.06 537 LEU A N 1
ATOM 4154 C CA . LEU A 1 537 ? 14.463 30.910 40.563 1.00 85.06 537 LEU A CA 1
ATOM 4155 C C . LEU A 1 537 ? 12.943 30.809 40.736 1.00 85.06 537 LEU A C 1
ATOM 4157 O O . LEU A 1 537 ? 12.216 31.741 40.395 1.00 85.06 537 LEU A O 1
ATOM 4161 N N . MET A 1 538 ? 12.464 29.672 41.234 1.00 84.75 538 MET A N 1
ATOM 4162 C CA . MET A 1 538 ? 11.040 29.417 41.462 1.00 84.75 538 MET A CA 1
ATOM 4163 C C . MET A 1 538 ? 10.867 28.707 42.806 1.00 84.75 538 MET A C 1
ATOM 4165 O O . MET A 1 538 ? 11.446 27.643 43.015 1.00 84.75 538 MET A O 1
ATOM 4169 N N . ASN A 1 539 ? 10.067 29.277 43.714 1.00 79.50 539 ASN A N 1
ATOM 4170 C CA . ASN A 1 539 ? 9.876 28.768 45.082 1.00 79.50 539 ASN A CA 1
ATOM 4171 C C . ASN A 1 539 ? 11.207 28.531 45.833 1.00 79.50 539 ASN A C 1
ATOM 4173 O O . ASN A 1 539 ? 11.420 27.454 46.387 1.00 79.50 539 ASN A O 1
ATOM 4177 N N . ASP A 1 540 ? 12.126 29.504 45.785 1.00 75.44 540 ASP A N 1
ATOM 4178 C CA . ASP A 1 540 ? 13.473 29.447 46.388 1.00 75.44 540 ASP A CA 1
ATOM 4179 C C . ASP A 1 540 ? 14.365 28.283 45.913 1.00 75.44 540 ASP A C 1
ATOM 4181 O O . ASP A 1 540 ? 15.359 27.946 46.556 1.00 75.44 540 ASP A O 1
ATOM 4185 N N . GLN A 1 541 ? 14.034 27.662 44.779 1.00 81.81 541 GLN A N 1
ATOM 4186 C CA . GLN A 1 541 ? 14.823 26.604 44.148 1.00 81.81 541 GLN A CA 1
ATOM 4187 C C . GLN A 1 541 ? 15.233 27.019 42.734 1.00 81.81 541 GLN A C 1
ATOM 4189 O O . GLN A 1 541 ? 14.456 27.643 42.003 1.00 81.81 541 GLN A O 1
ATOM 4194 N N . ALA A 1 542 ? 16.461 26.678 42.346 1.00 84.12 542 ALA A N 1
ATOM 4195 C CA . ALA A 1 542 ? 16.998 26.997 41.030 1.00 84.12 542 ALA A CA 1
ATOM 4196 C C . ALA A 1 542 ? 16.755 25.851 40.038 1.00 84.12 542 ALA A C 1
ATOM 4198 O O . ALA A 1 542 ? 16.944 24.673 40.362 1.00 84.12 542 ALA A O 1
ATOM 4199 N N . TYR A 1 543 ? 16.384 26.208 38.809 1.00 87.88 543 TYR A N 1
ATOM 4200 C CA . TYR A 1 543 ? 16.102 25.263 37.727 1.00 87.88 543 TYR A CA 1
ATOM 4201 C C . TYR A 1 543 ? 16.755 25.719 36.424 1.00 87.88 543 TYR A C 1
ATOM 4203 O O . TYR A 1 543 ? 16.703 26.906 36.093 1.00 87.88 543 TYR A O 1
ATOM 4211 N N . TYR A 1 544 ? 17.295 24.779 35.644 1.00 87.19 544 TYR A N 1
ATOM 4212 C CA . TYR A 1 544 ? 17.678 25.054 34.259 1.00 87.19 544 TYR A CA 1
ATOM 4213 C C . TYR A 1 544 ? 16.436 25.214 33.394 1.00 87.19 544 TYR A C 1
ATOM 4215 O O . TYR A 1 544 ? 15.512 24.399 33.458 1.00 87.19 544 TYR A O 1
ATOM 4223 N N . VAL A 1 545 ? 16.440 26.237 32.545 1.00 88.56 545 VAL A N 1
ATOM 4224 C CA . VAL A 1 545 ? 15.349 26.480 31.607 1.00 88.56 545 VAL A CA 1
ATOM 4225 C C . VAL A 1 545 ? 15.841 26.596 30.182 1.00 88.56 545 VAL A C 1
ATOM 4227 O O . VAL A 1 545 ? 16.968 27.002 29.908 1.00 88.56 545 VAL A O 1
ATOM 4230 N N . ARG A 1 546 ? 14.948 26.270 29.255 1.00 86.69 546 ARG A N 1
ATOM 4231 C CA . ARG A 1 546 ? 15.139 26.465 27.823 1.00 86.69 546 ARG A CA 1
ATOM 4232 C C . ARG A 1 546 ? 13.942 27.212 27.265 1.00 86.69 546 ARG A C 1
ATOM 4234 O O . ARG A 1 546 ? 12.809 26.994 27.689 1.00 86.69 546 ARG A O 1
ATOM 4241 N N . TYR A 1 547 ? 14.199 28.098 26.313 1.00 83.38 547 TYR A N 1
ATOM 4242 C CA . TYR A 1 547 ? 13.126 28.748 25.575 1.00 83.38 547 TYR A CA 1
ATOM 4243 C C . TYR A 1 547 ? 12.755 27.920 24.354 1.00 83.38 547 TYR A C 1
ATOM 4245 O O . TYR A 1 547 ? 13.601 27.686 23.489 1.00 83.38 547 TYR A O 1
ATOM 4253 N N . GLU A 1 548 ? 11.488 27.546 24.251 1.00 79.69 548 GLU A N 1
ATOM 4254 C CA . GLU A 1 548 ? 10.946 26.849 23.092 1.00 79.69 548 GLU A CA 1
ATOM 4255 C C . GLU A 1 548 ? 10.235 27.866 22.201 1.00 79.69 548 GLU A C 1
ATOM 4257 O O . GLU A 1 548 ? 9.241 28.495 22.575 1.00 79.69 548 GLU A O 1
ATOM 4262 N N . ALA A 1 549 ? 10.813 28.098 21.020 1.00 68.75 549 ALA A N 1
ATOM 4263 C CA . ALA A 1 549 ? 10.238 29.000 20.039 1.00 68.75 549 ALA A CA 1
ATOM 4264 C C . ALA A 1 549 ? 9.002 28.341 19.423 1.00 68.75 549 ALA A C 1
ATOM 4266 O O . ALA A 1 549 ? 9.106 27.279 18.818 1.00 68.75 549 ALA A O 1
ATOM 4267 N N . ASN A 1 550 ? 7.847 28.992 19.552 1.00 62.22 550 ASN A N 1
ATOM 4268 C CA . ASN A 1 550 ? 6.651 28.610 18.818 1.00 62.22 550 ASN A CA 1
ATOM 4269 C C . ASN A 1 550 ? 6.618 29.409 17.500 1.00 62.22 550 ASN A C 1
ATOM 4271 O O . ASN A 1 550 ? 6.513 30.636 17.563 1.00 62.22 550 ASN A O 1
ATOM 4275 N N . PRO A 1 551 ? 6.695 28.764 16.322 1.00 44.81 551 PRO A N 1
ATOM 4276 C CA . PRO A 1 551 ? 6.626 29.449 15.028 1.00 44.81 551 PRO A CA 1
ATOM 4277 C C . PRO A 1 551 ? 5.315 30.220 14.804 1.00 44.81 551 PRO A C 1
ATOM 4279 O O . PRO A 1 551 ? 5.289 31.162 14.018 1.00 44.81 551 PRO A O 1
ATOM 4282 N N . ASN A 1 552 ? 4.251 29.853 15.527 1.00 39.81 552 ASN A N 1
ATOM 4283 C CA . ASN A 1 552 ? 2.886 30.346 15.338 1.00 39.81 552 ASN A CA 1
ATOM 4284 C C . ASN A 1 552 ? 2.352 31.139 16.551 1.00 39.81 552 ASN A C 1
ATOM 4286 O O . ASN A 1 552 ? 1.153 31.392 16.651 1.00 39.81 552 ASN A O 1
ATOM 4290 N N . GLY A 1 553 ? 3.213 31.542 17.496 1.00 55.00 553 GLY A N 1
ATOM 4291 C CA . GLY A 1 553 ? 2.783 32.255 18.705 1.00 55.00 553 GLY A CA 1
ATOM 4292 C C . GLY A 1 553 ? 3.928 32.814 19.553 1.00 55.00 553 GLY A C 1
ATOM 4293 O O . GLY A 1 553 ? 5.083 32.852 19.136 1.00 55.00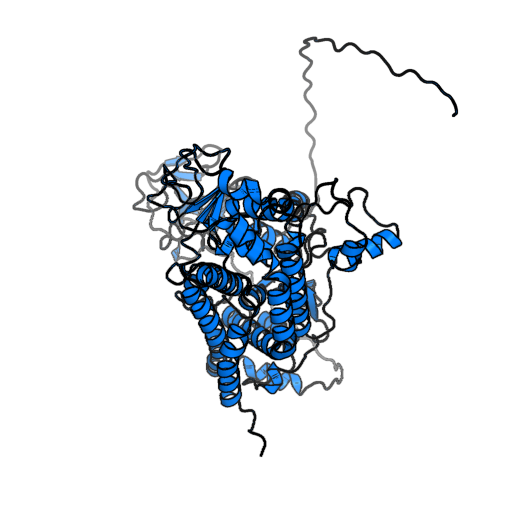 553 GLY A O 1
ATOM 4294 N N . ARG A 1 554 ? 3.627 33.264 20.779 1.00 54.66 554 ARG A N 1
ATOM 4295 C CA . ARG A 1 554 ? 4.677 33.602 21.755 1.00 54.66 554 ARG A CA 1
ATOM 4296 C C . ARG A 1 554 ? 5.255 32.294 22.299 1.00 54.66 554 ARG A C 1
ATOM 4298 O O . ARG A 1 554 ? 4.533 31.542 22.943 1.00 54.66 554 ARG A O 1
ATOM 4305 N N . GLY A 1 555 ? 6.529 32.017 22.017 1.00 68.44 555 GLY A N 1
ATOM 4306 C CA . GLY A 1 555 ? 7.235 30.873 22.605 1.00 68.44 555 GLY A CA 1
ATOM 4307 C C . GLY A 1 555 ? 7.270 30.950 24.134 1.00 68.44 555 GLY A C 1
ATOM 4308 O O . GLY A 1 555 ? 7.106 32.035 24.706 1.00 68.44 555 GLY A O 1
ATOM 4309 N N . TYR A 1 556 ? 7.486 29.813 24.786 1.00 80.38 556 TYR A N 1
ATOM 4310 C CA . TYR A 1 556 ? 7.398 29.662 26.239 1.00 80.38 556 TYR A CA 1
ATOM 4311 C C . TYR A 1 556 ? 8.711 29.141 26.830 1.00 80.38 556 TYR A C 1
ATOM 4313 O O . TYR A 1 556 ? 9.565 28.593 26.131 1.00 80.38 556 TYR A O 1
ATOM 4321 N N . TRP A 1 557 ? 8.884 29.347 28.134 1.00 83.50 557 TRP A N 1
ATOM 4322 C CA . TRP A 1 557 ? 9.998 28.784 28.887 1.00 83.50 557 TRP A CA 1
ATOM 4323 C C . TRP A 1 557 ? 9.603 27.426 29.450 1.00 83.50 557 TRP A C 1
ATOM 4325 O O . TRP A 1 557 ? 8.461 27.219 29.860 1.00 83.50 557 TRP A O 1
ATOM 4335 N N . THR A 1 558 ? 10.550 26.499 29.474 1.00 88.12 558 THR A N 1
ATOM 4336 C CA . THR A 1 558 ? 10.350 25.166 30.033 1.00 88.12 558 THR A CA 1
ATOM 4337 C C . THR A 1 558 ? 11.505 24.802 30.951 1.00 88.12 558 THR A C 1
ATOM 4339 O O . THR A 1 558 ? 12.657 25.111 30.637 1.00 88.12 558 THR A O 1
ATOM 4342 N N . ILE A 1 559 ? 11.204 24.178 32.090 1.00 88.12 559 ILE A N 1
ATOM 4343 C CA . ILE A 1 559 ? 12.211 23.598 32.979 1.00 88.12 559 ILE A CA 1
ATOM 4344 C C . ILE A 1 559 ? 12.694 22.287 32.356 1.00 88.12 559 ILE A C 1
ATOM 4346 O O . ILE A 1 559 ? 11.895 21.447 31.934 1.00 88.12 559 ILE A O 1
ATOM 4350 N N . VAL A 1 560 ? 14.013 22.141 32.297 1.00 85.06 560 VAL A N 1
ATOM 4351 C CA . VAL A 1 560 ? 14.709 21.033 31.643 1.00 85.06 560 VAL A CA 1
ATOM 4352 C C . VAL A 1 560 ? 15.109 19.981 32.678 1.00 85.06 560 VAL A C 1
ATOM 4354 O O . VAL A 1 560 ? 15.597 20.337 33.749 1.00 85.06 560 VAL A O 1
ATOM 4357 N N . ASP A 1 561 ? 14.929 18.697 32.355 1.00 83.62 561 ASP A N 1
ATOM 4358 C CA . ASP A 1 561 ? 15.425 17.585 33.179 1.00 83.62 561 ASP A CA 1
ATOM 4359 C C . ASP A 1 561 ? 16.963 17.545 33.132 1.00 83.62 561 ASP A C 1
ATOM 4361 O O . ASP A 1 561 ? 17.525 17.363 32.044 1.00 83.62 561 ASP A O 1
ATOM 4365 N N . PRO A 1 562 ? 17.667 17.679 34.272 1.00 75.81 562 PRO A N 1
ATOM 4366 C CA . PRO A 1 562 ? 19.121 17.577 34.315 1.00 75.81 562 PRO A CA 1
ATOM 4367 C C . PRO A 1 562 ? 19.690 16.254 33.796 1.00 75.81 562 PRO A C 1
ATOM 4369 O O . PRO A 1 562 ? 20.810 16.233 33.292 1.00 75.81 562 PRO A O 1
ATOM 4372 N N . ASN A 1 563 ? 18.928 15.161 33.875 1.00 75.81 563 ASN A N 1
ATOM 4373 C CA . ASN A 1 563 ? 19.357 13.847 33.389 1.00 75.81 563 ASN A CA 1
ATOM 4374 C C . ASN A 1 563 ? 19.098 13.654 31.887 1.00 75.81 563 ASN A C 1
ATOM 4376 O O . ASN A 1 563 ? 19.605 12.700 31.297 1.00 75.81 563 ASN A O 1
ATOM 4380 N N . ASN A 1 564 ? 18.325 14.549 31.261 1.00 76.25 564 ASN A N 1
ATOM 4381 C CA . ASN A 1 564 ? 18.039 14.520 29.829 1.00 76.25 564 ASN A CA 1
ATOM 4382 C C . ASN A 1 564 ? 17.909 15.941 29.234 1.00 76.25 564 ASN A C 1
ATOM 4384 O O . ASN A 1 564 ? 16.841 16.322 28.744 1.00 76.25 564 ASN A O 1
ATOM 4388 N N . PRO A 1 565 ? 18.988 16.748 29.229 1.00 66.62 565 PRO A N 1
ATOM 4389 C CA . PRO A 1 565 ? 18.909 18.179 28.927 1.00 66.62 565 PRO A CA 1
ATOM 4390 C C . PRO A 1 565 ? 18.517 18.517 27.480 1.00 66.62 565 PRO A C 1
ATOM 4392 O O . PRO A 1 565 ? 18.063 19.628 27.180 1.00 66.62 565 PRO A O 1
ATOM 4395 N N . HIS A 1 566 ? 18.671 17.551 26.572 1.00 68.44 566 HIS A N 1
ATOM 4396 C CA . HIS A 1 566 ? 18.312 17.664 25.157 1.00 68.44 566 HIS A CA 1
ATOM 4397 C C . HIS A 1 566 ? 17.034 16.893 24.797 1.00 68.44 566 HIS A C 1
ATOM 4399 O O . HIS A 1 566 ? 16.618 16.919 23.640 1.00 68.44 566 HIS A O 1
ATOM 4405 N N . GLY A 1 567 ? 16.394 16.239 25.770 1.00 60.22 567 GLY A N 1
ATOM 4406 C CA . GLY A 1 567 ? 15.140 15.525 25.576 1.00 60.22 567 GLY A CA 1
ATOM 4407 C C . GLY A 1 567 ? 13.978 16.457 25.235 1.00 60.22 567 GLY A C 1
ATOM 4408 O O . GLY A 1 567 ? 13.873 17.573 25.755 1.00 60.22 567 GLY A O 1
ATOM 4409 N N . PHE A 1 568 ? 13.096 15.983 24.355 1.00 54.72 568 PHE A N 1
ATOM 4410 C CA . PHE A 1 568 ? 11.808 16.624 24.065 1.00 54.72 568 PHE A CA 1
ATOM 4411 C C . PHE A 1 568 ? 10.708 16.181 25.048 1.00 54.72 568 PHE A C 1
ATOM 4413 O O . PHE A 1 568 ? 9.766 16.925 25.297 1.00 54.72 568 PHE A O 1
ATOM 4420 N N . SER A 1 569 ? 10.842 14.998 25.656 1.00 55.41 569 SER A N 1
ATOM 4421 C CA . SER A 1 569 ? 9.952 14.489 26.706 1.00 55.41 569 SER A CA 1
ATOM 4422 C C . SER A 1 569 ? 10.417 14.932 28.097 1.00 55.41 569 SER A C 1
ATOM 4424 O O . SER A 1 569 ? 11.608 14.852 28.394 1.00 55.41 569 SER A O 1
ATOM 4426 N N . GLY A 1 570 ? 9.486 15.337 28.967 1.00 62.88 570 GLY A N 1
ATOM 4427 C CA . GLY A 1 570 ? 9.789 15.748 30.347 1.00 62.88 570 GLY A CA 1
ATOM 4428 C C . GLY A 1 570 ? 10.078 17.243 30.527 1.00 62.88 570 GLY A C 1
ATOM 4429 O O . GLY A 1 570 ? 10.479 17.654 31.610 1.00 62.88 570 GLY A O 1
ATOM 4430 N N . ALA A 1 571 ? 9.865 18.059 29.493 1.00 68.25 571 ALA A N 1
ATOM 4431 C CA . ALA A 1 571 ? 9.942 19.514 29.560 1.00 68.25 571 ALA A CA 1
ATOM 4432 C C . ALA A 1 571 ? 8.726 20.077 30.329 1.00 68.25 571 ALA A C 1
ATOM 4434 O O . ALA A 1 571 ? 7.578 19.813 29.971 1.00 68.25 571 ALA A O 1
ATOM 4435 N N . LEU A 1 572 ? 8.962 20.837 31.400 1.00 82.50 572 LEU A N 1
ATOM 4436 C CA . LEU A 1 572 ? 7.913 21.355 32.284 1.00 82.50 572 LEU A CA 1
ATOM 4437 C C . LEU A 1 572 ? 7.660 22.857 32.016 1.00 82.50 572 LEU A C 1
ATOM 4439 O O . LEU A 1 572 ? 8.435 23.687 32.499 1.00 82.50 572 LEU A O 1
ATOM 4443 N N . PRO A 1 573 ? 6.581 23.254 31.305 1.00 83.81 573 PRO A N 1
ATOM 4444 C CA . PRO A 1 573 ? 6.340 24.652 30.943 1.00 83.81 573 PRO A CA 1
ATOM 4445 C C . PRO A 1 573 ? 6.132 25.562 32.160 1.00 83.81 573 PRO A C 1
ATOM 4447 O O . PRO A 1 573 ? 5.466 25.201 33.140 1.00 83.81 573 PRO A O 1
ATOM 4450 N N . VAL A 1 574 ? 6.687 26.766 32.071 1.00 84.56 574 VAL A N 1
ATOM 4451 C CA . VAL A 1 574 ? 6.636 27.802 33.104 1.00 84.56 574 VAL A CA 1
ATOM 4452 C C . VAL A 1 574 ? 6.366 29.171 32.492 1.00 84.56 574 VAL A C 1
ATOM 4454 O O . VAL A 1 574 ? 6.720 29.455 31.344 1.00 84.56 574 VAL A O 1
ATOM 4457 N N . ARG A 1 575 ? 5.732 30.042 33.273 1.00 83.44 575 ARG A N 1
ATOM 4458 C CA . ARG A 1 575 ? 5.459 31.432 32.894 1.00 83.44 575 ARG A CA 1
ATOM 4459 C C . ARG A 1 575 ? 5.626 32.357 34.093 1.00 83.44 575 ARG A C 1
ATOM 4461 O O . ARG A 1 575 ? 5.553 31.899 35.227 1.00 83.44 575 ARG A O 1
ATOM 4468 N N . LEU A 1 576 ? 5.790 33.649 33.831 1.00 76.56 576 LEU A N 1
ATOM 4469 C CA . LEU A 1 576 ? 5.667 34.676 34.862 1.00 76.56 576 LEU A CA 1
ATOM 4470 C C . LEU A 1 576 ? 4.193 35.010 35.099 1.00 76.56 576 LEU A C 1
ATOM 4472 O O . LEU A 1 576 ? 3.435 35.192 34.140 1.00 76.56 576 LEU A O 1
ATOM 4476 N N . ASN A 1 577 ? 3.800 35.101 36.366 1.00 75.25 577 ASN A N 1
ATOM 4477 C CA . ASN A 1 577 ? 2.486 35.584 36.777 1.00 75.25 577 ASN A CA 1
ATOM 4478 C C . ASN A 1 577 ? 2.446 37.127 36.861 1.00 75.25 577 ASN A C 1
ATOM 4480 O O . ASN A 1 577 ? 3.422 37.819 36.563 1.00 75.25 577 ASN A O 1
ATOM 4484 N N . GLU A 1 578 ? 1.306 37.685 37.277 1.00 66.12 578 GLU A N 1
ATOM 4485 C CA . GLU A 1 578 ? 1.099 39.139 37.399 1.00 66.12 578 GLU A CA 1
ATOM 4486 C C . GLU A 1 578 ? 2.024 39.814 38.434 1.00 66.12 578 GLU A C 1
ATOM 4488 O O . GLU A 1 578 ? 2.191 41.034 38.407 1.00 66.12 578 GLU A O 1
ATOM 4493 N N . PHE A 1 579 ? 2.666 39.029 39.305 1.00 73.06 579 PHE A N 1
ATOM 4494 C CA . PHE A 1 579 ? 3.617 39.483 40.321 1.00 73.06 579 PHE A CA 1
ATOM 4495 C C . PHE A 1 579 ? 5.089 39.353 39.881 1.00 73.06 579 PHE A C 1
ATOM 4497 O O . PHE A 1 579 ? 5.984 39.679 40.656 1.00 73.06 579 PHE A O 1
ATOM 4504 N N . ASN A 1 580 ? 5.355 38.962 38.625 1.00 73.38 580 ASN A N 1
ATOM 4505 C CA . ASN A 1 580 ? 6.685 38.612 38.100 1.00 73.38 580 ASN A CA 1
ATOM 4506 C C . ASN A 1 580 ? 7.346 37.421 38.819 1.00 73.38 580 ASN A C 1
ATOM 4508 O O . ASN A 1 580 ? 8.572 37.337 38.866 1.00 73.38 580 ASN A O 1
ATOM 4512 N N . GLU A 1 581 ? 6.552 36.488 39.337 1.00 79.19 581 GLU A N 1
ATOM 4513 C CA . GLU A 1 581 ? 7.044 35.233 39.904 1.00 79.19 581 GLU A CA 1
ATOM 4514 C C . GLU A 1 581 ? 6.809 34.088 38.916 1.00 79.19 581 GLU A C 1
ATOM 4516 O O . GLU A 1 581 ? 5.796 34.051 38.209 1.00 79.19 581 GLU A O 1
ATOM 4521 N N . TRP A 1 582 ? 7.763 33.159 38.839 1.00 84.50 582 TRP A N 1
ATOM 4522 C CA . TRP A 1 582 ? 7.640 31.981 37.988 1.00 84.50 582 TRP A CA 1
ATOM 4523 C C . TRP A 1 582 ? 6.621 31.000 38.567 1.00 84.50 582 TRP A C 1
ATOM 4525 O O . TRP A 1 582 ? 6.688 30.641 39.739 1.00 84.50 582 TRP A O 1
ATOM 4535 N N . GLU A 1 583 ? 5.706 30.522 37.730 1.00 82.19 583 GLU A N 1
ATOM 4536 C CA . GLU A 1 583 ? 4.744 29.481 38.082 1.00 82.19 583 GLU A CA 1
ATOM 4537 C C . GLU A 1 583 ? 4.672 28.386 37.010 1.00 82.19 583 GLU A C 1
ATOM 4539 O O . GLU A 1 583 ? 4.923 28.614 35.818 1.00 82.19 583 GLU A O 1
ATOM 4544 N N . ARG A 1 584 ? 4.315 27.171 37.443 1.00 84.00 584 ARG A N 1
ATOM 4545 C CA . ARG A 1 584 ? 4.112 26.013 36.567 1.00 84.00 584 ARG A CA 1
ATOM 4546 C C . ARG A 1 584 ? 2.780 26.114 35.840 1.00 84.00 584 ARG A C 1
ATOM 4548 O O . ARG A 1 584 ? 1.740 26.344 36.449 1.00 84.00 584 ARG A O 1
ATOM 4555 N N . VAL A 1 585 ? 2.809 25.837 34.542 1.00 77.06 585 VAL A N 1
ATOM 4556 C CA . VAL A 1 585 ? 1.590 25.655 33.753 1.00 77.06 585 VAL A CA 1
ATOM 4557 C C . VAL A 1 585 ? 1.156 24.193 33.902 1.00 77.06 585 VAL A C 1
ATOM 4559 O O . VAL A 1 585 ? 1.906 23.289 33.532 1.00 77.06 585 VAL A O 1
ATOM 4562 N N . THR A 1 586 ? -0.010 23.970 34.516 1.00 55.00 586 THR A N 1
ATOM 4563 C CA . THR A 1 586 ? -0.589 22.647 34.817 1.00 55.00 586 THR A CA 1
ATOM 4564 C C . THR A 1 586 ? -1.973 22.557 34.170 1.00 55.00 586 THR A C 1
ATOM 4566 O O . THR A 1 586 ? -2.986 22.859 34.781 1.00 55.00 586 THR A O 1
ATOM 4569 N N . ASP A 1 587 ? -1.963 22.218 32.884 1.00 47.28 587 ASP A N 1
ATOM 4570 C CA . ASP A 1 587 ? -3.092 21.837 32.031 1.00 47.28 587 ASP A CA 1
ATOM 4571 C C . ASP A 1 587 ? -4.246 22.818 31.730 1.00 47.28 587 ASP A C 1
ATOM 4573 O O . ASP A 1 587 ? -4.640 23.723 32.466 1.00 47.28 587 ASP A O 1
ATOM 4577 N N . SER A 1 588 ? -4.745 22.584 30.518 1.00 44.88 588 SER A N 1
ATOM 4578 C CA . SER A 1 588 ? -5.922 23.086 29.821 1.00 44.88 588 SER A CA 1
ATOM 4579 C C . SER A 1 588 ? -7.124 23.421 30.713 1.00 44.88 588 SER A C 1
ATOM 4581 O O . SER A 1 588 ? -7.896 22.561 31.121 1.00 44.88 588 SER A O 1
ATOM 4583 N N . ASN A 1 589 ? -7.382 24.715 30.897 1.00 30.83 589 ASN A N 1
ATOM 4584 C CA . ASN A 1 589 ? -8.704 25.207 31.269 1.00 30.83 589 ASN A CA 1
ATOM 4585 C C . ASN A 1 589 ? -9.139 26.278 30.273 1.00 30.83 589 ASN A C 1
ATOM 4587 O O . ASN A 1 589 ? -8.484 27.308 30.108 1.00 30.83 589 ASN A O 1
ATOM 4591 N N . GLY A 1 590 ? -10.248 25.991 29.590 1.00 29.80 590 GLY A N 1
ATOM 4592 C CA . GLY A 1 590 ? -10.837 26.831 28.562 1.00 29.80 590 GLY A CA 1
ATOM 4593 C C . GLY A 1 590 ? -11.020 28.280 29.006 1.00 29.80 590 GLY A C 1
ATOM 4594 O O . GLY A 1 590 ? -11.455 28.580 30.121 1.00 29.80 590 GLY A O 1
ATOM 4595 N N . LEU A 1 591 ? -10.729 29.191 28.080 1.00 32.91 591 LEU A N 1
ATOM 4596 C CA . LEU A 1 591 ? -11.125 30.585 28.191 1.00 32.91 591 LEU A CA 1
ATOM 4597 C C . LEU A 1 591 ? -12.654 30.659 28.126 1.00 32.91 591 LEU A C 1
ATOM 4599 O O . LEU A 1 591 ? -13.259 30.686 27.056 1.00 32.91 591 LEU A O 1
ATOM 4603 N N . LYS A 1 592 ? -13.278 30.710 29.305 1.00 34.12 592 LYS A N 1
ATOM 4604 C CA . LYS A 1 592 ? -14.623 31.253 29.478 1.00 34.12 592 LYS A CA 1
ATOM 4605 C C . LYS A 1 592 ? -14.633 32.679 28.932 1.00 34.12 592 LYS A C 1
ATOM 4607 O O . LYS A 1 592 ? -13.932 33.555 29.435 1.00 34.12 592 LYS A O 1
ATOM 4612 N N . GLY A 1 593 ? -15.434 32.898 27.896 1.00 27.22 593 GLY A N 1
ATOM 4613 C CA . GLY A 1 593 ? -15.757 34.229 27.409 1.00 27.22 593 GLY A CA 1
ATOM 4614 C C . GLY A 1 593 ? -16.606 35.006 28.416 1.00 27.22 593 GLY A C 1
ATOM 4615 O O . GLY A 1 593 ? -17.528 34.460 29.020 1.00 27.22 593 GLY A O 1
ATOM 4616 N N . GLY A 1 594 ? -16.315 36.303 28.534 1.00 29.80 594 GLY A N 1
ATOM 4617 C CA . GLY A 1 594 ? -17.238 37.309 29.054 1.00 29.80 594 GLY A CA 1
ATOM 4618 C C . GLY A 1 594 ? -16.635 38.268 30.079 1.00 29.80 594 GLY A C 1
ATOM 4619 O O . GLY A 1 594 ? -16.566 37.939 31.257 1.00 29.80 594 GLY A O 1
ATOM 4620 N N . GLY A 1 595 ? -16.319 39.498 29.648 1.00 23.75 595 GLY A N 1
ATOM 4621 C CA . GLY A 1 595 ? -16.279 40.649 30.557 1.00 23.75 595 GLY A CA 1
ATOM 4622 C C . GLY A 1 595 ? -15.278 41.760 30.233 1.00 23.75 595 GLY A C 1
ATOM 4623 O O . GLY A 1 595 ? -14.186 41.775 30.777 1.00 23.75 595 GLY A O 1
ATOM 4624 N N . GLY A 1 596 ? -15.716 42.758 29.457 1.00 23.62 596 GLY A N 1
ATOM 4625 C CA . GLY A 1 596 ? -15.389 44.164 29.728 1.00 23.62 596 GLY A CA 1
ATOM 4626 C C . GLY A 1 596 ? -14.076 44.731 29.181 1.00 23.62 596 GLY A C 1
ATOM 4627 O O . GLY A 1 596 ? -13.063 44.794 29.866 1.00 23.62 596 GLY A O 1
ATOM 4628 N N . THR A 1 597 ? -14.148 45.348 28.003 1.00 25.92 597 THR A N 1
ATOM 4629 C CA . THR A 1 597 ? -13.347 46.548 27.714 1.00 25.92 597 THR A CA 1
ATOM 4630 C C . THR A 1 597 ? -13.608 47.641 28.757 1.00 25.92 597 THR A C 1
ATOM 4632 O O . THR A 1 597 ? -14.776 47.920 29.041 1.00 25.92 597 THR A O 1
ATOM 4635 N N . PRO A 1 598 ? -12.585 48.418 29.144 1.00 27.69 598 PRO A N 1
ATOM 4636 C CA . PRO A 1 598 ? -12.749 49.850 29.293 1.00 27.69 598 PRO A CA 1
ATOM 4637 C C . PRO A 1 598 ? -12.072 50.565 28.124 1.00 27.69 598 PRO A C 1
ATOM 4639 O O . PRO A 1 598 ? -10.906 50.354 27.791 1.00 27.69 598 PRO A O 1
ATOM 4642 N N . ALA A 1 599 ? -12.861 51.422 27.489 1.00 26.05 599 ALA A N 1
ATOM 4643 C CA . ALA A 1 599 ? -12.452 52.322 26.433 1.00 26.05 599 ALA A CA 1
ATOM 4644 C C . ALA A 1 599 ? -11.265 53.210 26.849 1.00 26.05 599 ALA A C 1
ATOM 4646 O O . ALA A 1 599 ? -11.255 53.802 27.929 1.00 26.05 599 ALA A O 1
ATOM 4647 N N . LYS A 1 600 ? -10.330 53.415 25.917 1.00 26.39 600 LYS A N 1
ATOM 4648 C CA . LYS A 1 600 ? -9.557 54.656 25.823 1.00 26.39 600 LYS A CA 1
ATOM 4649 C C . LYS A 1 600 ? -9.758 55.235 24.423 1.00 26.39 600 LYS A C 1
ATOM 4651 O O . LYS A 1 600 ? -9.559 54.556 23.422 1.00 26.39 600 LYS A O 1
ATOM 4656 N N . ALA A 1 601 ? -10.247 56.472 24.409 1.00 25.92 601 ALA A N 1
ATOM 4657 C CA . ALA A 1 601 ? -10.670 57.262 23.258 1.00 25.92 601 ALA A CA 1
ATOM 4658 C C . ALA A 1 601 ? -9.560 57.477 22.201 1.00 25.92 601 ALA A C 1
ATOM 4660 O O . ALA A 1 601 ? -8.373 57.403 22.533 1.00 25.92 601 ALA A O 1
ATOM 4661 N N . PRO A 1 602 ? -9.924 57.782 20.939 1.00 28.86 602 PRO A N 1
ATOM 4662 C CA . PRO A 1 602 ? -8.975 57.912 19.842 1.00 28.86 602 PRO A CA 1
ATOM 4663 C C . PRO A 1 602 ? -8.258 59.266 19.891 1.00 28.86 602 PRO A C 1
ATOM 4665 O O . PRO A 1 602 ? -8.886 60.315 20.027 1.00 28.86 602 PRO A O 1
ATOM 4668 N N . ALA A 1 603 ? -6.936 59.254 19.722 1.00 27.09 603 ALA A N 1
ATOM 4669 C CA . ALA A 1 603 ? -6.173 60.459 19.426 1.00 27.09 603 ALA A CA 1
ATOM 4670 C C . ALA A 1 603 ? -6.070 60.633 17.905 1.00 27.09 603 ALA A C 1
ATOM 4672 O O . ALA A 1 603 ? -5.455 59.826 17.207 1.00 27.09 603 ALA A O 1
ATOM 4673 N N . CYS A 1 604 ? -6.679 61.711 17.412 1.00 24.70 604 CYS A N 1
ATOM 4674 C CA . CYS A 1 604 ? -6.528 62.244 16.064 1.00 24.70 604 CYS A CA 1
ATOM 4675 C C . CYS A 1 604 ? -5.063 62.280 15.600 1.00 24.70 604 CYS A C 1
ATOM 4677 O O . CYS A 1 604 ? -4.203 62.846 16.277 1.00 24.70 604 CYS A O 1
ATOM 4679 N N . ARG A 1 605 ? -4.808 61.834 14.365 1.00 25.64 605 ARG A N 1
ATOM 4680 C CA . ARG A 1 605 ? -3.728 62.380 13.534 1.00 25.64 605 ARG A CA 1
ATOM 4681 C C . ARG A 1 605 ? -4.263 62.725 12.145 1.00 25.64 605 ARG A C 1
ATOM 4683 O O . ARG A 1 605 ? -4.734 61.865 11.411 1.00 25.64 605 ARG A O 1
ATOM 4690 N N . HIS A 1 606 ? -4.183 64.015 11.836 1.00 28.41 606 HIS A N 1
ATOM 4691 C CA . HIS A 1 606 ? -4.359 64.611 10.513 1.00 28.41 606 HIS A CA 1
ATOM 4692 C C . HIS A 1 606 ? -3.179 64.254 9.569 1.00 28.41 606 HIS A C 1
ATOM 4694 O O . HIS A 1 606 ? -2.173 63.705 10.026 1.00 28.41 606 HIS A O 1
ATOM 4700 N N . PRO A 1 607 ? -3.310 64.515 8.253 1.00 33.38 607 PRO A N 1
ATOM 4701 C CA . PRO A 1 607 ? -2.818 63.652 7.185 1.00 33.38 607 PRO A CA 1
ATOM 4702 C C . PRO A 1 607 ? -1.458 64.081 6.626 1.00 33.38 607 PRO A C 1
ATOM 4704 O O . PRO A 1 607 ? -1.030 65.225 6.777 1.00 33.38 607 PRO A O 1
ATOM 4707 N N . ARG A 1 608 ? -0.822 63.178 5.873 1.00 26.16 608 ARG A N 1
ATOM 4708 C CA . ARG A 1 608 ? 0.125 63.558 4.820 1.00 26.16 608 ARG A CA 1
ATOM 4709 C C . ARG A 1 608 ? -0.421 63.110 3.474 1.00 26.16 608 ARG A C 1
ATOM 4711 O O . ARG A 1 608 ? -0.525 61.920 3.194 1.00 26.16 608 ARG A O 1
ATOM 4718 N N . GLU A 1 609 ? -0.783 64.100 2.670 1.00 28.61 609 GLU A N 1
ATOM 4719 C CA . GLU A 1 609 ? -1.007 63.967 1.239 1.00 28.61 609 GLU A CA 1
ATOM 4720 C C . GLU A 1 609 ? 0.268 63.477 0.545 1.00 28.61 609 GLU A C 1
ATOM 4722 O O . GLU A 1 609 ? 1.364 63.975 0.797 1.00 28.61 609 GLU A O 1
ATOM 4727 N N . SER A 1 610 ? 0.116 62.560 -0.405 1.00 30.17 610 SER A N 1
ATOM 4728 C CA . SER A 1 610 ? 0.843 62.663 -1.668 1.00 30.17 610 SER A CA 1
ATOM 4729 C C . SER A 1 610 ? 0.030 61.994 -2.774 1.00 30.17 610 SER A C 1
ATOM 4731 O O . SER A 1 610 ? -0.447 60.867 -2.662 1.00 30.17 610 SER A O 1
ATOM 4733 N N . HIS A 1 611 ? -0.206 62.777 -3.820 1.00 30.91 611 HIS A N 1
ATOM 4734 C CA . HIS A 1 611 ? -0.900 62.407 -5.039 1.00 30.91 611 HIS A CA 1
ATOM 4735 C C . HIS A 1 611 ? -0.219 61.240 -5.760 1.00 30.91 611 HIS A C 1
ATOM 4737 O O . HIS A 1 611 ? 0.988 61.277 -5.941 1.00 30.91 611 HIS A O 1
ATOM 4743 N N . HIS A 1 612 ? -1.002 60.327 -6.343 1.00 31.45 612 HIS A N 1
ATOM 4744 C CA . HIS A 1 612 ? -0.873 60.027 -7.773 1.00 31.45 612 HIS A CA 1
ATOM 4745 C C . HIS A 1 612 ? -2.171 59.443 -8.355 1.00 31.45 612 HIS A C 1
ATOM 4747 O O . HIS A 1 612 ? -2.797 58.530 -7.826 1.00 31.45 612 HIS A O 1
ATOM 4753 N N . ARG A 1 613 ? -2.587 60.063 -9.462 1.00 29.36 613 ARG A N 1
ATOM 4754 C CA . ARG A 1 613 ? -3.814 59.858 -10.238 1.00 29.36 613 ARG A CA 1
ATOM 4755 C C . ARG A 1 613 ? -3.967 58.416 -10.750 1.00 29.36 613 ARG A C 1
ATOM 4757 O O . ARG A 1 613 ? -3.111 57.952 -11.495 1.00 29.36 613 ARG A O 1
ATOM 4764 N N . ARG A 1 614 ? -5.136 57.795 -10.542 1.00 30.42 614 ARG A N 1
ATOM 4765 C CA . ARG A 1 614 ? -5.687 56.787 -11.470 1.00 30.42 614 ARG A CA 1
ATOM 4766 C C . ARG A 1 614 ? -6.827 57.406 -12.277 1.00 30.42 614 ARG A C 1
ATOM 4768 O O . ARG A 1 614 ? -7.809 57.892 -11.721 1.00 30.42 614 ARG A O 1
ATOM 4775 N N . LYS A 1 615 ? -6.651 57.418 -13.602 1.00 31.23 615 LYS A N 1
ATOM 4776 C CA . LYS A 1 615 ? -7.681 57.767 -14.584 1.00 31.23 615 LYS A CA 1
ATOM 4777 C C . LYS A 1 615 ? -8.814 56.741 -14.507 1.00 31.23 615 LYS A C 1
ATOM 4779 O O . LYS A 1 615 ? -8.577 55.540 -14.513 1.00 31.23 615 LYS A O 1
ATOM 4784 N N . ARG A 1 616 ? -10.033 57.261 -14.449 1.00 29.23 616 ARG A N 1
ATOM 4785 C CA . ARG A 1 616 ? -11.320 56.565 -14.466 1.00 29.23 616 ARG A CA 1
ATOM 4786 C C . ARG A 1 616 ? -11.885 56.689 -15.875 1.00 29.23 616 ARG A C 1
ATOM 4788 O O . ARG A 1 616 ? -11.938 57.821 -16.334 1.00 29.23 616 ARG A O 1
ATOM 4795 N N . TRP A 1 617 ? -12.336 55.607 -16.508 1.00 28.34 617 TRP A N 1
ATOM 4796 C CA . TRP A 1 617 ? -13.376 55.652 -17.551 1.00 28.34 617 TRP A CA 1
ATOM 4797 C C . TRP A 1 617 ? -14.306 54.426 -17.433 1.00 28.34 617 TRP A C 1
ATOM 4799 O O . TRP A 1 617 ? -13.893 53.421 -16.853 1.00 28.34 617 TRP A O 1
ATOM 4809 N N . PRO A 1 618 ? -15.582 54.550 -17.850 1.00 37.97 618 PRO A N 1
ATOM 4810 C CA . PRO A 1 618 ? -16.722 53.959 -17.156 1.00 37.97 618 PRO A CA 1
ATOM 4811 C C . PRO A 1 618 ? -17.465 52.874 -17.952 1.00 37.97 618 PRO A C 1
ATOM 4813 O O . PRO A 1 618 ? -17.306 52.728 -19.160 1.00 37.97 618 PRO A O 1
ATOM 4816 N N . ARG A 1 619 ? -18.343 52.162 -17.235 1.00 35.81 619 ARG A N 1
ATOM 4817 C CA . ARG A 1 619 ? -19.412 51.318 -17.784 1.00 35.81 619 ARG A CA 1
ATOM 4818 C C . ARG A 1 619 ? -20.399 52.163 -18.598 1.00 35.81 619 ARG A C 1
ATOM 4820 O O . ARG A 1 619 ? -20.894 53.163 -18.082 1.00 35.81 619 ARG A O 1
ATOM 4827 N N . HIS A 1 620 ? -20.767 51.685 -19.784 1.00 33.00 620 HIS A N 1
ATOM 4828 C CA . HIS A 1 620 ? -22.031 52.028 -20.432 1.00 33.00 620 HIS A CA 1
ATOM 4829 C C . HIS A 1 620 ? -22.788 50.768 -20.861 1.00 33.00 620 HIS A C 1
ATOM 4831 O O . HIS A 1 620 ? -22.208 49.791 -21.325 1.00 33.00 620 HIS A O 1
ATOM 4837 N N . LEU A 1 621 ? -24.095 50.849 -20.619 1.00 37.94 621 LEU A N 1
ATOM 4838 C CA . LEU A 1 621 ? -25.182 49.954 -21.002 1.00 37.94 621 LEU A CA 1
ATOM 4839 C C . LEU A 1 621 ? -25.313 49.782 -22.520 1.00 37.94 621 LEU A C 1
ATOM 4841 O O . LEU A 1 621 ? -24.993 50.720 -23.243 1.00 37.94 621 LEU A O 1
ATOM 4845 N N . THR A 1 622 ? -25.924 48.666 -22.938 1.00 34.97 622 THR A N 1
ATOM 4846 C CA . THR A 1 622 ? -27.072 48.486 -23.878 1.00 34.97 622 THR A CA 1
ATOM 4847 C C . THR A 1 622 ? -26.918 47.153 -24.635 1.00 34.97 622 THR A C 1
ATOM 4849 O O . THR A 1 622 ? -25.848 46.856 -25.139 1.00 34.97 622 THR A O 1
ATOM 4852 N N . HIS A 1 623 ? -27.828 46.192 -24.439 1.00 34.88 623 HIS A N 1
ATOM 4853 C CA . HIS A 1 623 ? -29.070 45.940 -25.199 1.00 34.88 623 HIS A CA 1
ATOM 4854 C C . HIS A 1 623 ? -28.836 45.172 -26.514 1.00 34.88 623 HIS A C 1
ATOM 4856 O O . HIS A 1 623 ? -28.129 45.664 -27.384 1.00 34.88 623 HIS A O 1
ATOM 4862 N N . CYS A 1 624 ? -29.491 44.008 -26.630 1.00 32.84 624 CYS A N 1
ATOM 4863 C CA . CYS A 1 624 ? -30.270 43.509 -27.777 1.00 32.84 624 CYS A CA 1
ATOM 4864 C C . CYS A 1 624 ? -30.132 42.003 -28.045 1.00 32.84 624 CYS A C 1
ATOM 4866 O O . CYS A 1 624 ? -29.092 41.390 -27.834 1.00 32.84 624 CYS A O 1
ATOM 4868 N N . ALA A 1 625 ? -31.277 41.481 -28.485 1.00 38.53 625 ALA A N 1
ATOM 4869 C CA . ALA A 1 625 ? -31.635 40.115 -28.825 1.00 38.53 625 ALA A CA 1
ATOM 4870 C C . ALA A 1 625 ? -30.799 39.478 -29.948 1.00 38.53 625 ALA A C 1
ATOM 4872 O O . ALA A 1 625 ? -30.210 40.178 -30.774 1.00 38.53 625 ALA A O 1
ATOM 4873 N N . GLY A 1 626 ? -30.876 38.147 -30.000 1.00 38.69 626 GLY A N 1
ATOM 4874 C CA . GLY A 1 626 ? -30.389 37.272 -31.064 1.00 38.69 626 GLY A CA 1
ATOM 4875 C C . GLY A 1 626 ? -30.424 35.833 -30.599 1.00 38.69 626 GLY A C 1
ATOM 4876 O O . GLY A 1 626 ? -29.430 35.448 -29.952 1.00 38.69 626 GLY A O 1
#

Secondary structure (DSSP, 8-state):
------HHHHHHHHHHHHHHHHHHS--HHHHHHHHHHHHHHHTT-TTS-GGG-EEEE-S--EE-TTSSSSEEB-S--SEEEEHHHHHHH---HHHHH-TTTHHHHEEEESS-TT-S-BSTTTB-S--HHHHHHHHHH--HHHHHHHHHHHHHHHHHHHHHHHHHHHHHHHHHHHHHTTSS-HHHHHHHHHHH-TT--SSPPHHHHHS--PPPTT-EEEEEEETTEEEEEEEEEE-TT--EEEE-TTSSS-EEEESSHHHHHHHHHHHHSSHHHHHHHHTTS-GGGGSPPPTTS---HHHHHHSHHHHHHHHHHHTT---TT-S--HHHHHHHHHHHHHTTT--TTBTSS--B--S-HHHHHHHHHHHHHHHHHHHHHHS-HHHHHHHHHHHHHHHHHHS-----S-HHHHHHH-S--TT-TTHHHHHHH-SSHHHHHHHHHHHHHHHHHHHHHTTGGGTTTTSHHHHHTTS-------------PPP-PPPPPP-PPPGGG-B----TTSEE--SSSTTTT-EE-S--SSS-SEEEEETTEEEEEEEE--TTS--EEEEPPTT-TT-STT-EEEEE-TTS-EEE------------------------------------------

=== Feature glossary ===
The record interleaves many kinds of information about one protein. Here is each kind framed as the question it answers.

Q: What are the backbone torsion angles?
A: φ (phi) and ψ (psi) are the two rotatable backbone dihedrals per residue: φ is the C(i-1)–N–Cα–C torsion, ψ is the N–Cα–C–N(i+1) torsion, both in degrees on (−180°, 180°]. α-helical residues cluster near (−60°, −45°); β-strand residues near (−120°, +130°). A Ramachandran plot is simply a scatter of (φ, ψ) for every residue.

Q: What is the amino-acid chain?
A: This is the polypeptide sequence — one letter per residue, N-terminus first. Length ranges from a few dozen residues for small domains to over a thousand for large multi-domain proteins.

Q: How mobile is each atom in the crystal?
A: For experimental (PDB) structures, the B-factor (temperature factor) quantifies the positional spread of each atom in the crystal — a combination of thermal vibration and static disorder — in units of Å². High B-factors mark flexible loops or poorly resolved regions; low B-factors mark the rigid, well-ordered core.

Q: Are the domains correctly placed relative to each other?
A: Predicted Aligned Error (PAE) is an AlphaFold confidence matrix: entry (i, j) is the expected error in the position of residue j, in ångströms, when the prediction is superimposed on the true structure at residue i. Low PAE within a block of residues means that block is internally rigid and well-predicted; high PAE between two blocks means their relative placement is uncertain even if each block individually is confident.

Q: How confident is the AlphaFold model at each residue?
A: pLDDT is the predicted lDDT-Cα score: AlphaFold's confidence that the local environment of each residue (all inter-atomic distances within 15 Å) is correctly placed. It is a per-residue number between 0 and 100, with higher meaning more reliable.

Q: What family and function is it annotated with?
A: Functional annotations link the protein to curated databases. InterPro entries identify conserved domains and families by matching the sequence against member-database signatures (Pfam, PROSITE, CDD, …). Gene Ontology (GO) terms describe molecular function, biological process, and cellular component in a controlled vocabulary. CATH places the structure in a hierarchical fold classification (Class/Architecture/Topology/Homologous-superfamily). The organism is the source species.

Q: How big and how compact is the whole molecule?
A: Three whole-structure scalars: the radius of gyration (RMS distance of Cα from centroid, in Å), the count of Cα–Cα contacts (pairs closer than 8 Å and separated by more than four residues in sequence — i.e. tertiary, not local, contacts), and the bounding-box dimensions. Together they distinguish compact globular folds from extended fibres or disordered chains.

Q: What known structures does this most resemble?
A: The Foldseek neighbor list gives the closest experimentally determined structures in the PDB, ranked by structural alignment. TM-score near 1 means near-identical fold; near 0.3 means only rough topology match. This is how one finds what a novel AlphaFold prediction most resembles in the solved-structure universe.

Q: Which residues are buried vs exposed?
A: SASA measures how much of the protein is reachable by solvent. It is computed by rolling a water-sized probe over the atomic surface and summing the exposed area (Å²). Per-residue SASA distinguishes core (buried, low SASA) from surface (exposed, high SASA) residues; total SASA is a whole-molecule size measure.

Q: Which residues are in helices, strands, or loops?
A: Eight-state secondary structure (DSSP): H is the canonical α-helix, G the tighter 3₁₀-helix, I the wider π-helix; E/B are β-structure, T and S are turns and bends, and '-' is everything else. DSSP derives these from the pattern of main-chain N–H···O=C hydrogen bonds, not from the sequence.

Q: Where is each backbone atom in 3D?
A: Structure coordinates are given as an mmCIF _atom_site loop: one row per atom with element, residue name, chain id, sequence number, and x/y/z position in Å. Only the four main-chain atoms per residue are included here; side chains are omitted to keep the record compact.

Q: What if only a Cα trace is available?
A: Three-state secondary structure (P-SEA) collapses the eight DSSP classes into helix (a), strand (b), and coil (c). P-SEA assigns these from Cα geometry alone — distances and angles — without requiring backbone oxygens, so it works on any Cα trace.

Q: What do the rendered images show?
A: The six renders are orthographic views along the three Cartesian axes in both directions. Representation (cartoon, sticks, or surface) and color scheme (sequence-rainbow or by-chain) vary across proteins so the training set covers all the common visualization conventions.

Q: What does the local fold look like, residue by residue?
A: Foldseek's 3Di representation compresses backbone geometry into a per-residue letter drawn from a learned twenty-state alphabet. It captures the tertiary interaction pattern around each residue — which residues are packed against it in space, regardless of where they are in sequence.

Q: What do the diagnostic plots show?
A: The contact map is a binary N×N matrix image: pixel (i, j) is dark where Cα_i and Cα_j are within 8 Å and |i−j|>4. Because the |i−j|>4 filter removes local helical contacts, off-diagonal stripes parallel to the main diagonal indicate parallel β-sheets; stripes perpendicular to it indicate antiparallel β-sheets. The Ramachandran plot scatters every residue's (φ, ψ) pair against the sterically allowed regions. The PAE heatmap renders the predicted-aligned-error matrix.